Protein AF-A0A944BR43-F1 (afdb_monomer_lite)

pLDDT: mean 72.52, std 18.61, range [21.55, 97.75]

Secondary structure (DSSP, 8-state):
--------------S---------TT-------------EETTEE--TTEEEETTEEEEPPTTSSS-EETTEE--TTEEEETTEEEEPPPSSS--EETTEE--TTEEEETTEEEEGGGEETTEE--TTEEEETTEEEETT-SSS----TTEEEETTEEEE---STT-PPPTTEEEETTEEEE--TTTT----TTEEEETTEEEESSSBTTB---TTTEEEETTEEEEPEEETTEEE-TTEEE-TTSSEEETTB-TTSPBEETTEE--TTEEE-TTS-EEEGGGEETTEEPPTTEEEETTEEEE--TTSPEEE-TTS-EEE--TT-EEETTEEE----B-SSGGGS-TTEEEETTTTEEEEPP-SGGG-----PPP--------TTSS--SSSTTEEE--S--EEE-SSSSSSPEEEEEEEETT-TTSSBEEEEEETTT--EEEE---B-TTS-B--B-TT---EEE-SSSSSS-EEEEEBTTS-EEEEEEETTTTEEEEEEE-S--

Sequence (506 aa):
MVGLNRKNLFILAFGSLVLAGCGGNDDVIADVSGGDTGATCGDSVCNADEKCVDGVCKPKDNADTGTKCGDSVCNADEECVDDVCTPKGNGDTDTKCGNVVCNADEICVEDECKPAALKCGSVVCRDDEVCFQGACRATGDCGGAQCQGDETCHDGMCRVAGDCNGVACYPGETCFFGECKPKGDCWGIKCADDEVCYDNLCRKIGDCGGVQCDEVTEYCYNEICYMKDKCGDVYCDADYTCGDDGSCVLRNYCLDGRVRCGTDCCDLTQFCGSRKTCCDADNSCGNDCCREGEVCEFAACQKDCGTHQRCTLTDGTTVCCGDGEICTSNQCFKPSVTCIDNYMCENSEYCDQATNTCLPKPTGEACFMTQKGGEVQPTLLWYWGKEAPAEFPQHVQVMSSPMVMDMDGDTIPDVVFNSFSGGAYQGNGIIRIVNGKTGELIASSTGKDNEGNGFMTDGGSQVALGDLDGDTIPEIVTCSDQYRLATYKFDPKTKQISLLWKSNNP

Foldseek 3Di:
DDDDDDDDDDDDDDDDDDFQFLDDPDDDGDDPDPDPDQDQQAPDGEDPQWDHDNSDTDGDDPQPPADQQAPDGEDPQWDHDNSDTAGDDDDDDWDQQQRDTEDPQWDHDNSDTDGPQQDQPPDGEDPQWHHDPSDTDGPQQLPNDHADDQWDRDPSHTDHDDCLVPDDEDPQWDRDNSDTDGDDQQNPDDEDPQWHDDPNDTDGPDDLCPDDEDPQQWDRDNSDTDGFAQQPPGGAPPQWHQAPVSDTDGPQADPVRAGFQPNDGEPPQWDHAPNSDTDHPVQQLQRGHADPQWHRDPSDTDGDQPPFDWFQAPVRDIDGADDQFDHDLRDTHHFDDFAPFQVREDPQWGQDPVVSTTDGDHDDPVNDDPPPDDDDDDDDQDDALPAADPPPRQFADAQEDWDWAPQQPPPFIWTWGWTGHDPQQQKQIKIWIAGPRYRHTLAIQADADPVRHGQMFNRNTYWDWDDPPPPPGIWIWHGHSQSWIWIWRADNVVRYIGTPDIDPHD

Radius of gyration: 42.16 Å; chains: 1; bounding box: 91×80×104 Å

Structure (mmCIF, N/CA/C/O backbone):
data_AF-A0A944BR43-F1
#
_entry.id   AF-A0A944BR43-F1
#
loop_
_atom_site.group_PDB
_atom_site.id
_atom_site.type_symbol
_atom_site.label_atom_id
_atom_site.label_alt_id
_atom_site.label_comp_id
_atom_site.label_asym_id
_atom_site.label_entity_id
_atom_site.label_seq_id
_atom_site.pdbx_PDB_ins_code
_atom_site.Cartn_x
_atom_site.Cartn_y
_atom_site.Cartn_z
_atom_site.occupancy
_atom_site.B_iso_or_equiv
_atom_site.auth_seq_id
_atom_site.auth_comp_id
_atom_site.auth_asym_id
_atom_site.auth_atom_id
_atom_site.pdbx_PDB_model_num
ATOM 1 N N . MET A 1 1 ? -15.293 -36.729 40.560 1.00 36.69 1 MET A N 1
ATOM 2 C CA . MET A 1 1 ? -14.889 -36.662 41.984 1.00 36.69 1 MET A CA 1
ATOM 3 C C . MET A 1 1 ? -13.431 -36.226 42.071 1.00 36.69 1 MET A C 1
ATOM 5 O O . MET A 1 1 ? -12.564 -37.077 41.993 1.00 36.69 1 MET A O 1
ATOM 9 N N . VAL A 1 2 ? -13.185 -34.923 42.206 1.00 21.55 2 VAL A N 1
ATOM 10 C CA . VAL A 1 2 ? -12.165 -34.288 43.065 1.00 21.55 2 VAL A CA 1
ATOM 11 C C . VAL A 1 2 ? -12.748 -32.902 43.340 1.00 21.55 2 VAL A C 1
ATOM 13 O O . VAL A 1 2 ? -13.209 -32.236 42.418 1.00 21.55 2 VAL A O 1
ATOM 16 N N . GLY A 1 3 ? -12.888 -32.566 44.618 1.00 21.72 3 GLY A N 1
ATOM 17 C CA . GLY A 1 3 ? -13.648 -31.416 45.083 1.00 21.72 3 GLY A CA 1
ATOM 18 C C . GLY A 1 3 ? -12.909 -30.091 44.942 1.00 21.72 3 GLY A C 1
ATOM 19 O O . GLY A 1 3 ? -11.681 -30.034 44.934 1.00 21.72 3 GLY A O 1
ATOM 20 N N . LEU A 1 4 ? -13.724 -29.038 44.897 1.00 35.84 4 LEU A N 1
ATOM 21 C CA . LEU A 1 4 ? -13.352 -27.647 45.106 1.00 35.84 4 LEU A CA 1
ATOM 22 C C . LEU A 1 4 ? -12.329 -27.489 46.233 1.00 35.84 4 LEU A C 1
ATOM 24 O O . LEU A 1 4 ? -12.565 -27.914 47.365 1.00 35.84 4 LEU A O 1
ATOM 28 N N . ASN A 1 5 ? -11.265 -26.746 45.951 1.00 22.47 5 ASN A N 1
ATOM 29 C CA . ASN A 1 5 ? -10.608 -25.959 46.975 1.00 22.47 5 ASN A CA 1
ATOM 30 C C . ASN A 1 5 ? -10.267 -24.579 46.420 1.00 22.47 5 ASN A C 1
ATOM 32 O O . ASN A 1 5 ? -9.547 -24.438 45.437 1.00 22.47 5 ASN A O 1
ATOM 36 N N . ARG A 1 6 ? -10.821 -23.564 47.088 1.00 32.81 6 ARG A N 1
ATOM 37 C CA . ARG A 1 6 ? -10.449 -22.157 46.966 1.00 32.81 6 ARG A CA 1
ATOM 38 C C . ARG A 1 6 ? -8.939 -22.034 47.168 1.00 32.81 6 ARG A C 1
ATOM 40 O O . ARG A 1 6 ? -8.494 -22.273 48.290 1.00 32.81 6 ARG A O 1
ATOM 47 N N . LYS A 1 7 ? -8.197 -21.662 46.124 1.00 28.31 7 LYS A N 1
ATOM 48 C CA . LYS A 1 7 ? -6.944 -20.876 46.121 1.00 28.31 7 LYS A CA 1
ATOM 49 C C . LYS A 1 7 ? -6.222 -21.111 44.792 1.00 28.31 7 LYS A C 1
ATOM 51 O O . LYS A 1 7 ? -5.985 -22.257 44.433 1.00 28.31 7 LYS A O 1
ATOM 56 N N . ASN A 1 8 ? -5.827 -20.009 44.157 1.00 26.20 8 ASN A N 1
ATOM 57 C CA . ASN A 1 8 ? -4.973 -19.893 42.968 1.00 26.20 8 ASN A CA 1
ATOM 58 C C . ASN A 1 8 ? -5.718 -20.028 41.629 1.00 26.20 8 ASN A C 1
ATOM 60 O O . ASN A 1 8 ? -5.955 -21.131 41.147 1.00 26.20 8 ASN A O 1
ATOM 64 N N . LEU A 1 9 ? -6.046 -18.880 41.027 1.00 27.69 9 LEU A N 1
ATOM 65 C CA . LEU A 1 9 ? -6.418 -18.765 39.618 1.00 27.69 9 LEU A CA 1
ATOM 66 C C . LEU A 1 9 ? -5.173 -18.282 38.849 1.00 27.69 9 LEU A C 1
ATOM 68 O O . LEU A 1 9 ? -4.585 -17.271 39.223 1.00 27.69 9 LEU A O 1
ATOM 72 N N . PHE A 1 10 ? -4.754 -19.043 37.838 1.00 23.56 10 PHE A N 1
ATOM 73 C CA . PHE A 1 10 ? -3.690 -18.738 36.871 1.00 23.56 10 PHE A CA 1
ATOM 74 C C . PHE A 1 10 ? -4.319 -18.876 35.482 1.00 23.56 10 PHE A C 1
ATOM 76 O O . PHE A 1 10 ? -4.877 -19.941 35.218 1.00 23.56 10 PHE A O 1
ATOM 83 N N . ILE A 1 11 ? -4.215 -17.867 34.609 1.00 25.94 11 ILE A N 1
ATOM 84 C CA . ILE A 1 11 ? -4.590 -17.982 33.188 1.00 25.94 11 ILE A CA 1
ATOM 85 C C . ILE A 1 11 ? -3.560 -17.219 32.314 1.00 25.94 11 ILE A C 1
ATOM 87 O O . ILE A 1 11 ? -3.058 -16.164 32.696 1.00 25.94 11 ILE A O 1
ATOM 91 N N . LEU A 1 12 ? -3.175 -17.863 31.205 1.00 23.64 12 LEU A N 1
ATOM 92 C CA . LEU A 1 12 ? -2.285 -17.508 30.079 1.00 23.64 12 LEU A CA 1
ATOM 93 C C . LEU A 1 12 ? -3.081 -17.945 28.813 1.00 23.64 12 LEU A C 1
ATOM 95 O O . LEU A 1 12 ? -3.721 -18.990 28.901 1.00 23.64 12 LEU A O 1
ATOM 99 N N . ALA A 1 13 ? -3.066 -17.349 27.609 1.00 26.06 13 ALA A N 1
ATOM 100 C CA . ALA A 1 13 ? -2.352 -16.212 27.026 1.00 26.06 13 ALA A CA 1
ATOM 101 C C . ALA A 1 13 ? -2.894 -15.841 25.605 1.00 26.06 13 ALA A C 1
ATOM 103 O O . ALA A 1 13 ? -3.598 -16.634 24.991 1.00 26.06 13 ALA A O 1
ATOM 104 N N . PHE A 1 14 ? -2.390 -14.700 25.090 1.00 23.88 14 PHE A N 1
ATOM 105 C CA . PHE A 1 14 ? -2.193 -14.206 23.700 1.00 23.88 14 PHE A CA 1
ATOM 106 C C . PHE A 1 14 ? -3.359 -13.672 22.836 1.00 23.88 14 PHE A C 1
ATOM 108 O O . PHE A 1 14 ? -4.150 -14.426 22.286 1.00 23.88 14 PHE A O 1
ATOM 115 N N . GLY A 1 15 ? -3.285 -12.358 22.555 1.00 25.81 15 GLY A N 1
ATOM 116 C CA . GLY A 1 15 ? -3.919 -11.678 21.413 1.00 25.81 15 GLY A CA 1
ATOM 117 C C . GLY A 1 15 ? -4.679 -10.405 21.806 1.00 25.81 15 GLY A C 1
ATOM 118 O O . GLY A 1 15 ? -5.817 -10.499 22.228 1.00 25.81 15 GLY A O 1
ATOM 119 N N . SER A 1 16 ? -4.047 -9.231 21.659 1.00 29.91 16 SER A N 1
ATOM 120 C CA . SER A 1 16 ? -4.608 -7.871 21.857 1.00 29.91 16 SER A CA 1
ATOM 121 C C . SER A 1 16 ? -5.252 -7.584 23.227 1.00 29.91 16 SER A C 1
ATOM 123 O O . SER A 1 16 ? -6.459 -7.651 23.415 1.00 29.91 16 SER A O 1
ATOM 125 N N . LEU A 1 17 ? -4.403 -7.211 24.189 1.00 29.95 17 LEU A N 1
ATOM 126 C CA . LEU A 1 17 ? -4.714 -7.059 25.613 1.00 29.95 17 LEU A CA 1
ATOM 127 C C . LEU A 1 17 ? -4.974 -5.586 25.998 1.00 29.95 17 LEU A C 1
ATOM 129 O O . LEU A 1 17 ? -4.116 -4.735 25.759 1.00 29.95 17 LEU A O 1
ATOM 133 N N . VAL A 1 18 ? -6.090 -5.296 26.679 1.00 37.59 18 VAL A N 1
ATOM 134 C CA . VAL A 1 18 ? -6.276 -4.065 27.476 1.00 37.59 18 VAL A CA 1
ATOM 135 C C . VAL A 1 18 ? -6.248 -4.462 28.955 1.00 37.59 18 VAL A C 1
ATOM 137 O O . VAL A 1 18 ? -7.156 -5.130 29.438 1.00 37.59 18 VAL A O 1
ATOM 140 N N . LEU A 1 19 ? -5.178 -4.095 29.672 1.00 38.59 19 LEU A N 1
ATOM 141 C CA . LEU A 1 19 ? -5.036 -4.371 31.107 1.00 38.59 19 LEU A CA 1
ATOM 142 C C . LEU A 1 19 ? -5.794 -3.321 31.934 1.00 38.59 19 LEU A C 1
ATOM 144 O O . LEU A 1 19 ? -5.446 -2.141 31.894 1.00 38.59 19 LEU A O 1
ATOM 148 N N . ALA A 1 20 ? -6.740 -3.753 32.768 1.00 43.12 20 ALA A N 1
ATOM 149 C CA . ALA A 1 20 ? -7.211 -2.973 33.913 1.00 43.12 20 ALA A CA 1
ATOM 150 C C . ALA A 1 20 ? -6.498 -3.481 35.180 1.00 43.12 20 ALA A C 1
ATOM 152 O O . ALA A 1 20 ? -6.962 -4.403 35.843 1.00 43.12 20 ALA A O 1
ATOM 153 N N . GLY A 1 21 ? -5.316 -2.931 35.479 1.00 47.22 21 GLY A N 1
ATOM 154 C CA . GLY A 1 21 ? -4.621 -3.169 36.749 1.00 47.22 21 GLY A CA 1
ATOM 155 C C . GLY A 1 21 ? -5.046 -2.134 37.791 1.00 47.22 21 GLY A C 1
ATOM 156 O O . GLY A 1 21 ? -4.970 -0.937 37.515 1.00 47.22 21 GLY A O 1
ATOM 157 N N . CYS A 1 22 ? -5.479 -2.574 38.973 1.00 54.50 22 CYS A N 1
ATOM 158 C CA . CYS A 1 22 ? -5.958 -1.701 40.048 1.00 54.50 22 CYS A CA 1
ATOM 159 C C . CYS A 1 22 ? -4.891 -1.529 41.135 1.00 54.50 22 CYS A C 1
ATOM 161 O O . CYS A 1 22 ? -5.031 -2.055 42.221 1.00 54.50 22 CYS A O 1
ATOM 163 N N . GLY A 1 23 ? -3.822 -0.789 40.828 1.00 44.06 23 GLY A N 1
ATOM 164 C CA . GLY A 1 23 ? -2.561 -0.796 41.581 1.00 44.06 23 GLY A CA 1
ATOM 165 C C . GLY A 1 23 ? -2.610 -0.931 43.118 1.00 44.06 23 GLY A C 1
ATOM 166 O O . GLY A 1 23 ? -2.897 0.026 43.837 1.00 44.06 23 GLY A O 1
ATOM 167 N N . GLY A 1 24 ? -2.106 -2.071 43.589 1.00 36.88 24 GLY A N 1
ATOM 168 C CA . GLY A 1 24 ? -1.378 -2.337 44.830 1.00 36.88 24 GLY A CA 1
ATOM 169 C C . GLY A 1 24 ? -0.156 -3.229 44.528 1.00 36.88 24 GLY A C 1
ATOM 170 O O . GLY A 1 24 ? -0.090 -3.893 43.500 1.00 36.88 24 GLY A O 1
ATOM 171 N N . ASN A 1 25 ? 0.873 -3.244 45.385 1.00 34.41 25 ASN A N 1
ATOM 172 C CA . ASN A 1 25 ? 2.142 -3.964 45.129 1.00 34.41 25 ASN A CA 1
ATOM 173 C C . ASN A 1 25 ? 2.031 -5.509 45.033 1.00 34.41 25 ASN A C 1
ATOM 175 O O . ASN A 1 25 ? 3.068 -6.157 44.923 1.00 34.41 25 ASN A O 1
ATOM 179 N N . ASP A 1 26 ? 0.829 -6.094 45.056 1.00 37.38 26 ASP A N 1
ATOM 180 C CA . ASP A 1 26 ? 0.597 -7.546 45.070 1.00 37.38 26 ASP A CA 1
ATOM 181 C C . ASP A 1 26 ? -0.585 -7.989 44.167 1.00 37.38 26 ASP A C 1
ATOM 183 O O . ASP A 1 26 ? -1.192 -9.037 44.413 1.00 37.38 26 ASP A O 1
ATOM 187 N N . ASP A 1 27 ? -0.941 -7.232 43.123 1.00 34.59 27 ASP A N 1
ATOM 188 C CA . ASP A 1 27 ? -2.166 -7.532 42.367 1.00 34.59 27 ASP A CA 1
ATOM 189 C C . ASP A 1 27 ? -2.037 -8.762 41.460 1.00 34.59 27 ASP A C 1
ATOM 191 O O . ASP A 1 27 ? -1.176 -8.870 40.580 1.00 34.59 27 ASP A O 1
ATOM 195 N N . VAL A 1 28 ? -2.971 -9.693 41.660 1.00 32.38 28 VAL A N 1
ATOM 196 C CA . VAL A 1 28 ? -3.230 -10.824 40.770 1.00 32.38 28 VAL A CA 1
ATOM 197 C C . VAL A 1 28 ? -3.983 -10.307 39.547 1.00 32.38 28 VAL A C 1
ATOM 199 O O . VAL A 1 28 ? -5.107 -9.823 39.648 1.00 32.38 28 VAL A O 1
ATOM 202 N N . ILE A 1 29 ? -3.344 -10.453 38.390 1.00 35.06 29 ILE A N 1
ATOM 203 C CA . ILE A 1 29 ? -3.873 -10.160 37.056 1.00 35.06 29 ILE A CA 1
ATOM 204 C C . ILE A 1 29 ? -5.175 -10.951 36.846 1.00 35.06 29 ILE A C 1
ATOM 206 O O . ILE A 1 29 ? -5.154 -12.183 36.820 1.00 35.06 29 ILE A O 1
ATOM 210 N N . ALA A 1 30 ? -6.304 -10.254 36.705 1.00 32.53 30 ALA A N 1
ATOM 211 C CA . ALA A 1 30 ? -7.556 -10.862 36.269 1.00 32.53 30 ALA A CA 1
ATOM 212 C C . ALA A 1 30 ? -7.609 -10.851 34.738 1.00 32.53 30 ALA A C 1
ATOM 214 O O . ALA A 1 30 ? -7.742 -9.804 34.109 1.00 32.53 30 ALA A O 1
ATOM 215 N N . ASP A 1 31 ? -7.456 -12.039 34.167 1.00 29.86 31 ASP A N 1
ATOM 216 C CA . ASP A 1 31 ? -7.638 -12.336 32.752 1.00 29.86 31 ASP A CA 1
ATOM 217 C C . ASP A 1 31 ? -9.143 -12.363 32.432 1.00 29.86 31 ASP A C 1
ATOM 219 O O . ASP A 1 31 ? -9.874 -13.218 32.940 1.00 29.86 31 ASP A O 1
ATOM 223 N N . VAL A 1 32 ? -9.618 -11.398 31.640 1.00 34.59 32 VAL A N 1
ATOM 224 C CA . VAL A 1 32 ? -10.987 -11.383 31.108 1.00 34.59 32 VAL A CA 1
ATOM 225 C C . VAL A 1 32 ? -10.947 -12.087 29.756 1.00 34.59 32 VAL A C 1
ATOM 227 O O . VAL A 1 32 ? -10.841 -11.457 28.706 1.00 34.59 32 VAL A O 1
ATOM 230 N N . SER A 1 33 ? -10.997 -13.417 29.790 1.00 33.09 33 SER A N 1
ATOM 231 C CA . SER A 1 33 ? -11.239 -14.213 28.591 1.00 33.09 33 SER A CA 1
ATOM 232 C C . SER A 1 33 ? -12.725 -14.137 28.249 1.00 33.09 33 SER A C 1
ATOM 234 O O . SER A 1 33 ? -13.565 -14.734 28.920 1.00 33.09 33 SER A O 1
ATOM 236 N N . GLY A 1 34 ? -13.048 -13.401 27.185 1.00 29.75 34 GLY A N 1
ATOM 237 C CA . GLY A 1 34 ? -14.262 -13.650 26.420 1.00 29.75 34 GLY A CA 1
ATOM 238 C C . GLY A 1 34 ? -14.137 -15.035 25.797 1.00 29.75 34 GLY A C 1
ATOM 239 O O . GLY A 1 34 ? -13.373 -15.235 24.855 1.00 29.75 34 GLY A O 1
ATOM 240 N N . GLY A 1 35 ? -14.824 -16.013 26.379 1.00 30.64 35 GLY A N 1
ATOM 241 C CA . GLY A 1 35 ? -15.080 -17.267 25.698 1.00 30.64 35 GLY A CA 1
ATOM 242 C C . GLY A 1 35 ? -16.116 -17.004 24.617 1.00 30.64 35 GLY A C 1
ATOM 243 O O . GLY A 1 35 ? -17.256 -16.679 24.941 1.00 30.64 35 GLY A O 1
ATOM 244 N N . ASP A 1 36 ? -15.739 -17.178 23.351 1.00 31.45 36 ASP A N 1
ATOM 245 C CA . ASP A 1 36 ? -16.731 -17.448 22.317 1.00 31.45 36 ASP A CA 1
ATOM 246 C C . ASP A 1 36 ? -17.623 -18.596 22.806 1.00 31.45 36 ASP A C 1
ATOM 248 O O . ASP A 1 36 ? -17.161 -19.636 23.288 1.00 31.45 36 ASP A O 1
ATOM 252 N N . THR A 1 37 ? -18.924 -18.350 22.749 1.00 38.00 37 THR A N 1
ATOM 253 C CA . THR A 1 37 ? -19.984 -19.123 23.390 1.00 38.00 37 THR A CA 1
ATOM 254 C C . THR A 1 37 ? -20.031 -20.575 22.899 1.00 38.00 37 THR A C 1
ATOM 256 O O . THR A 1 37 ? -20.704 -20.933 21.934 1.00 38.00 37 THR A O 1
ATOM 259 N N . GLY A 1 38 ? -19.362 -21.472 23.622 1.00 34.16 38 GLY A N 1
ATOM 260 C CA . GLY A 1 38 ? -19.648 -22.902 23.578 1.00 34.16 38 GLY A CA 1
ATOM 261 C C . GLY A 1 38 ? -20.923 -23.191 24.368 1.00 34.16 38 GLY A C 1
ATOM 262 O O . GLY A 1 38 ? -20.867 -23.390 25.581 1.00 34.16 38 GLY A O 1
ATOM 263 N N . ALA A 1 39 ? -22.084 -23.205 23.707 1.00 42.22 39 ALA A N 1
ATOM 264 C CA . ALA A 1 39 ? -23.327 -23.670 24.321 1.00 42.22 39 ALA A CA 1
ATOM 265 C C . ALA A 1 39 ? -23.128 -25.082 24.910 1.00 42.22 39 ALA A C 1
ATOM 267 O O . ALA A 1 39 ? -22.580 -25.972 24.254 1.00 42.22 39 ALA A O 1
ATOM 268 N N . THR A 1 40 ? -23.565 -25.294 26.154 1.00 47.09 40 THR A N 1
ATOM 269 C CA . THR A 1 40 ? -23.513 -26.614 26.801 1.00 47.09 40 THR A CA 1
ATOM 270 C C . THR A 1 40 ? -24.286 -27.643 25.969 1.00 47.09 40 THR A C 1
ATOM 272 O O . THR A 1 40 ? -25.434 -27.423 25.584 1.00 47.09 40 THR A O 1
ATOM 275 N N . CYS A 1 41 ? -23.643 -28.774 25.669 1.00 47.53 41 CYS A N 1
ATOM 276 C CA . CYS A 1 41 ? -24.177 -29.843 24.832 1.00 47.53 41 CYS A CA 1
ATOM 277 C C . CYS A 1 41 ? -24.268 -31.141 25.638 1.00 47.53 41 CYS A C 1
ATOM 279 O O . CYS A 1 41 ? -23.320 -31.928 25.704 1.00 47.53 41 CYS A O 1
ATOM 281 N N . GLY A 1 42 ? -25.400 -31.340 26.318 1.00 64.69 42 GLY A N 1
ATOM 282 C CA . GLY A 1 42 ? -25.516 -32.399 27.323 1.00 64.69 42 GLY A CA 1
ATOM 283 C C . GLY A 1 42 ? -24.511 -32.178 28.460 1.00 64.69 42 GLY A C 1
ATOM 284 O O . GLY A 1 42 ? -24.497 -31.108 29.061 1.00 64.69 42 GLY A O 1
ATOM 285 N N . ASP A 1 43 ? -23.649 -33.167 28.716 1.00 63.31 43 ASP A N 1
ATOM 286 C CA . ASP A 1 43 ? -22.599 -33.107 29.750 1.00 63.31 43 ASP A CA 1
ATOM 287 C C . ASP A 1 43 ? -21.247 -32.550 29.231 1.00 63.31 43 ASP A C 1
ATOM 289 O O . ASP A 1 43 ? -20.246 -32.598 29.948 1.00 63.31 43 ASP A O 1
ATOM 293 N N . SER A 1 44 ? -21.191 -32.046 27.987 1.00 50.03 44 SER A N 1
ATOM 2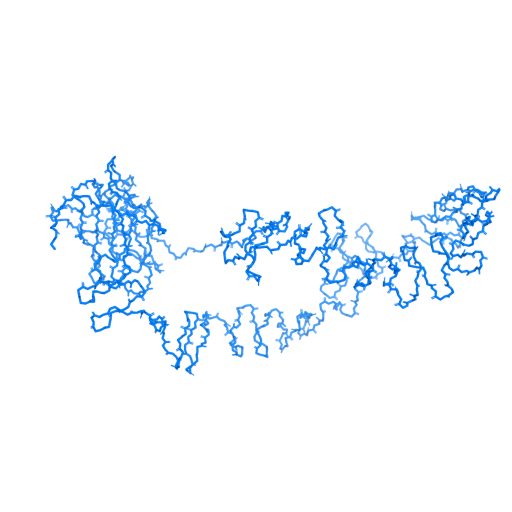94 C CA . SER A 1 44 ? -19.951 -31.612 27.310 1.00 50.03 44 SER A CA 1
ATOM 295 C C . SER A 1 44 ? -20.007 -30.145 26.870 1.00 50.03 44 SER A C 1
ATOM 297 O O . SER A 1 44 ? -21.081 -29.611 26.596 1.00 50.03 44 SER A O 1
ATOM 299 N N . VAL A 1 45 ? -18.842 -29.505 26.739 1.00 60.88 45 VAL A N 1
ATOM 300 C CA . VAL A 1 45 ? -18.683 -28.191 26.091 1.00 60.88 45 VAL A CA 1
ATOM 301 C C . VAL A 1 45 ? -17.987 -28.423 24.753 1.00 60.88 45 VAL A C 1
ATOM 303 O O . VAL A 1 45 ? -16.937 -29.064 24.726 1.00 60.88 45 VAL A O 1
ATOM 306 N N . CYS A 1 46 ? -18.596 -27.974 23.655 1.00 55.50 46 CYS A N 1
ATOM 307 C CA . CYS A 1 46 ? -18.041 -28.155 22.312 1.00 55.50 46 CYS A CA 1
ATOM 308 C C . CYS A 1 46 ? -16.881 -27.185 22.050 1.00 55.50 46 CYS A C 1
ATOM 310 O O . CYS A 1 46 ? -16.861 -26.085 22.606 1.00 55.50 46 CYS A O 1
ATOM 312 N N . ASN A 1 47 ? -15.927 -27.591 21.206 1.00 55.44 47 ASN A N 1
ATOM 313 C CA . ASN A 1 47 ? -14.812 -26.730 20.806 1.00 55.44 47 ASN A CA 1
ATOM 314 C C . ASN A 1 47 ? -15.286 -25.596 19.877 1.00 55.44 47 ASN A C 1
ATOM 316 O O . ASN A 1 47 ? -16.398 -25.627 19.346 1.00 55.44 47 ASN A O 1
ATOM 320 N N . ALA A 1 48 ? -14.440 -24.582 19.671 1.00 54.25 48 ALA A N 1
ATOM 321 C CA . ALA A 1 48 ? -14.778 -23.383 18.896 1.00 54.25 48 ALA A CA 1
ATOM 322 C C . ALA A 1 48 ? -15.175 -23.676 17.433 1.00 54.25 48 ALA A C 1
ATOM 324 O O . ALA A 1 48 ? -15.909 -22.896 16.828 1.00 54.25 48 ALA A O 1
ATOM 325 N N . ASP A 1 49 ? -14.755 -24.811 16.882 1.00 56.38 49 ASP A N 1
ATOM 326 C CA . ASP A 1 49 ? -15.061 -25.306 15.540 1.00 56.38 49 ASP A CA 1
ATOM 327 C C . ASP A 1 49 ? -16.229 -26.311 15.501 1.00 56.38 49 ASP A C 1
ATOM 329 O O . ASP A 1 49 ? -16.508 -26.889 14.453 1.00 56.38 49 ASP A O 1
ATOM 333 N N . GLU A 1 50 ? -16.963 -26.497 16.604 1.00 58.94 50 GLU A N 1
ATOM 334 C CA . GLU A 1 50 ? -18.053 -27.472 16.731 1.00 58.94 50 GLU A CA 1
ATOM 335 C C . GLU A 1 50 ? -19.384 -26.832 17.197 1.00 58.94 50 GLU A C 1
ATOM 337 O O . GLU A 1 50 ? -19.413 -25.873 17.967 1.00 58.94 50 GLU A O 1
ATOM 342 N N . LYS A 1 51 ? -20.523 -27.367 16.740 1.00 57.75 51 LYS A N 1
ATOM 343 C CA . LYS A 1 51 ? -21.890 -27.051 17.182 1.00 57.75 51 LYS A CA 1
ATOM 344 C C . LYS A 1 51 ? -22.570 -28.248 17.849 1.00 57.75 51 LYS A C 1
ATOM 346 O O . LYS A 1 51 ? -22.327 -29.401 17.491 1.00 57.75 51 LYS A O 1
ATOM 351 N N . CYS A 1 52 ? -23.466 -27.976 18.796 1.00 56.25 52 CYS A N 1
ATOM 352 C CA . CYS A 1 52 ? -24.255 -29.004 19.471 1.00 56.25 52 CYS A CA 1
ATOM 353 C C . CYS A 1 52 ? -25.459 -29.439 18.626 1.00 56.25 52 CYS A C 1
ATOM 355 O O . CYS A 1 52 ? -26.339 -28.627 18.341 1.00 56.25 52 CYS A O 1
ATOM 357 N N . VAL A 1 53 ? -25.542 -30.724 18.270 1.00 56.12 53 VAL A N 1
ATOM 358 C CA . VAL A 1 53 ? -26.712 -31.307 17.593 1.00 56.12 53 VAL A CA 1
ATOM 359 C C . VAL A 1 53 ? -27.122 -32.580 18.330 1.00 56.12 53 VAL A C 1
ATOM 361 O O . VAL A 1 53 ? -26.339 -33.523 18.416 1.00 56.12 53 VAL A O 1
ATOM 364 N N . ASP A 1 54 ? -28.341 -32.602 18.874 1.00 61.12 54 ASP A N 1
ATOM 365 C CA . ASP A 1 54 ? -28.909 -33.728 19.639 1.00 61.12 54 ASP A CA 1
ATOM 366 C C . ASP A 1 54 ? -28.044 -34.196 20.830 1.00 61.12 54 ASP A C 1
ATOM 368 O O . ASP A 1 54 ? -27.982 -35.383 21.150 1.00 61.12 54 ASP A O 1
ATOM 372 N N . GLY A 1 55 ? -27.360 -33.261 21.500 1.00 55.75 55 GLY A N 1
ATOM 373 C CA . GLY A 1 55 ? -26.504 -33.564 22.654 1.00 55.75 55 GLY A CA 1
ATOM 374 C C . GLY A 1 55 ? -25.117 -34.110 22.296 1.00 55.75 55 GLY A C 1
ATOM 375 O O . GLY A 1 55 ? -24.428 -34.621 23.175 1.00 55.75 55 GLY A O 1
ATOM 376 N N . VAL A 1 56 ? -24.700 -34.005 21.028 1.00 56.97 56 VAL A N 1
ATOM 377 C CA . VAL A 1 56 ? -23.366 -34.394 20.549 1.00 56.97 56 VAL A CA 1
ATOM 378 C C . VAL A 1 56 ? -22.719 -33.232 19.788 1.00 56.97 56 VAL A C 1
ATOM 380 O O . VAL A 1 56 ? -23.355 -32.622 18.926 1.00 56.97 56 VAL A O 1
ATOM 383 N N . CYS A 1 57 ? -21.453 -32.935 20.088 1.00 60.50 57 CYS A N 1
ATOM 384 C CA . CYS A 1 57 ? -20.664 -31.938 19.361 1.00 60.50 57 CYS A CA 1
ATOM 385 C C . CYS A 1 57 ? -20.321 -32.446 17.952 1.00 60.50 57 CYS A C 1
ATOM 387 O O . CYS A 1 57 ? -19.871 -33.581 17.784 1.00 60.50 57 CYS A O 1
ATOM 389 N N . LYS A 1 58 ? -20.579 -31.621 16.935 1.00 61.50 58 LYS A N 1
ATOM 390 C CA . LYS A 1 58 ? -20.284 -31.883 15.518 1.00 61.50 58 LYS A CA 1
ATOM 391 C C . LYS A 1 58 ? -19.584 -30.668 14.907 1.00 61.50 58 LYS A C 1
ATOM 393 O O . LYS A 1 58 ? -19.885 -29.574 15.357 1.00 61.50 58 LYS A O 1
ATOM 398 N N . PRO A 1 59 ? -18.745 -30.795 13.869 1.00 61.75 59 PRO A N 1
ATOM 399 C CA . PRO A 1 59 ? -18.105 -29.642 13.228 1.00 61.75 59 PRO A CA 1
ATOM 400 C C . PRO A 1 59 ? -19.111 -28.577 12.754 1.00 61.75 59 PRO A C 1
ATOM 402 O O . PRO A 1 59 ? -20.214 -28.908 12.306 1.00 61.75 59 PRO A O 1
ATOM 405 N N . LYS A 1 60 ? -18.746 -27.297 12.866 1.00 53.31 60 LYS A N 1
ATOM 406 C CA . LYS A 1 60 ? -19.474 -26.175 12.261 1.00 53.31 60 LYS A CA 1
ATOM 407 C C . LYS A 1 60 ? -19.257 -26.231 10.748 1.00 53.31 60 LYS A C 1
ATOM 409 O O . LYS A 1 60 ? -18.129 -26.133 10.278 1.00 53.31 60 LYS A O 1
ATOM 414 N N . ASP A 1 61 ? -20.335 -26.385 9.987 1.00 49.66 61 ASP A N 1
ATOM 415 C CA . ASP A 1 61 ? -20.283 -26.223 8.535 1.00 49.66 61 ASP A CA 1
ATOM 416 C C . ASP A 1 61 ? -20.302 -24.727 8.188 1.00 49.66 61 ASP A C 1
ATOM 418 O O . ASP A 1 61 ? -20.929 -23.928 8.886 1.00 49.66 61 ASP A O 1
ATOM 422 N N . ASN A 1 62 ? -19.663 -24.357 7.077 1.00 41.69 62 ASN A N 1
ATOM 423 C CA . ASN A 1 62 ? -19.451 -22.979 6.600 1.00 41.69 62 ASN A CA 1
ATOM 424 C C . ASN A 1 62 ? -20.744 -22.224 6.184 1.00 41.69 62 ASN A C 1
ATOM 426 O O . ASN A 1 62 ? -20.692 -21.260 5.430 1.00 41.69 62 ASN A O 1
ATOM 430 N N . ALA A 1 63 ? -21.913 -22.704 6.613 1.00 43.53 63 ALA A N 1
ATOM 431 C CA . ALA A 1 63 ? -23.242 -22.239 6.221 1.00 43.53 63 ALA A CA 1
ATOM 432 C C . ALA A 1 63 ? -23.939 -21.367 7.286 1.00 43.53 63 ALA A C 1
ATOM 434 O O . ALA A 1 63 ? -25.056 -20.918 7.049 1.00 43.53 63 ALA A O 1
ATOM 435 N N . ASP A 1 64 ? -23.307 -21.127 8.441 1.00 42.47 64 ASP A N 1
ATOM 436 C CA . ASP A 1 64 ? -23.941 -20.466 9.594 1.00 42.47 64 ASP A CA 1
ATOM 437 C C . ASP A 1 64 ? -23.490 -18.992 9.809 1.00 42.47 64 ASP A C 1
ATOM 439 O O . ASP A 1 64 ? -23.797 -18.412 10.847 1.00 42.47 64 ASP A O 1
ATOM 443 N N . THR A 1 65 ? -22.813 -18.344 8.841 1.00 43.84 65 THR A N 1
ATOM 444 C CA . THR A 1 65 ? -22.408 -16.912 8.918 1.00 43.84 65 THR A CA 1
ATOM 445 C C . THR A 1 65 ? -22.943 -15.996 7.804 1.00 43.84 65 THR A C 1
ATOM 447 O O . THR A 1 65 ? -22.536 -14.839 7.730 1.00 43.84 65 THR A O 1
ATOM 450 N N . GLY A 1 66 ? -23.901 -16.425 6.973 1.00 44.94 66 GLY A N 1
ATOM 451 C CA . GLY A 1 66 ? -24.478 -15.553 5.938 1.00 44.94 66 GLY A CA 1
ATOM 452 C C . GLY A 1 66 ? -25.923 -15.884 5.566 1.00 44.94 66 GLY A C 1
ATOM 453 O O . GLY A 1 66 ? -26.382 -17.019 5.692 1.00 44.94 66 GLY A O 1
ATOM 454 N N . THR A 1 67 ? -26.669 -14.870 5.119 1.00 48.91 67 THR A N 1
ATOM 455 C CA . THR A 1 67 ? -28.042 -15.023 4.619 1.00 48.91 67 THR A CA 1
ATOM 456 C C . THR A 1 67 ? -28.025 -15.861 3.339 1.00 48.91 67 THR A C 1
ATOM 458 O O . THR A 1 67 ? -27.325 -15.535 2.382 1.00 48.91 67 THR A O 1
ATOM 461 N N . LYS A 1 68 ? -28.784 -16.960 3.326 1.00 49.09 68 LYS A N 1
ATOM 462 C CA . LYS A 1 68 ? -28.875 -17.872 2.180 1.00 49.09 68 LYS A CA 1
ATOM 463 C C . LYS A 1 68 ? -29.490 -17.154 0.969 1.00 49.09 68 LYS A C 1
ATOM 465 O O . LYS A 1 68 ? -30.558 -16.560 1.103 1.00 49.09 68 LYS A O 1
ATOM 470 N N . CYS A 1 69 ? -28.835 -17.240 -0.186 1.00 52.78 69 CYS A N 1
ATOM 471 C CA . CYS A 1 69 ? -29.247 -16.648 -1.459 1.00 52.78 69 CYS A CA 1
ATOM 472 C C . CYS A 1 69 ? -29.253 -17.753 -2.526 1.00 52.78 69 CYS A C 1
ATOM 474 O O . CYS A 1 69 ? -28.193 -18.191 -2.978 1.00 52.78 69 CYS A O 1
ATOM 476 N N . GLY A 1 70 ? -30.431 -18.301 -2.839 1.00 67.75 70 GLY A N 1
ATOM 477 C CA . GLY A 1 70 ? -30.538 -19.546 -3.605 1.00 67.75 70 GLY A CA 1
ATOM 478 C C . GLY A 1 70 ? -29.789 -20.725 -2.952 1.00 67.75 70 GLY A C 1
ATOM 479 O O . GLY A 1 70 ? -30.030 -21.075 -1.790 1.00 67.75 70 GLY A O 1
ATOM 480 N N . ASP A 1 71 ? -28.873 -21.336 -3.712 1.00 64.56 71 ASP A N 1
ATOM 481 C CA . ASP A 1 71 ? -28.007 -22.446 -3.274 1.00 64.56 71 ASP A CA 1
ATOM 482 C C . ASP A 1 71 ? -26.666 -21.981 -2.664 1.00 64.56 71 ASP A C 1
ATOM 484 O O . ASP A 1 71 ? -25.875 -22.813 -2.213 1.00 64.56 71 ASP A O 1
ATOM 488 N N . SER A 1 72 ? -26.425 -20.667 -2.605 1.00 55.25 72 SER A N 1
ATOM 489 C CA . SER A 1 72 ? -25.168 -20.058 -2.155 1.00 55.25 72 SER A CA 1
ATOM 490 C C . SER A 1 72 ? -25.352 -19.213 -0.886 1.00 55.25 72 SER A C 1
ATOM 492 O O . SER A 1 72 ? -26.468 -18.879 -0.479 1.00 55.25 72 SER A O 1
ATOM 494 N N . VAL A 1 73 ? -24.239 -18.863 -0.238 1.00 62.31 73 VAL A N 1
ATOM 495 C CA . VAL A 1 73 ? -24.186 -17.954 0.918 1.00 62.31 73 VAL A CA 1
ATOM 496 C C . VAL A 1 73 ? -23.272 -16.789 0.544 1.00 62.31 73 VAL A C 1
ATOM 498 O O . VAL A 1 73 ? -22.136 -17.030 0.143 1.00 62.31 73 VAL A O 1
ATOM 501 N N . CYS A 1 74 ? -23.781 -15.557 0.620 1.00 57.28 74 CYS A N 1
ATOM 502 C CA . CYS A 1 74 ? -23.052 -14.356 0.197 1.00 57.28 74 CYS A CA 1
ATOM 503 C C . CYS A 1 74 ? -22.042 -13.896 1.254 1.00 57.28 74 CYS A C 1
ATOM 505 O O . CYS A 1 74 ? -22.283 -14.061 2.454 1.00 57.28 74 CYS A O 1
ATOM 507 N N . ASN A 1 75 ? -20.936 -13.295 0.809 1.00 58.28 75 ASN A N 1
ATOM 508 C CA . ASN A 1 75 ? -19.904 -12.754 1.694 1.00 58.28 75 ASN A CA 1
ATOM 509 C C . ASN A 1 75 ? -20.339 -11.422 2.338 1.00 58.28 75 ASN A C 1
ATOM 511 O O . ASN A 1 75 ? -21.365 -10.836 1.992 1.00 58.28 75 ASN A O 1
ATOM 515 N N . ALA A 1 76 ? -19.572 -10.935 3.319 1.00 56.47 76 ALA A N 1
ATOM 516 C CA . ALA A 1 76 ? -19.929 -9.750 4.111 1.00 56.47 76 ALA A CA 1
ATOM 517 C C . ALA A 1 76 ? -20.094 -8.463 3.270 1.00 56.47 76 ALA A C 1
ATOM 519 O O . ALA A 1 76 ? -20.875 -7.578 3.638 1.00 56.47 76 ALA A O 1
ATOM 520 N N . ASP A 1 77 ? -19.411 -8.390 2.133 1.00 57.59 77 ASP A N 1
ATOM 521 C CA . ASP A 1 77 ? -19.406 -7.316 1.139 1.00 57.59 77 ASP A CA 1
ATOM 522 C C . ASP A 1 77 ? -20.435 -7.505 0.007 1.00 57.59 77 ASP A C 1
ATOM 524 O O . ASP A 1 77 ? -20.506 -6.679 -0.899 1.00 57.59 77 ASP A O 1
ATOM 528 N N . GLU A 1 78 ? -21.293 -8.526 0.087 1.00 62.84 78 GLU A N 1
ATOM 529 C CA . GLU A 1 78 ? -22.327 -8.845 -0.904 1.00 62.84 78 GLU A CA 1
ATOM 530 C C . GLU A 1 78 ? -23.748 -8.830 -0.295 1.00 62.84 78 GLU A C 1
ATOM 532 O O . GLU A 1 78 ? -23.967 -9.124 0.882 1.00 62.84 78 GLU A O 1
ATOM 537 N N . GLU A 1 79 ? -24.744 -8.474 -1.103 1.00 62.28 79 GLU A N 1
ATOM 538 C CA . GLU A 1 79 ? -26.184 -8.568 -0.865 1.00 62.28 79 GLU A CA 1
ATOM 539 C C . GLU A 1 79 ? -26.856 -9.522 -1.867 1.00 62.28 79 GLU A C 1
ATOM 541 O O . GLU A 1 79 ? -26.383 -9.710 -2.984 1.00 62.28 79 GLU A O 1
ATOM 546 N N . CYS A 1 80 ? -27.965 -10.149 -1.467 1.00 60.94 80 CYS A N 1
ATOM 547 C CA . CYS A 1 80 ? -28.691 -11.104 -2.305 1.00 60.94 80 CYS A CA 1
ATOM 548 C C . CYS A 1 80 ? -29.739 -10.399 -3.175 1.00 60.94 80 CYS A C 1
ATOM 550 O O . CYS A 1 80 ? -30.690 -9.822 -2.642 1.00 60.94 80 CYS A O 1
ATOM 552 N N . VAL A 1 81 ? -29.609 -10.510 -4.499 1.00 59.75 81 VAL A N 1
ATOM 553 C CA . VAL A 1 81 ? -30.579 -9.993 -5.473 1.00 59.75 81 VAL A CA 1
ATOM 554 C C . VAL A 1 81 ? -30.936 -11.111 -6.454 1.00 59.75 81 VAL A C 1
ATOM 556 O O . VAL A 1 81 ? -30.066 -11.646 -7.132 1.00 59.75 81 VAL A O 1
ATOM 559 N N . ASP A 1 82 ? -32.220 -11.478 -6.517 1.00 61.16 82 ASP A N 1
ATOM 560 C CA . ASP A 1 82 ? -32.756 -12.532 -7.398 1.00 61.16 82 ASP A CA 1
ATOM 561 C C . ASP A 1 82 ? -31.998 -13.876 -7.317 1.00 61.16 82 ASP A C 1
ATOM 563 O O . ASP A 1 82 ? -31.639 -14.470 -8.332 1.00 61.16 82 ASP A O 1
ATOM 567 N N . ASP A 1 83 ? -31.759 -14.359 -6.092 1.00 62.78 83 ASP A N 1
ATOM 568 C CA . ASP A 1 83 ? -31.028 -15.604 -5.791 1.00 62.78 83 ASP A CA 1
ATOM 569 C C . ASP A 1 83 ? -29.546 -15.614 -6.233 1.00 62.78 83 ASP A C 1
ATOM 571 O O . ASP A 1 83 ? -28.918 -16.674 -6.290 1.00 62.78 83 ASP A O 1
ATOM 575 N N . VAL A 1 84 ? -28.957 -14.438 -6.490 1.00 57.00 84 VAL A N 1
ATOM 576 C CA . VAL A 1 84 ? -27.532 -14.256 -6.805 1.00 57.00 84 VAL A CA 1
ATOM 577 C C . VAL A 1 84 ? -26.891 -13.243 -5.847 1.00 57.00 84 VAL A C 1
ATOM 579 O O . VAL A 1 84 ? -27.459 -12.193 -5.555 1.00 57.00 84 VAL A O 1
ATOM 582 N N . CYS A 1 85 ? -25.691 -13.551 -5.352 1.00 64.12 85 CYS A N 1
ATOM 583 C CA . CYS A 1 85 ? -24.903 -12.635 -4.526 1.00 64.12 85 CYS A CA 1
ATOM 584 C C . CYS A 1 85 ? -24.307 -11.510 -5.385 1.00 64.12 85 CYS A C 1
ATOM 586 O O . CYS A 1 85 ? -23.671 -11.773 -6.405 1.00 64.12 85 CYS A O 1
ATOM 588 N N . THR A 1 86 ? -24.524 -10.262 -4.979 1.00 60.50 86 THR A N 1
ATOM 589 C CA . THR A 1 86 ? -24.078 -9.045 -5.674 1.00 60.50 86 THR A CA 1
ATOM 590 C C . THR A 1 86 ? -23.380 -8.099 -4.694 1.00 60.50 86 THR A C 1
ATOM 592 O O . THR A 1 86 ? -23.875 -7.970 -3.586 1.00 60.50 86 THR A O 1
ATOM 595 N N . PRO A 1 87 ? -22.283 -7.405 -5.033 1.00 67.62 87 PRO A N 1
ATOM 596 C CA . PRO A 1 87 ? -21.591 -6.506 -4.097 1.00 67.62 87 PRO A CA 1
ATOM 597 C C . PRO A 1 87 ? -22.476 -5.367 -3.550 1.00 67.62 87 PRO A C 1
ATOM 599 O O . PRO A 1 87 ? -23.246 -4.766 -4.299 1.00 67.62 87 PRO A O 1
ATOM 602 N N . LYS A 1 88 ? -22.339 -5.032 -2.260 1.00 57.75 88 LYS A N 1
ATOM 603 C CA . LYS A 1 88 ? -23.034 -3.906 -1.605 1.00 57.75 88 LYS A CA 1
ATOM 604 C C . LYS A 1 88 ? -22.445 -2.571 -2.077 1.00 57.75 88 LYS A C 1
ATOM 606 O O . LYS A 1 88 ? -21.280 -2.285 -1.813 1.00 57.75 88 LYS A O 1
ATOM 611 N N . GLY A 1 89 ? -23.248 -1.737 -2.739 1.00 49.81 89 GLY A N 1
ATOM 612 C CA . GLY A 1 89 ? -22.869 -0.359 -3.088 1.00 49.81 89 GLY A CA 1
ATOM 613 C C . GLY A 1 89 ? -22.918 0.579 -1.875 1.00 49.81 89 GLY A C 1
ATOM 614 O O . GLY A 1 89 ? -23.788 0.437 -1.013 1.00 49.81 89 GLY A O 1
ATOM 615 N N . ASN A 1 90 ? -22.000 1.547 -1.798 1.00 42.34 90 ASN A N 1
ATOM 616 C CA . ASN A 1 90 ? -21.995 2.565 -0.746 1.00 42.34 90 ASN A CA 1
ATOM 617 C C . ASN A 1 90 ? -22.805 3.774 -1.236 1.00 42.34 90 ASN A C 1
ATOM 619 O O . ASN A 1 90 ? -22.515 4.347 -2.277 1.00 42.34 90 ASN A O 1
ATOM 623 N N . GLY A 1 91 ? -23.874 4.125 -0.526 1.00 40.56 91 GLY A N 1
ATOM 624 C CA . GLY A 1 91 ? -24.874 5.068 -1.020 1.00 40.56 91 GLY A CA 1
ATOM 625 C C . GLY A 1 91 ? -24.339 6.458 -1.396 1.00 40.56 91 GLY A C 1
ATOM 626 O O . GLY A 1 91 ? -23.588 7.073 -0.644 1.00 40.56 91 GLY A O 1
ATOM 627 N N . ASP A 1 92 ? -24.901 6.963 -2.501 1.00 39.88 92 ASP A N 1
ATOM 628 C CA . ASP A 1 92 ? -24.957 8.361 -2.960 1.00 39.88 92 ASP A CA 1
ATOM 629 C C . ASP A 1 92 ? -23.823 8.851 -3.891 1.00 39.88 92 ASP A C 1
ATOM 631 O O . ASP A 1 92 ? -23.116 9.811 -3.603 1.00 39.88 92 ASP A O 1
ATOM 635 N N . THR A 1 93 ? -23.658 8.183 -5.041 1.00 45.34 93 THR A N 1
ATOM 636 C CA . THR A 1 93 ? -23.452 8.774 -6.399 1.00 45.34 93 THR A CA 1
ATOM 637 C C . THR A 1 93 ? -23.320 7.713 -7.502 1.00 45.34 93 THR A C 1
ATOM 639 O O . THR A 1 93 ? -23.267 8.051 -8.687 1.00 45.34 93 THR A O 1
ATOM 642 N N . ASP A 1 94 ? -23.341 6.432 -7.146 1.00 48.81 94 ASP A N 1
ATOM 643 C CA . ASP A 1 94 ? -22.945 5.377 -8.067 1.00 48.81 94 ASP A CA 1
ATOM 644 C C . ASP A 1 94 ? -23.944 5.130 -9.209 1.00 48.81 94 ASP A C 1
ATOM 646 O O . ASP A 1 94 ? -25.097 4.721 -9.030 1.00 48.81 94 ASP A O 1
ATOM 650 N N . THR A 1 95 ? -23.472 5.339 -10.436 1.00 55.25 95 THR A N 1
ATOM 651 C CA . THR A 1 95 ? -24.173 4.891 -11.640 1.00 55.25 95 THR A CA 1
ATOM 652 C C . THR A 1 95 ? -23.857 3.411 -11.837 1.00 55.25 95 THR A C 1
ATOM 654 O O . THR A 1 95 ? -22.738 3.071 -12.215 1.00 55.25 95 THR A O 1
ATOM 657 N N . LYS A 1 96 ? -24.828 2.523 -11.584 1.00 57.75 96 LYS A N 1
ATOM 658 C CA . LYS A 1 96 ? -24.700 1.088 -11.891 1.00 57.75 96 LYS A CA 1
ATOM 659 C C . LYS A 1 96 ? -24.327 0.913 -13.369 1.00 57.75 96 LYS A C 1
ATOM 661 O O . LYS A 1 96 ? -25.057 1.393 -14.238 1.00 57.75 96 LYS A O 1
ATOM 666 N N . CYS A 1 97 ? -23.207 0.245 -13.633 1.00 67.00 97 CYS A N 1
ATOM 667 C CA . CYS A 1 97 ? -22.658 0.033 -14.966 1.00 67.00 97 CYS A CA 1
ATOM 668 C C . CYS A 1 97 ? -22.492 -1.461 -15.223 1.00 67.00 97 CYS A C 1
ATOM 670 O O . CYS A 1 97 ? -21.589 -2.096 -14.684 1.00 67.00 97 CYS A O 1
ATOM 672 N N . GLY A 1 98 ? -23.422 -2.062 -15.965 1.00 69.19 98 GLY A N 1
ATOM 673 C CA . GLY A 1 98 ? -23.512 -3.517 -16.061 1.00 69.19 98 GLY A CA 1
ATOM 674 C C . GLY A 1 98 ? -23.583 -4.191 -14.680 1.00 69.19 98 GLY A C 1
ATOM 675 O O . GLY A 1 98 ? -24.525 -3.969 -13.911 1.00 69.19 98 GLY A O 1
ATOM 676 N N . ASN A 1 99 ? -22.569 -5.009 -14.375 1.00 64.25 99 ASN A N 1
ATOM 677 C CA . ASN A 1 99 ? -22.433 -5.763 -13.120 1.00 64.25 99 ASN A CA 1
ATOM 678 C C . ASN A 1 99 ? -21.527 -5.083 -12.079 1.00 64.25 99 ASN A C 1
ATOM 680 O O . ASN A 1 99 ? -21.306 -5.655 -11.013 1.00 64.25 99 ASN A O 1
ATOM 684 N N . VAL A 1 100 ? -20.991 -3.899 -12.380 1.00 62.78 100 VAL A N 1
ATOM 685 C CA . VAL A 1 100 ? -20.096 -3.156 -11.488 1.00 62.78 100 VAL A CA 1
ATOM 686 C C . VAL A 1 100 ? -20.716 -1.824 -11.074 1.00 62.78 100 VAL A C 1
ATOM 688 O O . VAL A 1 100 ? -21.565 -1.245 -11.757 1.00 62.78 100 VAL A O 1
ATOM 691 N N . VAL A 1 101 ? -20.316 -1.356 -9.899 1.00 68.69 101 VAL A N 1
ATOM 692 C CA . VAL A 1 101 ? -20.730 -0.077 -9.326 1.00 68.69 101 VAL A CA 1
ATOM 693 C C . VAL A 1 101 ? -19.528 0.855 -9.457 1.00 68.69 101 VAL A C 1
ATOM 695 O O . VAL A 1 101 ? -18.472 0.556 -8.906 1.00 68.69 101 VAL A O 1
ATOM 698 N N . CYS A 1 102 ? -19.657 1.915 -10.259 1.00 66.88 102 CYS A N 1
ATOM 699 C CA . CYS A 1 102 ? -18.553 2.846 -10.504 1.00 66.88 102 CYS A CA 1
ATOM 700 C C . CYS A 1 102 ? -18.325 3.752 -9.300 1.00 66.88 102 CYS A C 1
ATOM 702 O O . CYS A 1 102 ? -19.296 4.184 -8.681 1.00 66.88 102 CYS A O 1
ATOM 704 N N . ASN A 1 103 ? -17.060 4.060 -9.011 1.00 68.50 103 ASN A N 1
ATOM 705 C CA . ASN A 1 103 ? -16.693 4.953 -7.917 1.00 68.50 103 ASN A CA 1
ATOM 706 C C . ASN A 1 103 ? -17.160 6.395 -8.190 1.00 68.50 103 ASN A C 1
ATOM 708 O O . ASN A 1 103 ? -17.483 6.766 -9.320 1.00 68.50 103 ASN A O 1
ATOM 712 N N . ALA A 1 104 ? -17.154 7.241 -7.157 1.00 65.31 104 ALA A N 1
ATOM 713 C CA . ALA A 1 104 ? -17.632 8.626 -7.234 1.00 65.31 104 ALA A CA 1
ATOM 714 C C . ALA A 1 104 ? -16.890 9.509 -8.268 1.00 65.31 104 ALA A C 1
ATOM 716 O O . ALA A 1 104 ? -17.411 10.544 -8.690 1.00 65.31 104 ALA A O 1
ATOM 717 N N . ASP A 1 105 ? -15.680 9.126 -8.680 1.00 67.75 105 ASP A N 1
ATOM 718 C CA . ASP A 1 105 ? -14.857 9.782 -9.699 1.00 67.75 105 ASP A CA 1
ATOM 719 C C . ASP A 1 105 ? -14.909 9.092 -11.074 1.00 67.75 105 ASP A C 1
ATOM 721 O O . ASP A 1 105 ? -14.154 9.451 -11.981 1.00 67.75 105 ASP A O 1
ATOM 725 N N . GLU A 1 106 ? -15.841 8.157 -11.264 1.00 74.81 106 GLU A N 1
ATOM 726 C CA . GLU A 1 106 ? -16.031 7.380 -12.484 1.00 74.81 106 GLU A CA 1
ATOM 727 C C . GLU A 1 106 ? -17.438 7.570 -13.082 1.00 74.81 106 GLU A C 1
ATOM 729 O O . GLU A 1 106 ? -18.408 7.941 -12.423 1.00 74.81 106 GLU A O 1
ATOM 734 N N . ILE A 1 107 ? -17.558 7.333 -14.386 1.00 76.62 107 ILE A N 1
ATOM 735 C CA . ILE A 1 107 ? -18.809 7.321 -15.139 1.00 76.62 107 ILE A CA 1
ATOM 736 C C . ILE A 1 107 ? -18.980 5.978 -15.839 1.00 76.62 107 ILE A C 1
ATOM 738 O O . ILE A 1 107 ? -18.010 5.356 -16.268 1.00 76.62 107 ILE A O 1
ATOM 742 N N . CYS A 1 108 ? -20.233 5.560 -16.002 1.00 75.44 108 CYS A N 1
ATOM 743 C CA . CYS A 1 108 ? -20.553 4.353 -16.747 1.00 75.44 108 CYS A CA 1
ATOM 744 C C . CYS A 1 108 ? -20.516 4.591 -18.259 1.00 75.44 108 CYS A C 1
ATOM 746 O O . CYS A 1 108 ? -21.264 5.434 -18.769 1.00 75.44 108 CYS A O 1
ATOM 748 N N . VAL A 1 109 ? -19.703 3.814 -18.975 1.00 71.75 109 VAL A N 1
ATOM 749 C CA . VAL A 1 109 ? -19.649 3.806 -20.441 1.00 71.75 109 VAL A CA 1
ATOM 750 C C . VAL A 1 109 ? -19.570 2.366 -20.926 1.00 71.75 109 VAL A C 1
ATOM 752 O O . VAL A 1 109 ? -18.600 1.679 -20.639 1.00 71.75 109 VAL A O 1
ATOM 755 N N . GLU A 1 110 ? -20.586 1.916 -21.668 1.00 73.31 110 GLU A N 1
ATOM 756 C CA . GLU A 1 110 ? -20.620 0.568 -22.270 1.00 73.31 110 GLU A CA 1
ATOM 757 C C . GLU A 1 110 ? -20.325 -0.566 -21.265 1.00 73.31 110 GLU A C 1
ATOM 759 O O . GLU A 1 110 ? -19.563 -1.481 -21.554 1.00 73.31 110 GLU A O 1
ATOM 764 N N . ASP A 1 111 ? -20.943 -0.498 -20.080 1.00 71.50 111 ASP A N 1
ATOM 765 C CA . ASP A 1 111 ? -20.790 -1.472 -18.985 1.00 71.50 111 ASP A CA 1
ATOM 766 C C . ASP A 1 111 ? -19.392 -1.519 -18.327 1.00 71.50 111 ASP A C 1
ATOM 768 O O . ASP A 1 111 ? -19.135 -2.383 -17.489 1.00 71.50 111 ASP A O 1
ATOM 772 N N . GLU A 1 112 ? -18.520 -0.546 -18.622 1.00 74.06 112 GLU A N 1
ATOM 773 C CA . GLU A 1 112 ? -17.252 -0.313 -17.924 1.00 74.06 112 GLU A CA 1
ATOM 774 C C . GLU A 1 112 ? -17.242 1.028 -17.171 1.00 74.06 112 GLU A C 1
ATOM 776 O O . GLU A 1 112 ? -17.725 2.058 -17.655 1.00 74.06 112 GLU A O 1
ATOM 781 N N . CYS A 1 113 ? -16.630 1.033 -15.987 1.00 77.31 113 CYS A N 1
ATOM 782 C CA . CYS A 1 113 ? -16.360 2.256 -15.238 1.00 77.31 113 CYS A CA 1
ATOM 783 C C . CYS A 1 113 ? -15.129 2.956 -15.815 1.00 77.31 113 CYS A C 1
ATOM 785 O O . CYS A 1 113 ? -14.058 2.362 -15.941 1.00 77.31 113 CYS A O 1
ATOM 787 N N . LYS A 1 114 ? -15.302 4.217 -16.214 1.00 78.12 114 LYS A N 1
ATOM 788 C CA . LYS A 1 114 ? -14.252 5.059 -16.798 1.00 78.12 114 LYS A CA 1
ATOM 789 C C . LYS A 1 114 ? -14.091 6.340 -15.985 1.00 78.12 114 LYS A C 1
ATOM 791 O O . LYS A 1 114 ? -15.093 6.833 -15.473 1.00 78.12 114 LYS A O 1
ATOM 796 N N . PRO A 1 115 ? -12.897 6.949 -15.910 1.00 78.50 115 PRO A N 1
ATOM 797 C CA . PRO A 1 115 ? -12.709 8.204 -15.184 1.00 78.50 115 PRO A CA 1
ATOM 798 C C . PRO A 1 115 ? -13.682 9.301 -15.643 1.00 78.50 115 PRO A C 1
ATOM 800 O O . PRO A 1 115 ? -13.788 9.603 -16.834 1.00 78.50 115 PRO A O 1
ATOM 803 N N . ALA A 1 116 ? -14.356 9.966 -14.703 1.00 72.75 116 ALA A N 1
ATOM 804 C CA . ALA A 1 116 ? -15.322 11.033 -14.981 1.00 72.75 116 ALA A CA 1
ATOM 805 C C . ALA A 1 116 ? -14.699 12.226 -15.726 1.00 72.75 116 ALA A C 1
ATOM 807 O O . ALA A 1 116 ? -15.400 12.952 -16.436 1.00 72.75 116 ALA A O 1
ATOM 808 N N . ALA A 1 117 ? -13.375 12.394 -15.623 1.00 69.44 117 ALA A N 1
ATOM 809 C CA . ALA A 1 117 ? -12.591 13.377 -16.368 1.00 69.44 117 ALA A CA 1
ATOM 810 C C . ALA A 1 117 ? -12.682 13.215 -17.899 1.00 69.44 117 ALA A C 1
ATOM 812 O O . ALA A 1 117 ? -12.447 14.178 -18.628 1.00 69.44 117 ALA A O 1
ATOM 813 N N . LEU A 1 118 ? -13.070 12.034 -18.395 1.00 72.81 118 LEU A N 1
ATOM 814 C CA . LEU A 1 118 ? -13.257 11.770 -19.823 1.00 72.81 118 LEU A CA 1
ATOM 815 C C . LEU A 1 118 ? -14.577 12.337 -20.371 1.00 72.81 118 LEU A C 1
ATOM 817 O O . LEU A 1 118 ? -14.786 12.363 -21.585 1.00 72.81 118 LEU A O 1
ATOM 821 N N . LYS A 1 119 ? -15.489 12.811 -19.512 1.00 77.88 119 LYS A N 1
ATOM 822 C CA . LYS A 1 119 ? -16.778 13.363 -19.942 1.00 77.88 119 LYS A CA 1
ATOM 823 C C . LYS A 1 119 ? -16.603 14.728 -20.610 1.00 77.88 119 LYS A C 1
ATOM 825 O O . LYS A 1 119 ? -16.286 15.721 -19.959 1.00 77.88 119 LYS A O 1
ATOM 830 N N . CYS A 1 120 ? -16.911 14.804 -21.901 1.00 77.00 120 CYS A N 1
ATOM 831 C CA . CYS A 1 120 ? -16.803 16.012 -22.706 1.00 77.00 120 CYS A CA 1
ATOM 832 C C . CYS A 1 120 ? -18.155 16.424 -23.297 1.00 77.00 120 CYS A C 1
ATOM 834 O O . CYS A 1 120 ? -18.516 16.085 -24.423 1.00 77.00 120 CYS A O 1
ATOM 836 N N . GLY A 1 121 ? -18.947 17.161 -22.517 1.00 78.25 121 GLY A N 1
ATOM 837 C CA . GLY A 1 121 ? -20.314 17.509 -22.909 1.00 78.25 121 GLY A CA 1
ATOM 838 C C . GLY A 1 121 ? -21.192 16.258 -23.029 1.00 78.25 121 GLY A C 1
ATOM 839 O O . GLY A 1 121 ? -21.507 15.636 -22.016 1.00 78.25 121 GLY A O 1
ATOM 840 N N . SER A 1 122 ? -21.605 15.905 -24.253 1.00 75.00 122 SER A N 1
ATOM 841 C CA . SER A 1 122 ? -22.422 14.713 -24.544 1.00 75.00 122 SER A CA 1
ATOM 842 C C . SER A 1 122 ? -21.625 13.508 -25.055 1.00 75.00 122 SER A C 1
ATOM 844 O O . SER A 1 122 ? -22.232 12.492 -25.383 1.00 75.00 122 SER A O 1
ATOM 846 N N . VAL A 1 123 ? -20.300 13.621 -25.171 1.00 74.62 123 VAL A N 1
ATOM 847 C CA . VAL A 1 123 ? -19.406 12.541 -25.615 1.00 74.62 123 VAL A CA 1
ATOM 848 C C . VAL A 1 123 ? -18.419 12.177 -24.506 1.00 74.62 123 VAL A C 1
ATOM 850 O O . VAL A 1 123 ? -18.138 13.004 -23.639 1.00 74.62 123 VAL A O 1
ATOM 853 N N . VAL A 1 124 ? -17.913 10.943 -24.509 1.00 79.88 124 VAL A N 1
ATOM 854 C CA . VAL A 1 124 ? -16.852 10.496 -23.595 1.00 79.88 124 VAL A CA 1
ATOM 855 C C . VAL A 1 124 ? -15.589 10.238 -24.404 1.00 79.88 124 VAL A C 1
ATOM 857 O O . VAL A 1 124 ? -15.646 9.569 -25.435 1.00 79.88 124 VAL A O 1
ATOM 860 N N . CYS A 1 125 ? -14.485 10.828 -23.963 1.00 76.44 125 CYS A N 1
ATOM 861 C CA . CYS A 1 125 ? -13.192 10.755 -24.627 1.00 76.44 125 CYS A CA 1
ATOM 862 C C . CYS A 1 125 ? -12.482 9.442 -24.317 1.00 76.44 125 CYS A C 1
ATOM 864 O O . CYS A 1 125 ? -12.744 8.816 -23.291 1.00 76.44 125 CYS A O 1
ATOM 866 N N . ARG A 1 126 ? -11.593 9.018 -25.216 1.00 77.12 126 ARG A N 1
ATOM 867 C CA . ARG A 1 126 ? -10.700 7.884 -24.954 1.00 77.12 126 ARG A CA 1
ATOM 868 C C . ARG A 1 126 ? -9.650 8.257 -23.911 1.00 77.12 126 ARG A C 1
ATOM 870 O O . ARG A 1 126 ? -9.379 9.435 -23.699 1.00 77.12 126 ARG A O 1
ATOM 877 N N . ASP A 1 127 ? -9.024 7.251 -23.309 1.00 68.25 127 ASP A N 1
ATOM 878 C CA . ASP A 1 127 ? -7.991 7.433 -22.279 1.00 68.25 127 ASP A CA 1
ATOM 879 C C . ASP A 1 127 ? -6.781 8.261 -22.777 1.00 68.25 127 ASP A C 1
ATOM 881 O O . ASP A 1 127 ? -6.045 8.841 -21.980 1.00 68.25 127 ASP A O 1
ATOM 885 N N . ASP A 1 128 ? -6.588 8.353 -24.099 1.00 66.94 128 ASP A N 1
ATOM 886 C CA . ASP A 1 128 ? -5.562 9.143 -24.782 1.00 66.94 128 ASP A CA 1
ATOM 887 C C . ASP A 1 128 ? -6.080 10.466 -25.383 1.00 66.94 128 ASP A C 1
ATOM 889 O O . ASP A 1 128 ? -5.379 11.093 -26.181 1.00 66.94 128 ASP A O 1
ATOM 893 N N . GLU A 1 129 ? -7.277 10.918 -24.998 1.00 69.38 129 GLU A N 1
ATOM 894 C CA . GLU A 1 129 ? -7.924 12.137 -25.486 1.00 69.38 129 GLU A CA 1
ATOM 895 C C . GLU A 1 129 ? -8.333 13.092 -24.348 1.00 69.38 129 GLU A C 1
ATOM 897 O O . GLU A 1 129 ? -8.821 12.698 -23.293 1.00 69.38 129 GLU A O 1
ATOM 902 N N . VAL A 1 130 ? -8.206 14.396 -24.593 1.00 67.06 130 VAL A N 1
ATOM 903 C CA . VAL A 1 130 ? -8.640 15.487 -23.718 1.00 67.06 130 VAL A CA 1
ATOM 904 C C . VAL A 1 130 ? -9.874 16.195 -24.281 1.00 67.06 130 VAL A C 1
ATOM 906 O O . VAL A 1 130 ? -10.031 16.376 -25.492 1.00 67.06 130 VAL A O 1
ATOM 909 N N . CYS A 1 131 ? -10.761 16.639 -23.389 1.00 65.56 131 CYS A N 1
ATOM 910 C CA . CYS A 1 131 ? -11.941 17.410 -23.763 1.00 65.56 131 CYS A CA 1
ATOM 911 C C . CYS A 1 131 ? -11.583 18.861 -24.117 1.00 65.56 131 CYS A C 1
ATOM 913 O O . CYS A 1 131 ? -11.144 19.624 -23.256 1.00 65.56 131 CYS A O 1
ATOM 915 N N . PHE A 1 132 ? -11.855 19.288 -25.353 1.00 62.00 132 PHE A N 1
ATOM 916 C CA . PHE A 1 132 ? -11.700 20.681 -25.776 1.00 62.00 132 PHE A CA 1
ATOM 917 C C . PHE A 1 132 ? -12.964 21.194 -26.474 1.00 62.00 132 PHE A C 1
ATOM 919 O O . PHE A 1 132 ? -13.365 20.691 -27.521 1.00 62.00 132 PHE A O 1
ATOM 926 N N . GLN A 1 133 ? -13.597 22.220 -25.892 1.00 68.12 133 GLN A N 1
ATOM 927 C CA . GLN A 1 133 ? -14.825 22.852 -26.409 1.00 68.12 133 GLN A CA 1
ATOM 928 C C . GLN A 1 133 ? -15.965 21.861 -26.737 1.00 68.12 133 GLN A C 1
ATOM 930 O O . GLN A 1 133 ? -16.723 22.067 -27.683 1.00 68.12 133 GLN A O 1
ATOM 935 N N . GLY A 1 134 ? -16.103 20.788 -25.950 1.00 70.69 134 GLY A N 1
ATOM 936 C CA . GLY A 1 134 ? -17.153 19.781 -26.146 1.00 70.69 134 GLY A CA 1
ATOM 937 C C . GLY A 1 134 ? -16.833 18.707 -27.193 1.00 70.69 134 GLY A C 1
ATOM 938 O O . GLY A 1 134 ? -17.739 17.980 -27.590 1.00 70.69 134 GLY A O 1
ATOM 939 N N . ALA A 1 135 ? -15.574 18.600 -27.637 1.00 71.62 135 ALA A N 1
ATOM 940 C CA . ALA A 1 135 ? -15.084 17.526 -28.498 1.00 71.62 135 ALA A CA 1
ATOM 941 C C . ALA A 1 135 ? -13.809 16.879 -27.927 1.00 71.62 135 ALA A C 1
ATOM 943 O O . ALA A 1 135 ? -12.948 17.569 -27.382 1.00 71.62 135 ALA A O 1
ATOM 944 N N . CYS A 1 136 ? -13.683 15.563 -28.088 1.00 70.69 136 CYS A N 1
ATOM 945 C CA . CYS A 1 136 ? -12.509 14.792 -27.679 1.00 70.69 136 CYS A CA 1
ATOM 946 C C . CYS A 1 136 ? -11.373 14.941 -28.693 1.00 70.69 136 CYS A C 1
ATOM 948 O O . CYS A 1 136 ? -11.616 14.898 -29.902 1.00 70.69 136 CYS A O 1
ATOM 950 N N . ARG A 1 137 ? -10.149 15.175 -28.211 1.00 68.75 137 ARG A N 1
ATOM 951 C CA . ARG A 1 137 ? -8.946 15.349 -29.042 1.00 68.75 137 ARG A CA 1
ATOM 952 C C . ARG A 1 137 ? -7.756 14.657 -28.403 1.00 68.75 137 ARG A C 1
ATOM 954 O O . ARG A 1 137 ? -7.599 14.774 -27.199 1.00 68.75 137 ARG A O 1
ATOM 961 N N . ALA A 1 138 ? -6.899 14.000 -29.179 1.00 64.69 138 ALA A N 1
ATOM 962 C CA . ALA A 1 138 ? -5.745 13.282 -28.637 1.00 64.69 138 ALA A CA 1
ATOM 963 C C . ALA A 1 138 ? -4.846 14.191 -27.774 1.00 64.69 138 ALA A C 1
ATOM 965 O O . ALA A 1 138 ? -4.612 15.349 -28.118 1.00 64.69 138 ALA A O 1
ATOM 966 N N . THR A 1 139 ? -4.299 13.659 -26.681 1.00 52.69 139 THR A N 1
ATOM 967 C CA . THR A 1 139 ? -3.481 14.374 -25.677 1.00 52.69 139 THR A CA 1
ATOM 968 C C . THR A 1 139 ? -2.186 14.981 -26.254 1.00 52.69 139 THR A C 1
ATOM 970 O O . THR A 1 139 ? -1.532 15.793 -25.606 1.00 52.69 139 THR A O 1
ATOM 973 N N . GLY A 1 140 ? -1.833 14.651 -27.502 1.00 53.91 140 GLY A N 1
ATOM 974 C CA . GLY A 1 140 ? -0.730 15.254 -28.262 1.00 53.91 140 GLY A CA 1
ATOM 975 C C . GLY A 1 140 ? -1.145 16.241 -29.362 1.00 53.91 140 GLY A C 1
ATOM 976 O O . GLY A 1 140 ? -0.284 16.678 -30.120 1.00 53.91 140 GLY A O 1
ATOM 977 N N . ASP A 1 141 ? -2.431 16.573 -29.496 1.00 52.66 141 ASP A N 1
ATOM 978 C CA . ASP A 1 141 ? -2.933 17.393 -30.598 1.00 52.66 141 ASP A CA 1
ATOM 979 C C . ASP A 1 141 ? -3.074 18.871 -30.192 1.00 52.66 141 ASP A C 1
ATOM 981 O O . ASP A 1 141 ? -4.141 19.341 -29.784 1.00 52.66 141 ASP A O 1
ATOM 985 N N . CYS A 1 142 ? -1.987 19.642 -30.322 1.00 61.41 142 CYS A N 1
ATOM 986 C CA . CYS A 1 142 ? -1.979 21.099 -30.124 1.00 61.41 142 CYS A CA 1
ATOM 987 C C . CYS A 1 142 ? -2.609 21.820 -31.335 1.00 61.41 142 CYS A C 1
ATOM 989 O O . CYS A 1 142 ? -1.966 22.615 -32.020 1.00 61.41 142 CYS A O 1
ATOM 991 N N . GLY A 1 143 ? -3.859 21.469 -31.660 1.00 56.12 143 GLY A N 1
ATOM 992 C CA . GLY A 1 143 ? -4.589 21.999 -32.814 1.00 56.12 143 GLY A CA 1
ATOM 993 C C . GLY A 1 143 ? -4.046 21.554 -34.180 1.00 56.12 143 GLY A C 1
ATOM 994 O O . GLY A 1 143 ? -4.207 22.292 -35.151 1.00 56.12 143 GLY A O 1
ATOM 995 N N . GLY A 1 144 ? -3.415 20.380 -34.267 1.00 54.09 144 GLY A N 1
ATOM 996 C CA . GLY A 1 144 ? -2.819 19.814 -35.481 1.00 54.09 144 GLY A CA 1
ATOM 997 C C . GLY A 1 144 ? -1.290 19.903 -35.558 1.00 54.09 144 GLY A C 1
ATOM 998 O O . GLY A 1 144 ? -0.728 19.565 -36.600 1.00 54.09 144 GLY A O 1
ATOM 999 N N . ALA A 1 145 ? -0.606 20.373 -34.508 1.00 52.94 145 ALA A N 1
ATOM 1000 C CA . ALA A 1 145 ? 0.844 20.589 -34.494 1.00 52.94 145 ALA A CA 1
ATOM 1001 C C . ALA A 1 145 ? 1.570 19.695 -33.468 1.00 52.94 145 ALA A C 1
ATOM 1003 O O . ALA A 1 145 ? 1.142 19.603 -32.320 1.00 52.94 145 ALA A O 1
ATOM 1004 N N . GLN A 1 146 ? 2.704 19.093 -33.862 1.00 52.94 146 GLN A N 1
ATOM 1005 C CA . GLN A 1 146 ? 3.668 18.489 -32.931 1.00 52.94 146 GLN A CA 1
ATOM 1006 C C . GLN A 1 146 ? 4.674 19.554 -32.472 1.00 52.94 146 GLN A C 1
ATOM 1008 O O . GLN A 1 146 ? 5.432 20.066 -33.297 1.00 52.94 146 GLN A O 1
ATOM 1013 N N . CYS A 1 147 ? 4.687 19.875 -31.177 1.00 57.06 147 CYS A N 1
ATOM 1014 C CA . CYS A 1 147 ? 5.664 20.796 -30.585 1.00 57.06 147 CYS A CA 1
ATOM 1015 C C . CYS A 1 147 ? 7.078 20.208 -30.667 1.00 57.06 147 CYS A C 1
ATOM 1017 O O . CYS A 1 147 ? 7.254 19.005 -30.462 1.00 57.06 147 CYS A O 1
ATOM 1019 N N . GLN A 1 148 ? 8.078 21.032 -30.983 1.00 52.00 148 GLN A N 1
ATOM 1020 C CA . GLN A 1 148 ? 9.458 20.574 -31.174 1.00 52.00 148 GLN A CA 1
ATOM 1021 C C . GLN A 1 148 ? 10.410 21.262 -30.196 1.00 52.00 148 GLN A C 1
ATOM 1023 O O . GLN A 1 148 ? 10.236 22.427 -29.858 1.00 52.00 148 GLN A O 1
ATOM 1028 N N . GLY A 1 149 ? 11.458 20.551 -29.776 1.00 63.78 149 GLY A N 1
ATOM 1029 C CA . GLY A 1 149 ? 12.471 21.104 -28.876 1.00 63.78 149 GLY A CA 1
ATOM 1030 C C . GLY A 1 149 ? 11.987 21.218 -27.427 1.00 63.78 149 GLY A C 1
ATOM 1031 O O . GLY A 1 149 ? 11.494 20.244 -26.867 1.00 63.78 149 GLY A O 1
ATOM 1032 N N . ASP A 1 150 ? 12.170 22.387 -26.814 1.00 59.44 150 ASP A N 1
ATOM 1033 C CA . ASP A 1 150 ? 11.870 22.709 -25.408 1.00 59.44 150 ASP A CA 1
ATOM 1034 C C . ASP A 1 150 ? 10.441 23.248 -25.179 1.00 59.44 150 ASP A C 1
ATOM 1036 O O . ASP A 1 150 ? 10.121 23.830 -24.140 1.00 59.44 150 ASP A O 1
ATOM 1040 N N . GLU A 1 151 ? 9.559 23.041 -26.154 1.00 59.84 151 GLU A N 1
ATOM 1041 C CA . GLU A 1 151 ? 8.164 23.467 -26.125 1.00 59.84 151 GLU A CA 1
ATOM 1042 C C . GLU A 1 151 ? 7.268 22.482 -25.356 1.00 59.84 151 GLU A C 1
ATOM 1044 O O . GLU A 1 151 ? 7.358 21.265 -25.508 1.00 59.84 151 GLU A O 1
ATOM 1049 N N . THR A 1 152 ? 6.323 23.011 -24.577 1.00 54.38 152 THR A N 1
ATOM 1050 C CA . THR A 1 152 ? 5.260 22.237 -23.916 1.00 54.38 152 THR A CA 1
ATOM 1051 C C . THR A 1 152 ? 3.883 22.716 -24.375 1.00 54.38 152 THR A C 1
ATOM 1053 O O . THR A 1 152 ? 3.671 23.904 -24.632 1.00 54.38 152 THR A O 1
ATOM 1056 N N . CYS A 1 153 ? 2.936 21.786 -24.530 1.00 56.88 153 CYS A N 1
ATOM 1057 C CA . CYS A 1 153 ? 1.581 22.118 -24.971 1.00 56.88 153 CYS A CA 1
ATOM 1058 C C . CYS A 1 153 ? 0.784 22.716 -23.806 1.00 56.88 153 CYS A C 1
ATOM 1060 O O . CYS A 1 153 ? 0.568 22.051 -22.795 1.00 56.88 153 CYS A O 1
ATOM 1062 N N . HIS A 1 154 ? 0.325 23.959 -23.954 1.00 54.44 154 HIS A N 1
ATOM 1063 C CA . HIS A 1 154 ? -0.523 24.629 -22.967 1.00 54.44 154 HIS A CA 1
ATOM 1064 C C . HIS A 1 154 ? -1.702 25.314 -23.672 1.00 54.44 154 HIS A C 1
ATOM 1066 O O . HIS A 1 154 ? -1.511 26.119 -24.586 1.00 54.44 154 HIS A O 1
ATOM 1072 N N . ASP A 1 155 ? -2.928 24.988 -23.254 1.00 53.72 155 ASP A N 1
ATOM 1073 C CA . ASP A 1 155 ? -4.202 25.390 -23.886 1.00 53.72 155 ASP A CA 1
ATOM 1074 C C . ASP A 1 155 ? -4.274 25.126 -25.403 1.00 53.72 155 ASP A C 1
ATOM 1076 O O . ASP A 1 155 ? -4.793 25.942 -26.166 1.00 53.72 155 ASP A O 1
ATOM 1080 N N . GLY A 1 156 ? -3.725 23.999 -25.864 1.00 54.84 156 GLY A N 1
ATOM 1081 C CA . GLY A 1 156 ? -3.771 23.615 -27.278 1.00 54.84 156 GLY A CA 1
ATOM 1082 C C . GLY A 1 156 ? -2.795 24.370 -28.189 1.00 54.84 156 GLY A C 1
ATOM 1083 O O . GLY A 1 156 ? -2.990 24.367 -29.401 1.00 54.84 156 GLY A O 1
ATOM 1084 N N . MET A 1 157 ? -1.753 25.007 -27.638 1.00 49.88 157 MET A N 1
ATOM 1085 C CA . MET A 1 157 ? -0.672 25.651 -28.398 1.00 49.88 157 MET A CA 1
ATOM 1086 C C . MET A 1 157 ? 0.702 25.286 -27.820 1.00 49.88 157 MET A C 1
ATOM 1088 O O . MET A 1 157 ? 0.853 25.180 -26.603 1.00 49.88 157 MET A O 1
ATOM 1092 N N . CYS A 1 158 ? 1.710 25.143 -28.683 1.00 57.66 158 CYS A N 1
ATOM 1093 C CA . CYS A 1 158 ? 3.103 24.933 -28.279 1.00 57.66 158 CYS A CA 1
ATOM 1094 C C . CYS A 1 158 ? 3.685 26.215 -27.667 1.00 57.66 158 CYS A C 1
ATOM 1096 O O . CYS A 1 158 ? 3.592 27.284 -28.277 1.00 57.66 158 CYS A O 1
ATOM 1098 N N . ARG A 1 159 ? 4.244 26.133 -26.452 1.00 63.59 159 ARG A N 1
ATOM 1099 C CA . ARG A 1 159 ? 4.809 27.280 -25.723 1.00 63.59 159 ARG A CA 1
ATOM 1100 C C . ARG A 1 159 ? 6.165 26.922 -25.109 1.00 63.59 159 ARG A C 1
ATOM 1102 O O . ARG A 1 159 ? 6.309 25.856 -24.520 1.00 63.59 159 ARG A O 1
ATOM 1109 N N . VAL A 1 160 ? 7.135 27.834 -25.194 1.00 53.59 160 VAL A N 1
ATOM 1110 C CA . VAL A 1 160 ? 8.409 27.748 -24.455 1.00 53.59 160 VAL A CA 1
ATOM 1111 C C . VAL A 1 160 ? 8.256 28.506 -23.137 1.00 53.59 160 VAL A C 1
ATOM 1113 O O . VAL A 1 160 ? 7.750 29.631 -23.123 1.00 53.59 160 VAL A O 1
ATOM 1116 N N . ALA A 1 161 ? 8.674 27.912 -22.021 1.00 47.72 161 ALA A N 1
ATOM 1117 C CA . ALA A 1 161 ? 8.665 28.589 -20.728 1.00 47.72 161 ALA A CA 1
ATOM 1118 C C . ALA A 1 161 ? 9.777 29.658 -20.683 1.00 47.72 161 ALA A C 1
ATOM 1120 O O . ALA A 1 161 ? 10.956 29.324 -20.595 1.00 47.72 161 ALA A O 1
ATOM 1121 N N . GLY A 1 162 ? 9.414 30.947 -20.746 1.00 52.41 162 GLY A N 1
ATOM 1122 C CA . GLY A 1 162 ? 10.376 32.053 -20.678 1.00 52.41 162 GLY A CA 1
ATOM 1123 C C . GLY A 1 162 ? 9.763 33.403 -20.286 1.00 52.41 162 GLY A C 1
ATOM 1124 O O . GLY A 1 162 ? 8.719 33.807 -20.792 1.00 52.41 162 GLY A O 1
ATOM 1125 N N . ASP A 1 163 ? 10.441 34.093 -19.370 1.00 54.09 163 ASP A N 1
ATOM 1126 C CA . ASP A 1 163 ? 10.009 35.274 -18.615 1.00 54.09 163 ASP A CA 1
ATOM 1127 C C . ASP A 1 163 ? 10.299 36.586 -19.387 1.00 54.09 163 ASP A C 1
ATOM 1129 O O . ASP A 1 163 ? 11.396 37.137 -19.323 1.00 54.09 163 ASP A O 1
ATOM 1133 N N . CYS A 1 164 ? 9.334 37.087 -20.172 1.00 57.75 164 CYS A N 1
ATOM 1134 C CA . CYS A 1 164 ? 9.442 38.366 -20.901 1.00 57.75 164 CYS A CA 1
ATOM 1135 C C . CYS A 1 164 ? 8.558 39.449 -20.259 1.00 57.75 164 CYS A C 1
ATOM 1137 O O . CYS A 1 164 ? 7.626 39.963 -20.878 1.00 57.75 164 CYS A O 1
ATOM 1139 N N . ASN A 1 165 ? 8.790 39.744 -18.972 1.00 56.62 165 ASN A N 1
ATOM 1140 C CA . ASN A 1 165 ? 7.943 40.641 -18.165 1.00 56.62 165 ASN A CA 1
ATOM 1141 C C . ASN A 1 165 ? 6.436 40.298 -18.261 1.00 56.62 165 ASN A C 1
ATOM 1143 O O . ASN A 1 165 ? 5.582 41.186 -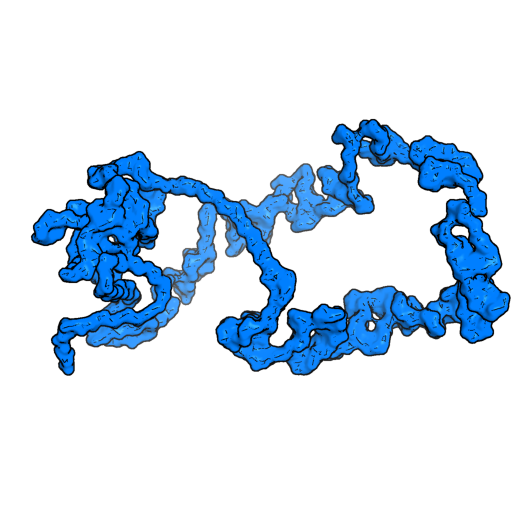18.269 1.00 56.62 165 ASN A O 1
ATOM 1147 N N . GLY A 1 166 ? 6.107 39.006 -18.371 1.00 57.91 166 GLY A N 1
ATOM 1148 C CA . GLY A 1 166 ? 4.730 38.510 -18.470 1.00 57.91 166 GLY A CA 1
ATOM 1149 C C . GLY A 1 166 ? 4.067 38.592 -19.854 1.00 57.91 166 GLY A C 1
ATOM 1150 O O . GLY A 1 166 ? 2.872 38.316 -19.946 1.00 57.91 166 GLY A O 1
ATOM 1151 N N . VAL A 1 167 ? 4.790 38.945 -20.926 1.00 52.88 167 VAL A N 1
ATOM 1152 C CA . VAL A 1 167 ? 4.252 38.994 -22.301 1.00 52.88 167 VAL A CA 1
ATOM 1153 C C . VAL A 1 167 ? 4.784 37.830 -23.139 1.00 52.88 167 VAL A C 1
ATOM 1155 O O . VAL A 1 167 ? 5.986 37.620 -23.226 1.00 52.88 167 VAL A O 1
ATOM 1158 N N . ALA A 1 168 ? 3.901 37.080 -23.799 1.00 52.88 168 ALA A N 1
ATOM 1159 C CA . ALA A 1 168 ? 4.292 36.026 -24.737 1.00 52.88 168 ALA A CA 1
ATOM 1160 C C . ALA A 1 168 ? 4.400 36.578 -26.173 1.00 52.88 168 ALA A C 1
ATOM 1162 O O . ALA A 1 168 ? 3.483 37.255 -26.640 1.00 52.88 168 ALA A O 1
ATOM 1163 N N . CYS A 1 169 ? 5.506 36.291 -26.869 1.00 57.31 169 CYS A N 1
ATOM 1164 C CA . CYS A 1 169 ? 5.759 36.755 -28.241 1.00 57.31 169 CYS A CA 1
ATOM 1165 C C . CYS A 1 169 ? 5.127 35.848 -29.310 1.00 57.31 169 CYS A C 1
ATOM 1167 O O . CYS A 1 169 ? 4.917 34.656 -29.080 1.00 57.31 169 CYS A O 1
ATOM 1169 N N . TYR A 1 170 ? 4.843 36.408 -30.493 1.00 52.69 170 TYR A N 1
ATOM 1170 C CA . TYR A 1 170 ? 4.241 35.671 -31.609 1.00 52.69 170 TYR A CA 1
ATOM 1171 C C . TYR A 1 170 ? 5.251 34.749 -32.326 1.00 52.69 170 TYR A C 1
ATOM 1173 O O . TYR A 1 170 ? 6.466 34.952 -32.233 1.00 52.69 170 TYR A O 1
ATOM 1181 N N . PRO A 1 171 ? 4.774 33.744 -33.089 1.00 43.56 171 PRO A N 1
ATOM 1182 C CA . PRO A 1 171 ? 5.637 32.887 -33.898 1.00 43.56 171 PRO A CA 1
ATOM 1183 C C . PRO A 1 171 ? 6.516 33.701 -34.860 1.00 43.56 171 PRO A C 1
ATOM 1185 O O . PRO A 1 171 ? 6.013 34.490 -35.657 1.00 43.56 171 PRO A O 1
ATOM 1188 N N . GLY A 1 172 ? 7.835 33.494 -34.786 1.00 55.72 172 GLY A N 1
ATOM 1189 C CA . GLY A 1 172 ? 8.832 34.237 -35.567 1.00 55.72 172 GLY A CA 1
ATOM 1190 C C . GLY A 1 172 ? 9.491 35.404 -34.826 1.00 55.72 172 GLY A C 1
ATOM 1191 O O . GLY A 1 172 ? 10.348 36.061 -35.410 1.00 55.72 172 GLY A O 1
ATOM 1192 N N . GLU A 1 173 ? 9.156 35.640 -33.555 1.00 62.91 173 GLU A N 1
ATOM 1193 C CA . GLU A 1 173 ? 9.752 36.688 -32.717 1.00 62.91 173 GLU A CA 1
ATOM 1194 C C . GLU A 1 173 ? 10.552 36.117 -31.528 1.00 62.91 173 GLU A C 1
ATOM 1196 O O . GLU A 1 173 ? 10.424 34.945 -31.172 1.00 62.91 173 GLU A O 1
ATOM 1201 N N . THR A 1 174 ? 11.415 36.937 -30.922 1.00 58.97 174 THR A N 1
ATOM 1202 C CA . THR A 1 174 ? 12.136 36.641 -29.674 1.00 58.97 174 THR A CA 1
ATOM 1203 C C . THR A 1 174 ? 12.059 37.826 -28.708 1.00 58.97 174 THR A C 1
ATOM 1205 O O . THR A 1 174 ? 11.963 38.978 -29.143 1.00 58.97 174 THR A O 1
ATOM 1208 N N . CYS A 1 175 ? 12.085 37.552 -27.401 1.00 58.09 175 CYS A N 1
ATOM 1209 C CA . CYS A 1 175 ? 12.062 38.583 -26.366 1.00 58.09 175 CYS A CA 1
ATOM 1210 C C . CYS A 1 175 ? 13.434 39.256 -26.242 1.00 58.09 175 CYS A C 1
ATOM 1212 O O . CYS A 1 175 ? 14.434 38.595 -25.964 1.00 58.09 175 CYS A O 1
ATOM 1214 N N . PHE A 1 176 ? 13.480 40.578 -26.400 1.00 58.25 176 PHE A N 1
ATOM 1215 C CA . PHE A 1 176 ? 14.690 41.378 -26.238 1.00 58.25 176 PHE A CA 1
ATOM 1216 C C . PHE A 1 176 ? 14.395 42.584 -25.341 1.00 58.25 176 PHE A C 1
ATOM 1218 O O . PHE A 1 176 ? 13.590 43.443 -25.694 1.00 58.25 176 PHE A O 1
ATOM 1225 N N . PHE A 1 177 ? 15.016 42.632 -24.157 1.00 55.19 177 PHE A N 1
ATOM 1226 C CA . PHE A 1 177 ? 14.794 43.672 -23.135 1.00 55.19 177 PHE A CA 1
ATOM 1227 C C . PHE A 1 177 ? 13.310 43.947 -22.803 1.00 55.19 177 PHE A C 1
ATOM 1229 O O . PHE A 1 177 ? 12.927 45.080 -22.522 1.00 55.19 177 PHE A O 1
ATOM 1236 N N . GLY A 1 178 ? 12.473 42.905 -22.804 1.00 57.53 178 GLY A N 1
ATOM 1237 C CA . GLY A 1 178 ? 11.052 43.018 -22.458 1.00 57.53 178 GLY A CA 1
ATOM 1238 C C . GLY A 1 178 ? 10.126 43.427 -23.610 1.00 57.53 178 GLY A C 1
ATOM 1239 O O . GLY A 1 178 ? 8.959 43.706 -23.357 1.00 57.53 178 GLY A O 1
ATOM 1240 N N . GLU A 1 179 ? 10.611 43.447 -24.857 1.00 55.34 179 GLU A N 1
ATOM 1241 C CA . GLU A 1 179 ? 9.796 43.635 -26.065 1.00 55.34 179 GLU A CA 1
ATOM 1242 C C . GLU A 1 179 ? 10.018 42.501 -27.083 1.00 55.34 179 GLU A C 1
ATOM 1244 O O . GLU A 1 179 ? 11.130 41.990 -27.223 1.00 55.34 179 GLU A O 1
ATOM 1249 N N . CYS A 1 180 ? 8.986 42.138 -27.849 1.00 62.19 180 CYS A N 1
ATOM 1250 C CA . CYS A 1 180 ? 9.074 41.121 -28.904 1.00 62.19 180 CYS A CA 1
ATOM 1251 C C . CYS A 1 180 ? 9.630 41.710 -30.216 1.00 62.19 180 CYS A C 1
ATOM 1253 O O . CYS A 1 180 ? 9.171 42.764 -30.668 1.00 62.19 180 CYS A O 1
ATOM 1255 N N . LYS A 1 181 ? 10.631 41.050 -30.825 1.00 62.03 181 LYS A N 1
ATOM 1256 C CA . LYS A 1 181 ? 11.256 41.446 -32.109 1.00 62.03 181 LYS A CA 1
ATOM 1257 C C . LYS A 1 181 ? 11.367 40.260 -33.086 1.00 62.03 181 LYS A C 1
ATOM 1259 O O . LYS A 1 181 ? 11.583 39.148 -32.614 1.00 62.03 181 LYS A O 1
ATOM 1264 N N . PRO A 1 182 ? 11.312 40.463 -34.419 1.00 59.94 182 PRO A N 1
ATOM 1265 C CA . PRO A 1 182 ? 11.453 39.388 -35.412 1.00 59.94 182 PRO A CA 1
ATOM 1266 C C . PRO A 1 182 ? 12.809 38.665 -35.346 1.00 59.94 182 PRO A C 1
ATOM 1268 O O . PRO A 1 182 ? 13.849 39.306 -35.190 1.00 59.94 182 PRO A O 1
ATOM 1271 N N . LYS A 1 183 ? 12.816 37.338 -35.517 1.00 55.97 183 LYS A N 1
ATOM 1272 C CA . LYS A 1 183 ? 14.028 36.512 -35.629 1.00 55.97 183 LYS A CA 1
ATOM 1273 C C . LYS A 1 183 ? 14.727 36.782 -36.973 1.00 55.97 183 LYS A C 1
ATOM 1275 O O . LYS A 1 183 ? 14.098 36.703 -38.024 1.00 55.97 183 LYS A O 1
ATOM 1280 N N . GLY A 1 184 ? 16.025 37.081 -36.936 1.00 58.38 184 GLY A N 1
ATOM 1281 C CA . GLY A 1 184 ? 16.909 37.171 -38.106 1.00 58.38 184 GLY A CA 1
ATOM 1282 C C . GLY A 1 184 ? 18.289 36.577 -37.802 1.00 58.38 184 GLY A C 1
ATOM 1283 O O . GLY A 1 184 ? 18.616 36.385 -36.631 1.00 58.38 184 GLY A O 1
ATOM 1284 N N . ASP A 1 185 ? 19.093 36.326 -38.841 1.00 57.41 185 ASP A N 1
ATOM 1285 C CA . ASP A 1 185 ? 20.279 35.440 -38.808 1.00 57.41 185 ASP A CA 1
ATOM 1286 C C . ASP A 1 185 ? 21.452 35.910 -37.925 1.00 57.41 185 ASP A C 1
ATOM 1288 O O . ASP A 1 185 ? 22.387 35.151 -37.697 1.00 57.41 185 ASP A O 1
ATOM 1292 N N . CYS A 1 186 ? 21.418 37.144 -37.413 1.00 61.12 186 CYS A N 1
ATOM 1293 C CA . CYS A 1 186 ? 22.423 37.671 -36.484 1.00 61.12 186 CYS A CA 1
ATOM 1294 C C . CYS A 1 186 ? 21.825 38.719 -35.535 1.00 61.12 186 CYS A C 1
ATOM 1296 O O . CYS A 1 186 ? 22.179 39.897 -35.585 1.00 61.12 186 CYS A O 1
ATOM 1298 N N . TRP A 1 187 ? 20.812 38.332 -34.749 1.00 61.50 187 TRP A N 1
ATOM 1299 C CA . TRP A 1 187 ? 20.092 39.248 -33.843 1.00 61.50 187 TRP A CA 1
ATOM 1300 C C . TRP A 1 187 ? 19.570 40.526 -34.541 1.00 61.50 187 TRP A C 1
ATOM 1302 O O . TRP A 1 187 ? 19.531 41.609 -33.961 1.00 61.50 187 TRP A O 1
ATOM 1312 N N . GLY A 1 188 ? 19.164 40.402 -35.811 1.00 59.84 188 GLY A N 1
ATOM 1313 C CA . GLY A 1 188 ? 18.606 41.497 -36.615 1.00 59.84 188 GLY A CA 1
ATOM 1314 C C . GLY A 1 188 ? 19.607 42.273 -37.484 1.00 59.84 188 GLY A C 1
ATOM 1315 O O . GLY A 1 188 ? 19.197 43.200 -38.181 1.00 59.84 188 GLY A O 1
ATOM 1316 N N . ILE A 1 189 ? 20.891 41.899 -37.496 1.00 61.34 189 ILE A N 1
ATOM 1317 C CA . ILE A 1 189 ? 21.901 42.460 -38.408 1.00 61.34 189 ILE A CA 1
ATOM 1318 C C . ILE A 1 189 ? 22.003 41.581 -39.663 1.00 61.34 189 ILE A C 1
ATOM 1320 O O . ILE A 1 189 ? 22.148 40.365 -39.562 1.00 61.34 189 ILE A O 1
ATOM 1324 N N . LYS A 1 190 ? 21.957 42.190 -40.856 1.00 62.50 190 LYS A N 1
ATOM 1325 C CA . LYS A 1 190 ? 22.253 41.504 -42.123 1.00 62.50 190 LYS A CA 1
ATOM 1326 C C . LYS A 1 190 ? 23.745 41.652 -42.444 1.00 62.50 190 LYS A C 1
ATOM 1328 O O . LYS A 1 190 ? 24.197 42.774 -42.667 1.00 62.50 190 LYS A O 1
ATOM 1333 N N . CYS A 1 191 ? 24.480 40.541 -42.458 1.00 61.88 191 CYS A N 1
ATOM 1334 C CA . CYS A 1 191 ? 25.904 40.512 -42.804 1.00 61.88 191 CYS A CA 1
ATOM 1335 C C . CYS A 1 191 ? 26.143 40.780 -44.300 1.00 61.88 191 CYS A C 1
ATOM 1337 O O . CYS A 1 191 ? 25.226 40.641 -45.117 1.00 61.88 191 CYS A O 1
ATOM 1339 N N . ALA A 1 192 ? 27.363 41.202 -44.646 1.00 69.88 192 ALA A N 1
ATOM 1340 C CA . ALA A 1 192 ? 27.779 41.362 -46.037 1.00 69.88 192 ALA A CA 1
ATOM 1341 C C . ALA A 1 192 ? 27.862 40.000 -46.755 1.00 69.88 192 ALA A C 1
ATOM 1343 O O . ALA A 1 192 ? 27.983 38.963 -46.109 1.00 69.88 192 ALA A O 1
ATOM 1344 N N . ASP A 1 193 ? 27.812 40.001 -48.090 1.00 62.47 193 ASP A N 1
ATOM 1345 C CA . ASP A 1 193 ? 27.718 38.773 -48.900 1.00 62.47 193 ASP A CA 1
ATOM 1346 C C . ASP A 1 193 ? 28.945 37.831 -48.770 1.00 62.47 193 ASP A C 1
ATOM 1348 O O . ASP A 1 193 ? 28.869 36.677 -49.189 1.00 62.47 193 ASP A O 1
ATOM 1352 N N . ASP A 1 194 ? 30.066 38.291 -48.196 1.00 62.00 194 ASP A N 1
ATOM 1353 C CA . ASP A 1 194 ? 31.281 37.506 -47.914 1.00 62.00 194 ASP A CA 1
ATOM 1354 C C . ASP A 1 194 ? 31.511 37.211 -46.415 1.00 62.00 194 ASP A C 1
ATOM 1356 O O . ASP A 1 194 ? 32.608 36.805 -46.013 1.00 62.00 194 ASP A O 1
ATOM 1360 N N . GLU A 1 195 ? 30.475 37.385 -45.589 1.00 67.00 195 GLU A N 1
ATOM 1361 C CA . GLU A 1 195 ? 30.503 37.166 -44.142 1.00 67.00 195 GLU A CA 1
ATOM 1362 C C . GLU A 1 195 ? 29.369 36.238 -43.673 1.00 67.00 195 GLU A C 1
ATOM 1364 O O . GLU A 1 195 ? 28.261 36.252 -44.205 1.00 67.00 195 GLU A O 1
ATOM 1369 N N . VAL A 1 196 ? 29.630 35.447 -42.630 1.00 59.66 196 VAL A N 1
ATOM 1370 C CA . VAL A 1 196 ? 28.649 34.573 -41.967 1.00 59.66 196 VAL A CA 1
ATOM 1371 C C . VAL A 1 196 ? 28.523 34.991 -40.503 1.00 59.66 196 VAL A C 1
ATOM 1373 O O . VAL A 1 196 ? 29.510 35.376 -39.872 1.00 59.66 196 VAL A O 1
ATOM 1376 N N . CYS A 1 197 ? 27.303 34.956 -39.961 1.00 56.88 197 CYS A N 1
ATOM 1377 C CA . CYS A 1 197 ? 27.077 35.247 -38.549 1.00 56.88 197 CYS A CA 1
ATOM 1378 C C . CYS A 1 197 ? 27.538 34.079 -37.674 1.00 56.88 197 CYS A C 1
ATOM 1380 O O . CYS A 1 197 ? 27.076 32.952 -37.848 1.00 56.88 197 CYS A O 1
ATOM 1382 N N . TYR A 1 198 ? 28.402 34.370 -36.703 1.00 49.41 198 TYR A N 1
ATOM 1383 C CA . TYR A 1 198 ? 28.797 33.428 -35.662 1.00 49.41 198 TYR A CA 1
ATOM 1384 C C . TYR A 1 198 ? 28.972 34.167 -34.335 1.00 49.41 198 TYR A C 1
ATOM 1386 O O . TYR A 1 198 ? 29.627 35.210 -34.286 1.00 49.41 198 TYR A O 1
ATOM 1394 N N . ASP A 1 199 ? 28.358 33.643 -33.272 1.00 55.19 199 ASP A N 1
ATOM 1395 C CA . ASP A 1 199 ? 28.297 34.264 -31.939 1.00 55.19 199 ASP A CA 1
ATOM 1396 C C . ASP A 1 199 ? 27.966 35.768 -31.987 1.00 55.19 199 ASP A C 1
ATOM 1398 O O . ASP A 1 199 ? 28.573 36.612 -31.327 1.00 55.19 199 ASP A O 1
ATOM 1402 N N . ASN A 1 200 ? 26.976 36.108 -32.816 1.00 60.19 200 ASN A N 1
ATOM 1403 C CA . ASN A 1 200 ? 26.378 37.443 -32.895 1.00 60.19 200 ASN A CA 1
ATOM 1404 C C . ASN A 1 200 ? 27.287 38.536 -33.488 1.00 60.19 200 ASN A C 1
ATOM 1406 O O . ASN A 1 200 ? 27.015 39.727 -33.323 1.00 60.19 200 ASN A O 1
ATOM 1410 N N . LEU A 1 201 ? 28.328 38.138 -34.231 1.00 54.00 201 LEU A N 1
ATOM 1411 C CA . LEU A 1 201 ? 29.173 39.012 -35.050 1.00 54.00 201 LEU A CA 1
ATOM 1412 C C . LEU A 1 201 ? 29.294 38.469 -36.488 1.00 54.00 201 LEU A C 1
ATOM 1414 O O . LEU A 1 201 ? 29.471 37.269 -36.689 1.00 54.00 201 LEU A O 1
ATOM 1418 N N . CYS A 1 202 ? 29.270 39.352 -37.491 1.00 64.56 202 CYS A N 1
ATOM 1419 C CA . CYS A 1 202 ? 29.565 38.984 -38.881 1.00 64.56 202 CYS A CA 1
ATOM 1420 C C . CYS A 1 202 ? 31.077 38.754 -39.058 1.00 64.56 202 CYS A C 1
ATOM 1422 O O . CYS A 1 202 ? 31.878 39.618 -38.689 1.00 64.56 202 CYS A O 1
ATOM 1424 N N . ARG A 1 203 ? 31.479 37.591 -39.590 1.00 62.31 203 ARG A N 1
ATOM 1425 C CA . ARG A 1 203 ? 32.889 37.210 -39.807 1.00 62.31 203 ARG A CA 1
ATOM 1426 C C . ARG A 1 203 ? 33.122 36.685 -41.222 1.00 62.31 203 ARG A C 1
ATOM 1428 O O . ARG A 1 203 ? 32.257 36.018 -41.778 1.00 62.31 203 ARG A O 1
ATOM 1435 N N . LYS A 1 204 ? 34.305 36.943 -41.791 1.00 57.34 204 LYS A N 1
ATOM 1436 C CA . LYS A 1 204 ? 34.676 36.497 -43.147 1.00 57.34 204 LYS A CA 1
ATOM 1437 C C . LYS A 1 204 ? 34.914 34.990 -43.238 1.00 57.34 204 LYS A C 1
ATOM 1439 O O . LYS A 1 204 ? 35.489 34.388 -42.336 1.00 57.34 204 LYS A O 1
ATOM 1444 N N . ILE A 1 205 ? 34.529 34.409 -44.370 1.00 46.84 205 ILE A N 1
ATOM 1445 C CA . ILE A 1 205 ? 34.729 32.991 -44.697 1.00 46.84 205 ILE A CA 1
ATOM 1446 C C . ILE A 1 205 ? 36.208 32.760 -45.067 1.00 46.84 205 ILE A C 1
ATOM 1448 O O . ILE A 1 205 ? 36.670 33.317 -46.064 1.00 46.84 205 ILE A O 1
ATOM 1452 N N . GLY A 1 206 ? 36.957 31.958 -44.292 1.00 54.50 206 GLY A N 1
ATOM 1453 C CA . GLY A 1 206 ? 38.343 31.609 -44.654 1.00 54.50 206 GLY A CA 1
ATOM 1454 C C . GLY A 1 206 ? 39.250 30.944 -43.608 1.00 54.50 206 GLY A C 1
ATOM 1455 O O . GLY A 1 206 ? 40.221 30.325 -44.017 1.00 54.50 206 GLY A O 1
ATOM 1456 N N . ASP A 1 207 ? 38.943 30.989 -42.311 1.00 53.69 207 ASP A N 1
ATOM 1457 C CA . ASP A 1 207 ? 39.737 30.323 -41.262 1.00 53.69 207 ASP A CA 1
ATOM 1458 C C . ASP A 1 207 ? 38.843 29.401 -40.432 1.00 53.69 207 ASP A C 1
ATOM 1460 O O . ASP A 1 207 ? 37.674 29.724 -40.221 1.00 53.69 207 ASP A O 1
ATOM 1464 N N . CYS A 1 208 ? 39.394 28.282 -39.947 1.00 63.41 208 CYS A N 1
ATOM 1465 C CA . CYS A 1 208 ? 38.734 27.255 -39.128 1.00 63.41 208 CYS A CA 1
ATOM 1466 C C . CYS A 1 208 ? 38.129 27.835 -37.830 1.00 63.41 208 CYS A C 1
ATOM 1468 O O . CYS A 1 208 ? 38.719 27.718 -36.761 1.00 63.41 208 CYS A O 1
ATOM 1470 N N . GLY A 1 209 ? 37.021 28.575 -37.909 1.00 61.09 209 GLY A N 1
ATOM 1471 C CA . GLY A 1 209 ? 36.523 29.391 -36.793 1.00 61.09 209 GLY A CA 1
ATOM 1472 C C . GLY A 1 209 ? 37.502 30.487 -36.330 1.00 61.09 209 GLY A C 1
ATOM 1473 O O . GLY A 1 209 ? 37.386 30.984 -35.211 1.00 61.09 209 GLY A O 1
ATOM 1474 N N . GLY A 1 210 ? 38.488 30.870 -37.156 1.00 60.09 210 GLY A N 1
ATOM 1475 C CA . GLY A 1 210 ? 39.585 31.773 -36.769 1.00 60.09 210 GLY A CA 1
ATOM 1476 C C . GLY A 1 210 ? 40.810 31.088 -36.141 1.00 60.09 210 GLY A C 1
ATOM 1477 O O . GLY A 1 210 ? 41.693 31.783 -35.635 1.00 60.09 210 GLY A O 1
ATOM 1478 N N . VAL A 1 211 ? 40.881 29.752 -36.164 1.00 59.94 211 VAL A N 1
ATOM 1479 C CA . VAL A 1 211 ? 42.052 28.971 -35.732 1.00 59.94 211 VAL A CA 1
ATOM 1480 C C . VAL A 1 211 ? 42.938 28.636 -36.938 1.00 59.94 211 VAL A C 1
ATOM 1482 O O . VAL A 1 211 ? 42.447 28.159 -37.961 1.00 59.94 211 VAL A O 1
ATOM 1485 N N . GLN A 1 212 ? 44.249 28.863 -36.814 1.00 73.56 212 GLN A N 1
ATOM 1486 C CA . GLN A 1 212 ? 45.239 28.501 -37.832 1.00 73.56 212 GLN A CA 1
ATOM 1487 C C . GLN A 1 212 ? 45.834 27.119 -37.508 1.00 73.56 212 GLN A C 1
ATOM 1489 O O . GLN A 1 212 ? 46.611 27.002 -36.561 1.00 73.56 212 GLN A O 1
ATOM 1494 N N . CYS A 1 213 ? 45.466 26.092 -38.279 1.00 73.06 213 CYS A N 1
ATOM 1495 C CA . CYS A 1 213 ? 46.022 24.736 -38.159 1.00 73.06 213 CYS A CA 1
ATOM 1496 C C . CYS A 1 213 ? 47.305 24.576 -38.997 1.00 73.06 213 CYS A C 1
ATOM 1498 O O . CYS A 1 213 ? 47.466 25.245 -40.021 1.00 73.06 213 CYS A O 1
ATOM 1500 N N . ASP A 1 214 ? 48.204 23.675 -38.595 1.00 76.19 214 ASP A N 1
ATOM 1501 C CA . ASP A 1 214 ? 49.364 23.278 -39.407 1.00 76.19 214 ASP A CA 1
ATOM 1502 C C . ASP A 1 214 ? 48.903 22.431 -40.607 1.00 76.19 214 ASP A C 1
ATOM 1504 O O . ASP A 1 214 ? 48.445 21.304 -40.450 1.00 76.19 214 ASP A O 1
ATOM 1508 N N . GLU A 1 215 ? 49.036 22.952 -41.830 1.00 69.69 215 GLU A N 1
ATOM 1509 C CA . GLU A 1 215 ? 48.555 22.282 -43.051 1.00 69.69 215 GLU A CA 1
ATOM 1510 C C . GLU A 1 215 ? 49.209 20.909 -43.318 1.00 69.69 215 GLU A C 1
ATOM 1512 O O . GLU A 1 215 ? 48.665 20.086 -44.069 1.00 69.69 215 GLU A O 1
ATOM 1517 N N . VAL A 1 216 ? 50.375 20.642 -42.718 1.00 71.62 216 VAL A N 1
ATOM 1518 C CA . VAL A 1 216 ? 51.133 19.400 -42.903 1.00 71.62 216 VAL A CA 1
ATOM 1519 C C . VAL A 1 216 ? 50.685 18.331 -41.915 1.00 71.62 216 VAL A C 1
ATOM 1521 O O . VAL A 1 216 ? 50.522 17.173 -42.305 1.00 71.62 216 VAL A O 1
ATOM 1524 N N . THR A 1 217 ? 50.493 18.693 -40.649 1.00 75.31 217 THR A N 1
ATOM 1525 C CA . THR A 1 217 ? 50.239 17.735 -39.562 1.00 75.31 217 THR A CA 1
ATOM 1526 C C . THR A 1 217 ? 48.809 17.754 -39.048 1.00 75.31 217 THR A C 1
ATOM 1528 O O . THR A 1 217 ? 48.444 16.841 -38.314 1.00 75.31 217 THR A O 1
ATOM 1531 N N . GLU A 1 218 ? 47.991 18.732 -39.433 1.00 78.25 218 GLU A N 1
ATOM 1532 C CA . GLU A 1 218 ? 46.653 18.949 -38.891 1.00 78.25 218 GLU A CA 1
ATOM 1533 C C . GLU A 1 218 ? 45.611 19.194 -39.992 1.00 78.25 218 GLU A C 1
ATOM 1535 O O . GLU A 1 218 ? 45.910 19.610 -41.112 1.00 78.25 218 GLU A O 1
ATOM 1540 N N . TYR A 1 219 ? 44.349 18.922 -39.677 1.00 75.19 219 TYR A N 1
ATOM 1541 C CA . TYR A 1 219 ? 43.203 19.327 -40.483 1.00 75.19 219 TYR A CA 1
ATOM 1542 C C . TYR A 1 219 ? 42.136 19.973 -39.598 1.00 75.19 219 TYR A C 1
ATOM 1544 O O . TYR A 1 219 ? 42.017 19.674 -38.410 1.00 75.19 219 TYR A O 1
ATOM 1552 N N . CYS A 1 220 ? 41.354 20.868 -40.194 1.00 69.75 220 CYS A N 1
ATOM 1553 C CA . CYS A 1 220 ? 40.252 21.543 -39.523 1.00 69.75 220 CYS A CA 1
ATOM 1554 C C . CYS A 1 220 ? 38.976 20.698 -39.583 1.00 69.75 220 CYS A C 1
ATOM 1556 O O . CYS A 1 220 ? 38.533 20.331 -40.673 1.00 69.75 220 CYS A O 1
ATOM 1558 N N . TYR A 1 221 ? 38.341 20.462 -38.435 1.00 70.69 221 TYR A N 1
ATOM 1559 C CA . TYR A 1 221 ? 36.977 19.939 -38.370 1.00 70.69 221 TYR A CA 1
ATOM 1560 C C . TYR A 1 221 ? 36.231 20.596 -37.205 1.00 70.69 221 TYR A C 1
ATOM 1562 O O . TYR A 1 221 ? 36.716 20.571 -36.078 1.00 70.69 221 TYR A O 1
ATOM 1570 N N . ASN A 1 222 ? 35.067 21.201 -37.468 1.00 67.62 222 ASN A N 1
ATOM 1571 C CA 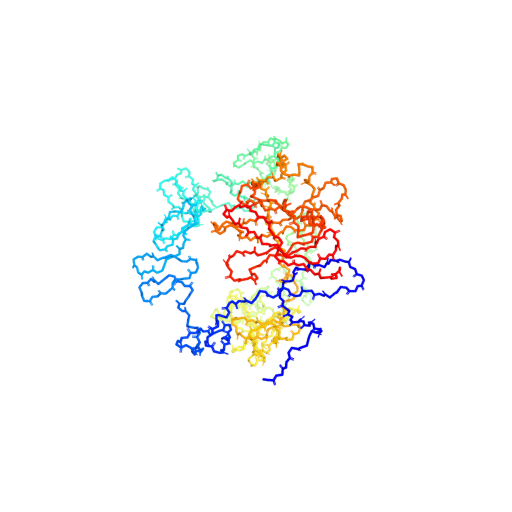. ASN A 1 222 ? 34.263 21.914 -36.463 1.00 67.62 222 ASN A CA 1
ATOM 1572 C C . ASN A 1 222 ? 35.083 22.872 -35.574 1.00 67.62 222 ASN A C 1
ATOM 1574 O O . ASN A 1 222 ? 34.981 22.822 -34.353 1.00 67.62 222 ASN A O 1
ATOM 1578 N N . GLU A 1 223 ? 35.906 23.730 -36.190 1.00 66.88 223 GLU A N 1
ATOM 1579 C CA . GLU A 1 223 ? 36.672 24.782 -35.488 1.00 66.88 223 GLU A CA 1
ATOM 1580 C C . GLU A 1 223 ? 37.766 24.260 -34.534 1.00 66.88 223 GLU A C 1
ATOM 1582 O O . GLU A 1 223 ? 38.326 25.014 -33.740 1.00 66.88 223 GLU A O 1
ATOM 1587 N N . ILE A 1 224 ? 38.113 22.971 -34.632 1.00 68.25 224 ILE A N 1
ATOM 1588 C CA . ILE A 1 224 ? 39.193 22.330 -33.877 1.00 68.25 224 ILE A CA 1
ATOM 1589 C C . ILE A 1 224 ? 40.221 21.762 -34.866 1.00 68.25 224 ILE A C 1
ATOM 1591 O O . ILE A 1 224 ? 39.864 21.110 -35.852 1.00 68.25 224 ILE A O 1
ATOM 1595 N N . CYS A 1 225 ? 41.509 21.998 -34.596 1.00 77.88 225 CYS A N 1
ATOM 1596 C CA . CYS A 1 225 ? 42.607 21.371 -35.330 1.00 77.88 225 CYS A CA 1
ATOM 1597 C C . CYS A 1 225 ? 42.824 19.948 -34.808 1.00 77.88 225 CYS A C 1
ATOM 1599 O O . CYS A 1 225 ? 43.147 19.743 -33.636 1.00 77.88 225 CYS A O 1
ATOM 1601 N N . TYR A 1 226 ? 42.644 18.962 -35.681 1.00 72.31 226 TYR A N 1
ATOM 1602 C CA . TYR A 1 226 ? 42.910 17.559 -35.393 1.00 72.31 226 TYR A CA 1
ATOM 1603 C C . TYR A 1 226 ? 44.199 17.127 -36.077 1.00 72.31 226 TYR A C 1
ATOM 1605 O O . TYR A 1 226 ? 44.410 17.420 -37.251 1.00 72.31 226 TYR A O 1
ATOM 1613 N N . MET A 1 227 ? 45.041 16.386 -35.359 1.00 76.94 227 MET A N 1
ATOM 1614 C CA . MET A 1 227 ? 46.234 15.774 -35.941 1.00 76.94 227 MET A CA 1
ATOM 1615 C C . MET A 1 227 ? 45.833 14.788 -37.048 1.00 76.94 227 MET A C 1
ATOM 1617 O O . MET A 1 227 ? 44.970 13.931 -36.848 1.00 76.94 227 MET A O 1
ATOM 1621 N N . LYS A 1 228 ? 46.484 14.893 -38.205 1.00 79.56 228 LYS A N 1
ATOM 1622 C CA . LYS A 1 228 ? 46.438 13.900 -39.279 1.00 79.56 228 LYS A CA 1
ATOM 1623 C C . LYS A 1 228 ? 47.091 12.596 -38.813 1.00 79.56 228 LYS A C 1
ATOM 1625 O O . LYS A 1 228 ? 48.061 12.605 -38.050 1.00 79.56 228 LYS A O 1
ATOM 1630 N N . ASP A 1 229 ? 46.604 11.464 -39.315 1.00 78.19 229 ASP A N 1
ATOM 1631 C CA . ASP A 1 229 ? 47.168 10.152 -38.985 1.00 78.19 229 ASP A CA 1
ATOM 1632 C C . ASP A 1 229 ? 48.542 9.990 -39.658 1.00 78.19 229 ASP A C 1
ATOM 1634 O O . ASP A 1 229 ? 48.649 10.038 -40.885 1.00 78.19 229 ASP A O 1
ATOM 1638 N N . LYS A 1 230 ? 49.608 9.792 -38.869 1.00 80.94 230 LYS A N 1
ATOM 1639 C CA . LYS A 1 230 ? 50.958 9.554 -39.402 1.00 80.94 230 LYS A CA 1
ATOM 1640 C C . LYS A 1 230 ? 51.071 8.130 -39.950 1.00 80.94 230 LYS A C 1
ATOM 1642 O O . LYS A 1 230 ? 50.921 7.168 -39.201 1.00 80.94 230 LYS A O 1
ATOM 1647 N N . CYS A 1 231 ? 51.412 8.002 -41.225 1.00 80.75 231 CYS A N 1
ATOM 1648 C CA . CYS A 1 231 ? 51.544 6.738 -41.935 1.00 80.75 231 CYS A CA 1
ATOM 1649 C C . CYS A 1 231 ? 52.895 6.683 -42.660 1.00 80.75 231 CYS A C 1
ATOM 1651 O O . CYS A 1 231 ? 53.084 7.289 -43.713 1.00 80.75 231 CYS A O 1
ATOM 1653 N N . GLY A 1 232 ? 53.885 6.026 -42.047 1.00 78.31 232 GLY A N 1
ATOM 1654 C CA . GLY A 1 232 ? 55.271 6.083 -42.523 1.00 78.31 232 GLY A CA 1
ATOM 1655 C C . GLY A 1 232 ? 55.813 7.520 -42.535 1.00 78.31 232 GLY A C 1
ATOM 1656 O O . GLY A 1 232 ? 55.899 8.159 -41.480 1.00 78.31 232 GLY A O 1
ATOM 1657 N N . ASP A 1 233 ? 56.158 8.012 -43.728 1.00 78.81 233 ASP A N 1
ATOM 1658 C CA . ASP A 1 233 ? 56.676 9.370 -43.970 1.00 78.81 233 ASP A CA 1
ATOM 1659 C C . ASP A 1 233 ? 55.592 10.382 -44.398 1.00 78.81 233 ASP A C 1
ATOM 1661 O O . ASP A 1 233 ? 55.908 11.546 -44.648 1.00 78.81 233 ASP A O 1
ATOM 1665 N N . VAL A 1 234 ? 54.320 9.972 -44.484 1.00 80.25 234 VAL A N 1
ATOM 1666 C CA . VAL A 1 234 ? 53.199 10.841 -44.881 1.00 80.25 234 VAL A CA 1
ATOM 1667 C C . VAL A 1 234 ? 52.168 10.993 -43.762 1.00 80.25 234 VAL A C 1
ATOM 1669 O O . VAL A 1 234 ? 52.084 10.169 -42.853 1.00 80.25 234 VAL A O 1
ATOM 1672 N N . TYR A 1 235 ? 51.379 12.063 -43.826 1.00 80.69 235 TYR A N 1
ATOM 1673 C CA . TYR A 1 235 ? 50.220 12.293 -42.966 1.00 80.69 235 TYR A CA 1
ATOM 1674 C C . TYR A 1 235 ? 48.954 12.168 -43.810 1.00 80.69 235 TYR A C 1
ATOM 1676 O O . TYR A 1 235 ? 48.853 12.803 -44.859 1.00 80.69 235 TYR A O 1
ATOM 1684 N N . CYS A 1 236 ? 48.010 11.335 -43.379 1.00 79.88 236 CYS A N 1
ATOM 1685 C CA . CYS A 1 236 ? 46.775 11.106 -44.118 1.00 79.88 236 CYS A CA 1
ATOM 1686 C C . CYS A 1 236 ? 45.792 12.263 -43.906 1.00 79.88 236 CYS A C 1
ATOM 1688 O O . CYS A 1 236 ? 45.558 12.678 -42.771 1.00 79.88 236 CYS A O 1
ATOM 1690 N N . ASP A 1 237 ? 45.222 12.778 -44.998 1.00 74.31 237 ASP A N 1
ATOM 1691 C CA . ASP A 1 237 ? 44.195 13.825 -44.955 1.00 74.31 237 ASP A CA 1
ATOM 1692 C C . ASP A 1 237 ? 42.927 13.353 -44.221 1.00 74.31 237 ASP A C 1
ATOM 1694 O O . ASP A 1 237 ? 42.763 12.164 -43.959 1.00 74.31 237 ASP A O 1
ATOM 1698 N N . ALA A 1 238 ? 42.024 14.279 -43.883 1.00 67.69 238 ALA A N 1
ATOM 1699 C CA . ALA A 1 238 ? 40.880 14.050 -42.986 1.00 67.69 238 ALA A CA 1
ATOM 1700 C C . ALA A 1 238 ? 40.054 12.782 -43.306 1.00 67.69 238 ALA A C 1
ATOM 1702 O O . ALA A 1 238 ? 39.712 12.000 -42.411 1.00 67.69 238 ALA A O 1
ATOM 1703 N N . ASP A 1 239 ? 39.799 12.538 -44.594 1.00 68.62 239 ASP A N 1
ATOM 1704 C CA . ASP A 1 239 ? 39.009 11.400 -45.078 1.00 68.62 239 ASP A CA 1
ATOM 1705 C C . ASP A 1 239 ? 39.793 10.083 -45.148 1.00 68.62 239 ASP A C 1
ATOM 1707 O O . ASP A 1 239 ? 39.236 9.054 -45.530 1.00 68.62 239 ASP A O 1
ATOM 1711 N N . TYR A 1 240 ? 41.073 10.091 -44.780 1.00 74.44 240 TYR A N 1
ATOM 1712 C CA . TYR A 1 240 ? 41.990 8.966 -44.881 1.00 74.44 240 TYR A CA 1
ATOM 1713 C C . TYR A 1 240 ? 42.580 8.608 -43.511 1.00 74.44 240 TYR A C 1
ATOM 1715 O O . TYR A 1 240 ? 42.626 9.410 -42.579 1.00 74.44 240 TYR A O 1
ATOM 1723 N N . THR A 1 241 ? 43.025 7.367 -43.372 1.00 75.56 241 THR A N 1
ATOM 1724 C CA . THR A 1 241 ? 43.726 6.853 -42.193 1.00 75.56 241 THR A CA 1
ATOM 1725 C C . THR A 1 241 ? 44.826 5.887 -42.634 1.00 75.56 241 THR A C 1
ATOM 1727 O O . THR A 1 241 ? 44.854 5.463 -43.792 1.00 75.56 241 THR A O 1
ATOM 1730 N N . CYS A 1 242 ? 45.745 5.535 -41.735 1.00 76.00 242 CYS A N 1
ATOM 1731 C CA . CYS A 1 242 ? 46.835 4.627 -42.077 1.00 76.00 242 CYS A CA 1
ATOM 1732 C C . CYS A 1 242 ? 46.318 3.186 -42.239 1.00 76.00 242 CYS A C 1
ATOM 1734 O O . CYS A 1 242 ? 45.662 2.639 -41.344 1.00 76.00 242 CYS A O 1
ATOM 1736 N N . GLY A 1 243 ? 46.563 2.595 -43.408 1.00 69.19 243 GLY A N 1
ATOM 1737 C CA . GLY A 1 243 ? 46.343 1.179 -43.688 1.00 69.19 243 GLY A CA 1
ATOM 1738 C C . GLY A 1 243 ? 47.499 0.311 -43.185 1.00 69.19 243 GLY A C 1
ATOM 1739 O O . GLY A 1 243 ? 48.593 0.807 -42.913 1.00 69.19 243 GLY A O 1
ATOM 1740 N N . ASP A 1 244 ? 47.271 -1.000 -43.089 1.00 68.12 244 ASP A N 1
ATOM 1741 C CA . ASP A 1 244 ? 48.258 -1.957 -42.559 1.00 68.12 244 ASP A CA 1
ATOM 1742 C C . ASP A 1 244 ? 49.523 -2.087 -43.429 1.00 68.12 244 ASP A C 1
ATOM 1744 O O . ASP A 1 244 ? 50.568 -2.532 -42.955 1.00 68.12 244 ASP A O 1
ATOM 1748 N N . ASP A 1 245 ? 49.454 -1.673 -44.697 1.00 70.62 245 ASP A N 1
ATOM 1749 C CA . ASP A 1 245 ? 50.582 -1.629 -45.634 1.00 70.62 245 ASP A CA 1
ATOM 1750 C C . ASP A 1 245 ? 51.372 -0.306 -45.585 1.00 70.62 245 ASP A C 1
ATOM 1752 O O . ASP A 1 245 ? 52.331 -0.127 -46.339 1.00 70.62 245 ASP A O 1
ATOM 1756 N N . GLY A 1 246 ? 50.992 0.617 -44.696 1.00 72.56 246 GLY A N 1
ATOM 1757 C CA . GLY A 1 246 ? 51.626 1.926 -44.562 1.00 72.56 246 GLY A CA 1
ATOM 1758 C C . GLY A 1 246 ? 51.180 2.954 -45.606 1.00 72.56 246 GLY A C 1
ATOM 1759 O O . GLY A 1 246 ? 51.856 3.972 -45.762 1.00 72.56 246 GLY A O 1
ATOM 1760 N N . SER A 1 247 ? 50.067 2.722 -46.312 1.00 79.25 247 SER A N 1
ATOM 1761 C CA . SER A 1 247 ? 49.459 3.695 -47.227 1.00 79.25 247 SER A CA 1
ATOM 1762 C C . SER A 1 247 ? 48.221 4.380 -46.626 1.00 79.25 247 SER A C 1
ATOM 1764 O O . SER A 1 247 ? 47.542 3.836 -45.755 1.00 79.25 247 SER A O 1
ATOM 1766 N N . CYS A 1 248 ? 47.920 5.603 -47.076 1.00 78.88 248 CYS A N 1
ATOM 1767 C CA . CYS A 1 248 ? 46.708 6.314 -46.668 1.00 78.88 248 CYS A CA 1
ATOM 1768 C C . CYS A 1 248 ? 45.491 5.761 -47.415 1.00 78.88 248 CYS A C 1
ATOM 1770 O O . CYS A 1 248 ? 45.372 5.926 -48.629 1.00 78.88 248 CYS A O 1
ATOM 1772 N N . VAL A 1 249 ? 44.570 5.145 -46.678 1.00 73.69 249 VAL A N 1
ATOM 1773 C CA . VAL A 1 249 ? 43.325 4.565 -47.204 1.00 73.69 249 VAL A CA 1
ATOM 1774 C C . VAL A 1 249 ? 42.128 5.354 -46.716 1.00 73.69 249 VAL A C 1
ATOM 1776 O O . VAL A 1 249 ? 42.184 5.931 -45.633 1.00 73.69 249 VAL A O 1
ATOM 1779 N N . LEU A 1 250 ? 41.047 5.396 -47.498 1.00 70.69 250 LEU A N 1
ATOM 1780 C CA . LEU A 1 250 ? 39.822 6.074 -47.075 1.00 70.69 250 LEU A CA 1
ATOM 1781 C C . LEU A 1 250 ? 39.373 5.521 -45.718 1.00 70.69 250 LEU A C 1
ATOM 1783 O O . LEU A 1 250 ? 39.282 4.314 -45.527 1.00 70.69 250 LEU A O 1
ATOM 1787 N N . ARG A 1 251 ? 39.052 6.403 -44.775 1.00 70.75 251 ARG A N 1
ATOM 1788 C CA . ARG A 1 251 ? 38.743 6.076 -43.375 1.00 70.75 251 ARG A CA 1
ATOM 1789 C C . ARG A 1 251 ? 37.613 5.044 -43.232 1.00 70.75 251 ARG A C 1
ATOM 1791 O O . ARG A 1 251 ? 37.598 4.292 -42.262 1.00 70.75 251 ARG A O 1
ATOM 1798 N N . ASN A 1 252 ? 36.724 4.969 -44.226 1.00 69.38 252 ASN A N 1
ATOM 1799 C CA . ASN A 1 252 ? 35.579 4.054 -44.271 1.00 69.38 252 ASN A CA 1
ATOM 1800 C C . ASN A 1 252 ? 35.784 2.807 -45.156 1.00 69.38 252 ASN A C 1
ATOM 1802 O O . ASN A 1 252 ? 34.904 1.946 -45.183 1.00 69.38 252 ASN A O 1
ATOM 1806 N N . TYR A 1 253 ? 36.911 2.686 -45.867 1.00 74.75 253 TYR A N 1
ATOM 1807 C CA . TYR A 1 253 ? 37.144 1.606 -46.828 1.00 74.75 253 TYR A CA 1
ATOM 1808 C C . TYR A 1 253 ? 38.526 0.962 -46.675 1.00 74.75 253 TYR A C 1
ATOM 1810 O O . TYR A 1 253 ? 39.521 1.605 -46.354 1.00 74.75 253 TYR A O 1
ATOM 1818 N N . CYS A 1 254 ? 38.589 -0.335 -46.936 1.00 76.81 254 CYS A N 1
ATOM 1819 C CA . CYS A 1 254 ? 39.826 -1.086 -47.050 1.00 76.81 254 CYS A CA 1
ATOM 1820 C C . CYS A 1 254 ? 40.503 -0.860 -48.409 1.00 76.81 254 CYS A C 1
ATOM 1822 O O . CYS A 1 254 ? 39.903 -0.318 -49.339 1.00 76.81 254 CYS A O 1
ATOM 1824 N N . LEU A 1 255 ? 41.760 -1.306 -48.533 1.00 69.69 255 LEU A N 1
ATOM 1825 C CA . LEU A 1 255 ? 42.574 -1.187 -49.756 1.00 69.69 255 LEU A CA 1
ATOM 1826 C C . LEU A 1 255 ? 41.904 -1.784 -51.001 1.00 69.69 255 LEU A C 1
ATOM 1828 O O . LEU A 1 255 ? 42.143 -1.339 -52.120 1.00 69.69 255 LEU A O 1
ATOM 1832 N N . ASP A 1 256 ? 41.061 -2.792 -50.805 1.00 76.75 256 ASP A N 1
ATOM 1833 C CA . ASP A 1 256 ? 40.308 -3.484 -51.849 1.00 76.75 256 ASP A CA 1
ATOM 1834 C C . ASP A 1 256 ? 38.903 -2.896 -52.087 1.00 76.75 256 ASP A C 1
ATOM 1836 O O . ASP A 1 256 ? 38.118 -3.462 -52.847 1.00 76.75 256 ASP A O 1
ATOM 1840 N N . GLY A 1 257 ? 38.582 -1.758 -51.461 1.00 72.44 257 GLY A N 1
ATOM 1841 C CA . GLY A 1 257 ? 37.302 -1.062 -51.597 1.00 72.44 257 GLY A CA 1
ATOM 1842 C C . GLY A 1 257 ? 36.167 -1.619 -50.733 1.00 72.44 257 GLY A C 1
ATOM 1843 O O . GLY A 1 257 ? 35.042 -1.134 -50.845 1.00 72.44 257 GLY A O 1
ATOM 1844 N N . ARG A 1 258 ? 36.427 -2.613 -49.869 1.00 83.06 258 ARG A N 1
ATOM 1845 C CA . ARG A 1 258 ? 35.436 -3.138 -48.910 1.00 83.06 258 ARG A CA 1
ATOM 1846 C C . ARG A 1 258 ? 35.218 -2.193 -47.730 1.00 83.06 258 ARG A C 1
ATOM 1848 O O . ARG A 1 258 ? 36.069 -1.358 -47.444 1.00 83.06 258 ARG A O 1
ATOM 1855 N N . VAL A 1 259 ? 34.087 -2.314 -47.034 1.00 82.06 259 VAL A N 1
ATOM 1856 C CA . VAL A 1 259 ? 33.780 -1.483 -45.855 1.00 82.06 259 VAL A CA 1
ATOM 1857 C C . VAL A 1 259 ? 34.732 -1.838 -44.713 1.00 82.06 259 VAL A C 1
ATOM 1859 O O . VAL A 1 259 ? 34.829 -3.001 -44.319 1.00 82.06 259 VAL A O 1
ATOM 1862 N N . ARG A 1 260 ? 35.419 -0.832 -44.159 1.00 83.25 260 ARG A N 1
ATOM 1863 C CA . ARG A 1 260 ? 36.299 -1.013 -42.998 1.00 83.25 260 ARG A CA 1
ATOM 1864 C C . ARG A 1 260 ? 35.481 -1.032 -41.707 1.00 83.25 260 ARG A C 1
ATOM 1866 O O . ARG A 1 260 ? 34.687 -0.126 -41.456 1.00 83.25 260 ARG A O 1
ATOM 1873 N N . CYS A 1 261 ? 35.716 -2.028 -40.860 1.00 86.38 261 CYS A N 1
ATOM 1874 C CA . CYS A 1 261 ? 35.021 -2.221 -39.596 1.00 86.38 261 CYS A CA 1
ATOM 1875 C C . CYS A 1 261 ? 36.001 -2.485 -38.454 1.00 86.38 261 CYS A C 1
ATOM 1877 O O . CYS A 1 261 ? 36.428 -3.607 -38.203 1.00 86.38 261 CYS A O 1
ATOM 1879 N N . GLY A 1 262 ? 36.403 -1.410 -37.772 1.00 80.88 262 GLY A N 1
ATOM 1880 C CA . GLY A 1 262 ? 37.514 -1.483 -36.825 1.00 80.88 262 GLY A CA 1
ATOM 1881 C C . GLY A 1 262 ? 38.821 -1.774 -37.565 1.00 80.88 262 GLY A C 1
ATOM 1882 O O . GLY A 1 262 ? 39.239 -0.988 -38.421 1.00 80.88 262 GLY A O 1
ATOM 1883 N N . THR A 1 263 ? 39.463 -2.890 -37.227 1.00 78.62 263 THR A N 1
ATOM 1884 C CA . THR A 1 263 ? 40.668 -3.391 -37.909 1.00 78.62 263 THR A CA 1
ATOM 1885 C C . THR A 1 263 ? 40.355 -4.331 -39.069 1.00 78.62 263 THR A C 1
ATOM 1887 O O . THR A 1 263 ? 41.244 -4.593 -39.869 1.00 78.62 263 THR A O 1
ATOM 1890 N N . ASP A 1 264 ? 39.116 -4.810 -39.180 1.00 83.50 264 ASP A N 1
ATOM 1891 C CA . ASP A 1 264 ? 38.733 -5.815 -40.169 1.00 83.50 264 ASP A CA 1
ATOM 1892 C C . ASP A 1 264 ? 38.044 -5.181 -41.386 1.00 83.50 264 ASP A C 1
ATOM 1894 O O . ASP A 1 264 ? 37.578 -4.038 -41.355 1.00 83.50 264 ASP A O 1
ATOM 1898 N N . CYS A 1 265 ? 37.966 -5.941 -42.477 1.00 86.50 265 CYS A N 1
ATOM 1899 C CA . CYS A 1 265 ? 37.262 -5.563 -43.700 1.00 86.50 265 CYS A CA 1
ATOM 1900 C C . CYS A 1 265 ? 36.052 -6.474 -43.876 1.00 86.50 265 CYS A C 1
ATOM 1902 O O . CYS A 1 265 ? 36.221 -7.686 -44.012 1.00 86.50 265 CYS A O 1
ATOM 1904 N N . CYS A 1 266 ? 34.850 -5.899 -43.888 1.00 88.81 266 CYS A N 1
ATOM 1905 C CA . CYS A 1 266 ? 33.624 -6.669 -44.078 1.00 88.81 266 CYS A CA 1
ATOM 1906 C C . CYS A 1 266 ? 33.546 -7.225 -45.499 1.00 88.81 266 CYS A C 1
ATOM 1908 O O . CYS A 1 266 ? 33.989 -6.575 -46.447 1.00 88.81 266 CYS A O 1
ATOM 1910 N N . ASP A 1 267 ? 32.953 -8.405 -45.669 1.00 88.25 267 ASP A N 1
ATOM 1911 C CA . ASP A 1 267 ? 32.694 -8.946 -47.003 1.00 88.25 267 ASP A CA 1
ATOM 1912 C C . ASP A 1 267 ? 31.697 -8.079 -47.790 1.00 88.25 267 ASP A C 1
ATOM 1914 O O . ASP A 1 267 ? 30.987 -7.247 -47.232 1.00 88.25 267 ASP A O 1
ATOM 1918 N N . LEU A 1 268 ? 31.636 -8.263 -49.115 1.00 81.50 268 LEU A N 1
ATOM 1919 C CA . LEU A 1 268 ? 30.855 -7.405 -50.026 1.00 81.50 268 LEU A CA 1
ATOM 1920 C C . LEU A 1 268 ? 29.349 -7.324 -49.700 1.00 81.50 268 LEU A C 1
ATOM 1922 O O . LEU A 1 268 ? 28.685 -6.395 -50.156 1.00 81.50 268 LEU A O 1
ATOM 1926 N N . THR A 1 269 ? 28.807 -8.292 -48.959 1.00 81.75 269 THR A N 1
ATOM 1927 C CA . THR A 1 269 ? 27.395 -8.361 -48.539 1.00 81.75 269 THR A CA 1
ATOM 1928 C C . THR A 1 269 ? 27.170 -7.967 -47.081 1.00 81.75 269 THR A C 1
ATOM 1930 O O . THR A 1 269 ? 26.026 -7.912 -46.632 1.00 81.75 269 THR A O 1
ATOM 1933 N N . GLN A 1 270 ? 28.243 -7.702 -46.342 1.00 88.44 270 GLN A N 1
ATOM 1934 C CA . GLN A 1 270 ? 28.208 -7.396 -44.921 1.00 88.44 270 GLN A CA 1
ATOM 1935 C C . GLN A 1 270 ? 28.277 -5.888 -44.700 1.00 88.44 270 GLN A C 1
ATOM 1937 O O . GLN A 1 270 ? 28.906 -5.150 -45.461 1.00 88.44 270 GLN A O 1
ATOM 1942 N N . PHE A 1 271 ? 27.660 -5.427 -43.619 1.00 87.75 271 PHE A N 1
ATOM 1943 C CA . PHE A 1 271 ? 27.811 -4.052 -43.156 1.00 87.75 271 PHE A CA 1
ATOM 1944 C C . PHE A 1 271 ? 28.547 -4.038 -41.815 1.00 87.75 271 PHE A C 1
ATOM 1946 O O . PHE A 1 271 ? 28.621 -5.042 -41.104 1.00 87.75 271 PHE A O 1
ATOM 1953 N N . CYS A 1 272 ? 29.121 -2.884 -41.484 1.00 88.19 272 CYS A N 1
ATOM 1954 C CA . CYS A 1 272 ? 29.792 -2.693 -40.209 1.00 88.19 272 CYS A CA 1
ATOM 1955 C C . CYS A 1 272 ? 28.802 -2.196 -39.155 1.00 88.19 272 CYS A C 1
ATOM 1957 O O . CYS A 1 272 ? 28.293 -1.078 -39.264 1.00 88.19 272 CYS A O 1
ATOM 1959 N N . GLY A 1 273 ? 28.571 -3.002 -38.120 1.00 87.31 273 GLY A N 1
ATOM 1960 C CA . GLY A 1 273 ? 27.799 -2.599 -36.951 1.00 87.31 273 GLY A CA 1
ATOM 1961 C C . GLY A 1 273 ? 28.517 -1.547 -36.099 1.00 87.31 273 GLY A C 1
ATOM 1962 O O . GLY A 1 273 ? 29.738 -1.361 -36.163 1.00 87.31 273 GLY A O 1
ATOM 1963 N N . SER A 1 274 ? 27.755 -0.875 -35.239 1.00 85.88 274 SER A N 1
ATOM 1964 C CA . SER A 1 274 ? 28.265 0.156 -34.324 1.00 85.88 274 SER A CA 1
ATOM 1965 C C . SER A 1 274 ? 29.389 -0.352 -33.398 1.00 85.88 274 SER A C 1
ATOM 1967 O O . SER A 1 274 ? 30.338 0.389 -33.130 1.00 85.88 274 SER A O 1
ATOM 1969 N N . ARG A 1 275 ? 29.366 -1.634 -32.994 1.00 84.88 275 ARG A N 1
ATOM 1970 C CA . ARG A 1 275 ? 30.411 -2.315 -32.196 1.00 84.88 275 ARG A CA 1
ATOM 1971 C C . ARG A 1 275 ? 31.675 -2.696 -32.968 1.00 84.88 275 ARG A C 1
ATOM 1973 O O . ARG A 1 275 ? 32.536 -3.372 -32.397 1.00 84.88 275 ARG A O 1
ATOM 1980 N N . LYS A 1 276 ? 31.812 -2.246 -34.221 1.00 88.44 276 LYS A N 1
ATOM 1981 C CA . LYS A 1 276 ? 32.937 -2.569 -35.116 1.00 88.44 276 LYS A CA 1
ATOM 1982 C C . LYS A 1 276 ? 33.046 -4.070 -35.393 1.00 88.44 276 LYS A C 1
ATOM 1984 O O . LYS A 1 276 ? 34.130 -4.639 -35.377 1.00 88.44 276 LYS A O 1
ATOM 1989 N N . THR A 1 277 ? 31.902 -4.698 -35.636 1.00 89.44 277 THR A N 1
ATOM 1990 C CA . THR A 1 277 ? 31.793 -6.107 -36.020 1.00 89.44 277 THR A CA 1
ATOM 1991 C C . THR A 1 277 ? 31.062 -6.190 -37.357 1.00 89.44 277 THR A C 1
ATOM 1993 O O . THR A 1 277 ? 30.103 -5.451 -37.577 1.00 89.44 277 THR A O 1
ATOM 1996 N N . CYS A 1 278 ? 31.542 -7.045 -38.258 1.00 90.44 278 CYS A N 1
ATOM 1997 C CA . CYS A 1 278 ? 30.905 -7.294 -39.548 1.00 90.44 278 CYS A CA 1
ATOM 1998 C C . CYS A 1 278 ? 29.840 -8.379 -39.407 1.00 90.44 278 CYS A C 1
ATOM 2000 O O . CYS A 1 278 ? 30.086 -9.412 -38.786 1.00 90.44 278 CYS A O 1
ATOM 2002 N N . CYS A 1 279 ? 28.677 -8.163 -40.008 1.00 89.75 279 CYS A N 1
ATOM 2003 C CA . CYS A 1 279 ? 27.641 -9.177 -40.123 1.00 89.75 279 CYS A CA 1
ATOM 2004 C C . CYS A 1 279 ? 26.811 -8.948 -41.388 1.00 89.75 279 CYS A C 1
ATOM 2006 O O . CYS A 1 279 ? 26.785 -7.849 -41.952 1.00 89.75 279 CYS A O 1
ATOM 2008 N N . ASP A 1 280 ? 26.154 -10.005 -41.860 1.00 89.00 280 ASP A N 1
ATOM 2009 C CA . ASP A 1 280 ? 25.166 -9.879 -42.928 1.00 89.00 280 ASP A CA 1
ATOM 2010 C C . ASP A 1 280 ? 23.973 -9.051 -42.440 1.00 89.00 280 ASP A C 1
ATOM 2012 O O . ASP A 1 280 ? 23.654 -9.051 -41.251 1.00 89.00 280 ASP A O 1
ATOM 2016 N N . ALA A 1 281 ? 23.281 -8.376 -43.360 1.00 80.12 281 ALA A N 1
ATOM 2017 C CA . ALA A 1 281 ? 22.094 -7.585 -43.026 1.00 80.12 281 ALA A CA 1
ATOM 2018 C C . ALA A 1 281 ? 21.025 -8.409 -42.280 1.00 80.12 281 ALA A C 1
ATOM 2020 O O . ALA A 1 281 ? 20.391 -7.900 -41.358 1.00 80.12 281 ALA A O 1
ATOM 2021 N N . ASP A 1 282 ? 20.892 -9.695 -42.614 1.00 81.75 282 ASP A N 1
ATOM 2022 C CA . ASP A 1 282 ? 19.952 -10.619 -41.964 1.00 81.75 282 ASP A CA 1
ATOM 2023 C C . ASP A 1 282 ? 20.360 -10.988 -40.525 1.00 81.75 282 ASP A C 1
ATOM 2025 O O . ASP A 1 282 ? 19.528 -11.436 -39.742 1.00 81.75 282 ASP A O 1
ATOM 2029 N N . ASN A 1 283 ? 21.627 -10.763 -40.161 1.00 82.56 283 ASN A N 1
ATOM 2030 C CA . ASN A 1 283 ? 22.181 -10.967 -38.820 1.00 82.56 283 ASN A CA 1
ATOM 2031 C C . ASN A 1 283 ? 22.375 -9.639 -38.059 1.00 82.56 283 ASN A C 1
ATOM 2033 O O . ASN A 1 283 ? 23.028 -9.609 -37.013 1.00 82.56 283 ASN A O 1
ATOM 2037 N N . SER A 1 284 ? 21.831 -8.537 -38.587 1.00 87.00 284 SER A N 1
ATOM 2038 C CA . SER A 1 284 ? 21.851 -7.236 -37.920 1.00 87.00 284 SER A CA 1
ATOM 2039 C C . SER A 1 284 ? 20.953 -7.218 -36.686 1.00 87.00 284 SER A C 1
ATOM 2041 O O . SER A 1 284 ? 19.876 -7.812 -36.653 1.00 87.00 284 SER A O 1
ATOM 2043 N N . CYS A 1 285 ? 21.386 -6.481 -35.667 1.00 91.69 285 CYS A N 1
ATOM 2044 C CA . CYS A 1 285 ? 20.597 -6.189 -34.484 1.00 91.69 285 CYS A CA 1
ATOM 2045 C C . CYS A 1 285 ? 20.456 -4.680 -34.304 1.00 91.69 285 CYS A C 1
ATOM 2047 O O . CYS A 1 285 ? 21.320 -4.016 -33.728 1.00 91.69 285 CYS A O 1
ATOM 2049 N N . GLY A 1 286 ? 19.386 -4.118 -34.872 1.00 87.81 286 GLY A N 1
ATOM 2050 C CA . GLY A 1 286 ? 19.272 -2.670 -35.027 1.00 87.81 286 GLY A CA 1
ATOM 2051 C C . GLY A 1 286 ? 20.400 -2.143 -35.918 1.00 87.81 286 GLY A C 1
ATOM 2052 O O . GLY A 1 286 ? 20.543 -2.573 -37.057 1.00 87.81 286 GLY A O 1
ATOM 2053 N N . ASN A 1 287 ? 21.229 -1.245 -35.379 1.00 87.50 287 ASN A N 1
ATOM 2054 C CA . ASN A 1 287 ? 22.401 -0.685 -36.070 1.00 87.50 287 ASN A CA 1
ATOM 2055 C C . ASN A 1 287 ? 23.711 -1.407 -35.709 1.00 87.50 287 ASN A C 1
ATOM 2057 O O . ASN A 1 287 ? 24.805 -0.849 -35.869 1.00 87.50 287 ASN A O 1
ATOM 2061 N N . ASP A 1 288 ? 23.613 -2.604 -35.133 1.00 91.62 288 ASP A N 1
ATOM 2062 C CA . ASP A 1 288 ? 24.746 -3.318 -34.569 1.00 91.62 288 ASP A CA 1
ATOM 2063 C C . ASP A 1 288 ? 24.887 -4.741 -35.104 1.00 91.62 288 ASP A C 1
ATOM 2065 O O . ASP A 1 288 ? 23.943 -5.326 -35.630 1.00 91.62 288 ASP A O 1
ATOM 2069 N N . CYS A 1 289 ? 26.086 -5.290 -34.943 1.00 91.50 289 CYS A N 1
ATOM 2070 C CA . CYS A 1 289 ? 26.402 -6.676 -35.261 1.00 91.50 289 CYS A CA 1
ATOM 2071 C C . CYS A 1 289 ? 26.835 -7.371 -33.974 1.00 91.50 289 CYS A C 1
ATOM 2073 O O . CYS A 1 289 ? 27.827 -6.978 -33.353 1.00 91.50 289 CYS A O 1
ATOM 2075 N N . CYS A 1 290 ? 26.068 -8.379 -33.562 1.00 89.94 290 CYS A N 1
ATOM 2076 C CA . CYS A 1 290 ? 26.313 -9.090 -32.313 1.00 89.94 290 CYS A CA 1
ATOM 2077 C C . CYS A 1 290 ? 27.587 -9.928 -32.399 1.00 89.94 290 CYS A C 1
ATOM 2079 O O . CYS A 1 290 ? 27.920 -10.477 -33.451 1.00 89.94 290 CYS A O 1
ATOM 2081 N N . ARG A 1 291 ? 28.324 -9.994 -31.290 1.00 88.06 291 ARG A N 1
ATOM 2082 C CA . ARG A 1 291 ? 29.559 -10.776 -31.201 1.00 88.06 291 ARG A CA 1
ATOM 2083 C C . ARG A 1 291 ? 29.246 -12.253 -30.990 1.00 88.06 291 ARG A C 1
ATOM 2085 O O . ARG A 1 291 ? 28.122 -12.641 -30.685 1.00 88.06 291 ARG A O 1
ATOM 2092 N N . GLU A 1 292 ? 30.271 -13.084 -31.123 1.00 85.00 292 GLU A N 1
ATOM 2093 C CA . GLU A 1 292 ? 30.169 -14.499 -30.777 1.00 85.00 292 GLU A CA 1
ATOM 2094 C C . GLU A 1 292 ? 29.697 -14.667 -29.318 1.00 85.00 292 GLU A C 1
ATOM 2096 O O . GLU A 1 292 ? 30.245 -14.047 -28.402 1.00 85.00 292 GLU A O 1
ATOM 2101 N N . GLY A 1 293 ? 28.660 -15.485 -29.110 1.00 86.25 293 GLY A N 1
ATOM 2102 C CA . GLY A 1 293 ? 28.014 -15.674 -27.805 1.00 86.25 293 GLY A CA 1
ATOM 2103 C C . GLY A 1 293 ? 26.955 -14.622 -27.443 1.00 86.25 293 GLY A C 1
ATOM 2104 O O . GLY A 1 293 ? 26.502 -14.588 -26.298 1.00 86.25 293 GLY A O 1
ATOM 2105 N N . GLU A 1 294 ? 26.560 -13.765 -28.386 1.00 90.88 294 GLU A N 1
ATOM 2106 C CA . GLU A 1 294 ? 25.431 -12.845 -28.250 1.00 90.88 294 GLU A CA 1
ATOM 2107 C C . GLU A 1 294 ? 24.292 -13.212 -29.215 1.00 90.88 294 GLU A C 1
ATOM 2109 O O . GLU A 1 294 ? 24.514 -13.733 -30.307 1.00 90.88 294 GLU A O 1
ATOM 2114 N N . VAL A 1 295 ? 23.064 -12.886 -28.820 1.00 91.75 295 VAL A N 1
ATOM 2115 C CA . VAL A 1 295 ? 21.841 -13.029 -29.614 1.00 91.75 295 VAL A CA 1
ATOM 2116 C C . VAL A 1 295 ? 21.151 -11.672 -29.730 1.00 91.75 295 VAL A C 1
ATOM 2118 O O . VAL A 1 295 ? 21.214 -10.843 -28.816 1.00 91.75 295 VAL A O 1
ATOM 2121 N N . CYS A 1 296 ? 20.509 -11.424 -30.870 1.00 91.62 296 CYS A N 1
ATOM 2122 C CA . CYS A 1 296 ? 19.732 -10.210 -31.053 1.00 91.62 296 CYS A CA 1
ATOM 2123 C C . CYS A 1 296 ? 18.362 -10.329 -30.383 1.00 91.62 296 CYS A C 1
ATOM 2125 O O . CYS A 1 296 ? 17.507 -11.091 -30.834 1.00 91.62 296 CYS A O 1
ATOM 2127 N N . GLU A 1 297 ? 18.130 -9.527 -29.349 1.00 90.88 297 GLU A N 1
ATOM 2128 C CA . GLU A 1 297 ? 16.843 -9.438 -28.663 1.00 90.88 297 GLU A CA 1
ATOM 2129 C C . GLU A 1 297 ? 16.478 -7.967 -28.457 1.00 90.88 297 GLU A C 1
ATOM 2131 O O . GLU A 1 297 ? 17.289 -7.171 -27.988 1.00 90.88 297 GLU A O 1
ATOM 2136 N N . PHE A 1 298 ? 15.249 -7.586 -28.818 1.00 87.50 298 PHE A N 1
ATOM 2137 C CA . PHE A 1 298 ? 14.757 -6.204 -28.692 1.00 87.50 298 PHE A CA 1
ATOM 2138 C C . PHE A 1 298 ? 15.665 -5.155 -29.364 1.00 87.50 298 PHE A C 1
ATOM 2140 O O . PHE A 1 298 ? 15.858 -4.062 -28.838 1.00 87.50 298 PHE A O 1
ATOM 2147 N N . ALA A 1 299 ? 16.229 -5.498 -30.530 1.00 88.12 299 ALA A N 1
ATOM 2148 C CA . ALA A 1 299 ? 17.178 -4.668 -31.281 1.00 88.12 299 ALA A CA 1
ATOM 2149 C C . ALA A 1 299 ? 18.466 -4.303 -30.510 1.00 88.12 299 ALA A C 1
ATOM 2151 O O . ALA A 1 299 ? 19.156 -3.349 -30.870 1.00 88.12 299 ALA A O 1
ATOM 2152 N N . ALA A 1 300 ? 18.812 -5.079 -29.479 1.00 88.94 300 ALA A N 1
ATOM 2153 C CA . ALA A 1 300 ? 20.076 -4.992 -28.767 1.00 88.94 300 ALA A CA 1
ATOM 2154 C C . ALA A 1 300 ? 20.772 -6.359 -28.737 1.00 88.94 300 ALA A C 1
ATOM 2156 O O . ALA A 1 300 ? 20.148 -7.398 -28.525 1.00 88.94 300 ALA A O 1
ATOM 2157 N N . CYS A 1 301 ? 22.089 -6.360 -28.920 1.00 90.75 301 CYS A N 1
ATOM 2158 C CA . CYS A 1 301 ? 22.885 -7.567 -28.745 1.00 90.75 301 CYS A CA 1
ATOM 2159 C C . CYS A 1 301 ? 23.010 -7.881 -27.258 1.00 90.75 301 CYS A C 1
ATOM 2161 O O . CYS A 1 301 ? 23.613 -7.109 -26.501 1.00 90.75 301 CYS A O 1
ATOM 2163 N N . GLN A 1 302 ? 22.414 -9.002 -26.871 1.00 91.38 302 GLN A N 1
ATOM 2164 C CA . GLN A 1 302 ? 22.365 -9.508 -25.510 1.00 91.38 302 GLN A CA 1
ATOM 2165 C C . GLN A 1 302 ? 23.196 -10.781 -25.405 1.00 91.38 302 GLN A C 1
ATOM 2167 O O . GLN A 1 302 ? 23.323 -11.526 -26.370 1.00 91.38 302 GLN A O 1
ATOM 2172 N N . LYS A 1 303 ? 23.721 -11.079 -24.216 1.00 92.06 303 LYS A N 1
ATOM 2173 C CA . LYS A 1 303 ? 24.413 -12.349 -23.969 1.00 92.06 303 LYS A CA 1
ATOM 2174 C C . LYS A 1 303 ? 23.474 -13.527 -24.233 1.00 92.06 303 LYS A C 1
ATOM 2176 O O . LYS A 1 303 ? 22.379 -13.565 -23.664 1.00 92.06 303 LYS A O 1
ATOM 2181 N N . ASP A 1 304 ? 23.892 -14.468 -25.071 1.00 93.38 304 ASP A N 1
ATOM 2182 C CA . ASP A 1 304 ? 23.119 -15.675 -25.344 1.00 93.38 304 ASP A CA 1
ATOM 2183 C C . ASP A 1 304 ? 23.205 -16.619 -24.139 1.00 93.38 304 ASP A C 1
ATOM 2185 O O . ASP A 1 304 ? 24.286 -17.068 -23.751 1.00 93.38 304 ASP A O 1
ATOM 2189 N N . CYS A 1 305 ? 22.052 -16.867 -23.520 1.00 93.31 305 CYS A N 1
ATOM 2190 C CA . CYS A 1 305 ? 21.912 -17.771 -22.384 1.00 93.31 305 CYS A CA 1
ATOM 2191 C C . CYS A 1 305 ? 21.128 -19.040 -22.735 1.00 93.31 305 CYS A C 1
ATOM 2193 O O . CYS A 1 305 ? 20.875 -19.855 -21.851 1.00 93.31 305 CYS A O 1
ATOM 2195 N N . GLY A 1 306 ? 20.746 -19.243 -24.001 1.00 90.31 306 GLY A N 1
ATOM 2196 C CA . GLY A 1 306 ? 19.915 -20.370 -24.407 1.00 90.31 306 GLY A CA 1
ATOM 2197 C C . GLY A 1 306 ? 18.635 -20.465 -23.569 1.00 90.31 306 GLY A C 1
ATOM 2198 O O . GLY A 1 306 ? 17.780 -19.586 -23.619 1.00 90.31 306 GLY A O 1
ATOM 2199 N N . THR A 1 307 ? 18.499 -21.542 -22.790 1.00 89.75 307 THR A N 1
ATOM 2200 C CA . THR A 1 307 ? 17.353 -21.767 -21.888 1.00 89.75 307 THR A CA 1
ATOM 2201 C C . THR A 1 307 ? 17.551 -21.212 -20.478 1.00 89.75 307 THR A C 1
ATOM 2203 O O . THR A 1 307 ? 16.621 -21.248 -19.674 1.00 89.75 307 THR A O 1
ATOM 2206 N N . HIS A 1 308 ? 18.757 -20.759 -20.141 1.00 91.19 308 HIS A N 1
ATOM 2207 C CA . HIS A 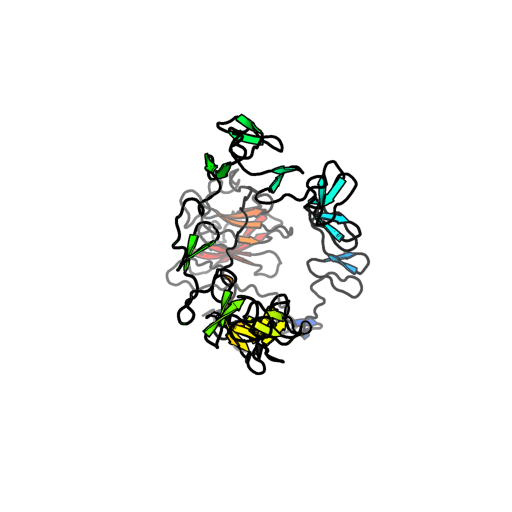1 308 ? 19.074 -20.191 -18.836 1.00 91.19 308 HIS A CA 1
ATOM 2208 C C . HIS A 1 308 ? 18.625 -18.737 -18.743 1.00 91.19 308 HIS A C 1
ATOM 2210 O O . HIS A 1 308 ? 18.629 -17.996 -19.726 1.00 91.19 308 HIS A O 1
ATOM 2216 N N . GLN A 1 309 ? 18.277 -18.297 -17.535 1.00 92.06 309 GLN A N 1
ATOM 2217 C CA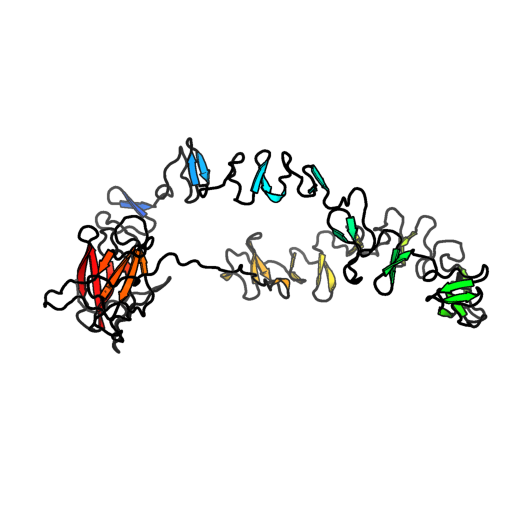 . GLN A 1 309 ? 17.889 -16.910 -17.328 1.00 92.06 309 GLN A CA 1
ATOM 2218 C C . GLN A 1 309 ? 19.113 -15.985 -17.357 1.00 92.06 309 GLN A C 1
ATOM 2220 O O . GLN A 1 309 ? 20.123 -16.233 -16.697 1.00 92.06 309 GLN A O 1
ATOM 2225 N N . ARG A 1 310 ? 19.009 -14.889 -18.112 1.00 94.19 310 ARG A N 1
ATOM 2226 C CA . ARG A 1 310 ? 20.005 -13.812 -18.143 1.00 94.19 310 ARG A CA 1
ATOM 2227 C C . ARG A 1 310 ? 19.884 -12.950 -16.885 1.00 94.19 310 ARG A C 1
ATOM 2229 O O . ARG A 1 310 ? 18.777 -12.559 -16.521 1.00 94.19 310 ARG A O 1
ATOM 2236 N N . CYS A 1 311 ? 21.010 -12.625 -16.252 1.00 93.44 311 CYS A N 1
ATOM 2237 C CA . CYS A 1 311 ? 21.042 -11.802 -15.047 1.00 93.44 311 CYS A CA 1
ATOM 2238 C C . CYS A 1 311 ? 22.125 -10.733 -15.091 1.00 93.44 311 CYS A C 1
ATOM 2240 O O . CYS A 1 311 ? 23.291 -11.034 -15.345 1.00 93.44 311 CYS A O 1
ATOM 2242 N N . THR A 1 312 ? 21.740 -9.494 -14.797 1.00 92.31 312 THR A N 1
ATOM 2243 C CA . THR A 1 312 ? 22.679 -8.386 -14.612 1.00 92.31 312 THR A CA 1
ATOM 2244 C C . THR A 1 312 ? 23.032 -8.288 -13.138 1.00 92.31 312 THR A C 1
ATOM 2246 O O . THR A 1 312 ? 22.174 -7.973 -12.311 1.00 92.31 312 THR A O 1
ATOM 2249 N N . LEU A 1 313 ? 24.290 -8.572 -12.814 1.00 88.94 313 LEU A N 1
ATOM 2250 C CA . LEU A 1 313 ? 24.807 -8.559 -11.455 1.00 88.94 313 LEU A CA 1
ATOM 2251 C C . LEU A 1 313 ? 24.945 -7.135 -10.907 1.00 88.94 313 LEU A C 1
ATOM 2253 O O . LEU A 1 313 ? 24.871 -6.155 -11.648 1.00 88.94 313 LEU A O 1
ATOM 2257 N N . THR A 1 314 ? 25.160 -7.011 -9.596 1.00 84.69 314 THR A N 1
ATOM 2258 C CA . THR A 1 314 ? 25.302 -5.714 -8.908 1.00 84.69 314 THR A CA 1
ATOM 2259 C C . THR A 1 314 ? 26.437 -4.850 -9.474 1.00 84.69 314 THR A C 1
ATOM 2261 O O . THR A 1 314 ? 26.376 -3.628 -9.399 1.00 84.69 314 THR A O 1
ATOM 2264 N N . ASP A 1 315 ? 27.463 -5.466 -10.062 1.00 87.06 315 ASP A N 1
ATOM 2265 C CA . ASP A 1 315 ? 28.590 -4.780 -10.707 1.00 87.06 315 ASP A CA 1
ATOM 2266 C C . ASP A 1 315 ? 28.324 -4.390 -12.178 1.00 87.06 315 ASP A C 1
ATOM 2268 O O . ASP A 1 315 ? 29.210 -3.860 -12.847 1.00 87.06 315 ASP A O 1
ATOM 2272 N N . GLY A 1 316 ? 27.112 -4.641 -12.688 1.00 86.31 316 GLY A N 1
ATOM 2273 C CA . GLY A 1 316 ? 26.716 -4.399 -14.076 1.00 86.31 316 GLY A CA 1
ATOM 2274 C C . GLY A 1 316 ? 27.058 -5.539 -15.042 1.00 86.31 316 GLY A C 1
ATOM 2275 O O . GLY A 1 316 ? 26.701 -5.469 -16.220 1.00 86.31 316 GLY A O 1
ATOM 2276 N N . THR A 1 317 ? 27.712 -6.608 -14.581 1.00 90.75 317 THR A N 1
ATOM 2277 C CA . THR A 1 317 ? 28.082 -7.747 -15.430 1.00 90.75 317 THR A CA 1
ATOM 2278 C C . THR A 1 317 ? 26.860 -8.588 -15.780 1.00 90.75 317 THR A C 1
ATOM 2280 O O . THR A 1 317 ? 26.096 -8.984 -14.906 1.00 90.75 317 THR A O 1
ATOM 2283 N N . THR A 1 318 ? 26.695 -8.937 -17.057 1.00 92.56 318 THR A N 1
ATOM 2284 C CA . THR A 1 318 ? 25.636 -9.860 -17.496 1.00 92.56 318 THR A CA 1
ATOM 2285 C C . THR A 1 318 ? 26.132 -11.311 -17.524 1.00 92.56 318 THR A C 1
ATOM 2287 O O . THR A 1 318 ? 27.103 -11.658 -18.212 1.00 92.56 318 THR A O 1
ATOM 2290 N N . VAL A 1 319 ? 25.444 -12.191 -16.798 1.00 93.56 319 VAL A N 1
ATOM 2291 C CA . VAL A 1 319 ? 25.721 -13.633 -16.705 1.00 93.56 319 VAL A CA 1
ATOM 2292 C C . VAL A 1 319 ? 24.486 -14.460 -17.063 1.00 93.56 319 VAL A C 1
ATOM 2294 O O . VAL A 1 319 ? 23.372 -13.944 -17.098 1.00 93.56 319 VAL A O 1
ATOM 2297 N N . CYS A 1 320 ? 24.697 -15.743 -17.344 1.00 95.50 320 CYS A N 1
ATOM 2298 C CA . CYS A 1 320 ? 23.624 -16.722 -17.494 1.00 95.50 320 CYS A CA 1
ATOM 2299 C C . CYS A 1 320 ? 23.563 -17.538 -16.207 1.00 95.50 320 CYS A C 1
ATOM 2301 O O . CYS A 1 320 ? 24.592 -18.070 -15.785 1.00 95.50 320 CYS A O 1
ATOM 2303 N N . CYS A 1 321 ? 22.398 -17.581 -15.569 1.00 95.19 321 CYS A N 1
ATOM 2304 C CA . CYS A 1 321 ? 22.208 -18.332 -14.335 1.00 95.19 321 CYS A CA 1
ATOM 2305 C C . CYS A 1 321 ? 22.249 -19.848 -14.584 1.00 95.19 321 CYS A C 1
ATOM 2307 O O . CYS A 1 321 ? 22.068 -20.310 -15.708 1.00 95.19 321 CYS A O 1
ATOM 2309 N N . GLY A 1 322 ? 22.507 -20.635 -13.543 1.00 93.88 322 GLY A N 1
ATOM 2310 C CA . GLY A 1 322 ? 22.503 -22.093 -13.609 1.00 93.88 322 GLY A CA 1
ATOM 2311 C C . GLY A 1 322 ? 21.103 -22.710 -13.716 1.00 93.88 322 GLY A C 1
ATOM 2312 O O . GLY A 1 322 ? 20.076 -22.031 -13.733 1.00 93.88 322 GLY A O 1
ATOM 2313 N N . ASP A 1 323 ? 21.048 -24.043 -13.761 1.00 90.50 323 ASP A N 1
ATOM 2314 C CA . ASP A 1 323 ? 19.786 -24.782 -13.862 1.00 90.50 323 ASP A CA 1
ATOM 2315 C C . ASP A 1 323 ? 18.882 -24.566 -12.635 1.00 90.50 323 ASP A C 1
ATOM 2317 O O . ASP A 1 323 ? 19.222 -24.941 -11.500 1.00 90.50 323 ASP A O 1
ATOM 2321 N N . GLY A 1 324 ? 17.688 -24.021 -12.889 1.00 85.00 324 GLY A N 1
ATOM 2322 C CA . GLY A 1 324 ? 16.685 -23.711 -11.867 1.00 85.00 324 GLY A CA 1
ATOM 2323 C C . GLY A 1 324 ? 17.006 -22.469 -11.033 1.00 85.00 324 GLY A C 1
ATOM 2324 O O . GLY A 1 324 ? 16.343 -22.239 -10.025 1.00 85.00 324 GLY A O 1
ATOM 2325 N N . GLU A 1 325 ? 18.021 -21.696 -11.418 1.00 91.31 325 GLU A N 1
ATOM 2326 C CA . GLU A 1 325 ? 18.267 -20.374 -10.854 1.00 91.31 325 GLU A CA 1
ATOM 2327 C C . GLU A 1 325 ? 17.428 -19.319 -11.573 1.00 91.31 325 GLU A C 1
ATOM 2329 O O . GLU A 1 325 ? 17.264 -19.353 -12.794 1.00 91.31 325 GLU A O 1
ATOM 2334 N N . ILE A 1 326 ? 16.937 -18.357 -10.802 1.00 89.12 326 ILE A N 1
ATOM 2335 C CA . ILE A 1 326 ? 16.240 -17.176 -11.294 1.00 89.12 326 ILE A CA 1
ATOM 2336 C C . ILE A 1 326 ? 17.077 -15.932 -11.006 1.00 89.12 326 ILE A C 1
ATOM 2338 O O . ILE A 1 326 ? 17.797 -15.866 -10.006 1.00 89.12 326 ILE A O 1
ATOM 2342 N N . CYS A 1 327 ? 16.984 -14.933 -11.881 1.00 89.81 327 CYS A N 1
ATOM 2343 C CA . CYS A 1 327 ? 17.621 -13.645 -11.633 1.00 89.81 327 CYS A CA 1
ATOM 2344 C C . CYS A 1 327 ? 16.720 -12.786 -10.746 1.00 89.81 327 CYS A C 1
ATOM 2346 O O . CYS A 1 327 ? 15.655 -12.350 -11.181 1.00 89.81 327 CYS A O 1
ATOM 2348 N N . THR A 1 328 ? 17.157 -12.514 -9.522 1.00 86.81 328 THR A N 1
ATOM 2349 C CA . THR A 1 328 ? 16.454 -11.620 -8.598 1.00 86.81 328 THR A CA 1
ATOM 2350 C C . THR A 1 328 ? 17.461 -10.819 -7.787 1.00 86.81 328 THR A C 1
ATOM 2352 O O . THR A 1 328 ? 18.549 -11.304 -7.485 1.00 86.81 328 THR A O 1
ATOM 2355 N N . SER A 1 329 ? 17.137 -9.562 -7.477 1.00 82.31 329 SER A N 1
ATOM 2356 C CA . SER A 1 329 ? 18.020 -8.664 -6.715 1.00 82.31 329 SER A CA 1
ATOM 2357 C C . SER A 1 329 ? 19.455 -8.587 -7.266 1.00 82.31 329 SER A C 1
ATOM 2359 O O . SER A 1 329 ? 20.423 -8.553 -6.508 1.00 82.31 329 SER A O 1
ATOM 2361 N N . ASN A 1 330 ? 19.593 -8.588 -8.599 1.00 87.19 330 ASN A N 1
ATOM 2362 C CA . ASN A 1 330 ? 20.879 -8.574 -9.305 1.00 87.19 330 ASN A CA 1
ATOM 2363 C C . ASN A 1 330 ? 21.806 -9.751 -8.943 1.00 87.19 330 ASN A C 1
ATOM 2365 O O . ASN A 1 330 ? 23.029 -9.607 -8.935 1.00 87.19 330 ASN A O 1
ATOM 2369 N N . GLN A 1 331 ? 21.239 -10.916 -8.629 1.00 87.56 331 GLN A N 1
ATOM 2370 C CA . GLN A 1 331 ? 21.974 -12.150 -8.368 1.00 87.56 331 GLN A CA 1
ATOM 2371 C C . GLN A 1 331 ? 21.225 -13.353 -8.952 1.00 87.56 331 GLN A C 1
ATOM 2373 O O . GLN A 1 331 ? 19.995 -13.374 -9.014 1.00 87.56 331 GLN A O 1
ATOM 2378 N N . CYS A 1 332 ? 21.974 -14.365 -9.389 1.00 91.25 332 CYS A N 1
ATOM 2379 C CA . CYS A 1 332 ? 21.397 -15.664 -9.711 1.00 91.25 332 CYS A CA 1
ATOM 2380 C C . CYS A 1 332 ? 21.134 -16.407 -8.405 1.00 91.25 332 CYS A C 1
ATOM 2382 O O . CYS A 1 332 ? 22.058 -16.654 -7.628 1.00 91.25 332 CYS A O 1
ATOM 2384 N N . PHE A 1 333 ? 19.872 -16.728 -8.155 1.00 88.31 333 PHE A N 1
ATOM 2385 C CA . PHE A 1 333 ? 19.439 -17.370 -6.927 1.00 88.31 333 PHE A CA 1
ATOM 2386 C C . PHE A 1 333 ? 18.663 -18.636 -7.256 1.00 88.31 333 PHE A C 1
ATOM 2388 O O . PHE A 1 333 ? 17.793 -18.617 -8.123 1.00 88.31 333 PHE A O 1
ATOM 2395 N N . LYS A 1 334 ? 18.961 -19.736 -6.559 1.00 90.38 334 LYS A N 1
ATOM 2396 C CA . LYS A 1 334 ? 18.245 -21.003 -6.705 1.00 90.38 334 LYS A CA 1
ATOM 2397 C C . LYS A 1 334 ? 17.231 -21.150 -5.574 1.00 90.38 334 LYS A C 1
ATOM 2399 O O . LYS A 1 334 ? 17.651 -21.459 -4.458 1.00 90.38 334 LYS A O 1
ATOM 2404 N N . PRO A 1 335 ? 15.922 -20.998 -5.831 1.00 84.50 335 PRO A N 1
ATOM 2405 C CA . PRO A 1 335 ? 14.921 -21.244 -4.806 1.00 84.50 335 PRO A CA 1
ATOM 2406 C C . PRO A 1 335 ? 14.976 -22.714 -4.383 1.00 84.50 335 PRO A C 1
ATOM 2408 O O . PRO A 1 335 ? 14.780 -23.617 -5.198 1.00 84.50 335 PRO A O 1
ATOM 2411 N N . SER A 1 336 ? 15.286 -22.968 -3.113 1.00 80.44 336 SER A N 1
ATOM 2412 C CA . SER A 1 336 ? 15.362 -24.330 -2.561 1.00 80.44 336 SER A CA 1
ATOM 2413 C C . SER A 1 336 ? 14.343 -24.603 -1.462 1.00 80.44 336 SER A C 1
ATOM 2415 O O . SER A 1 336 ? 14.138 -25.761 -1.099 1.00 80.44 336 SER A O 1
ATOM 2417 N N . VAL A 1 337 ? 13.708 -23.558 -0.930 1.00 87.19 337 VAL A N 1
ATOM 2418 C CA . VAL A 1 337 ? 12.755 -23.647 0.178 1.00 87.19 337 VAL A CA 1
ATOM 2419 C C . VAL A 1 337 ? 11.386 -23.195 -0.313 1.00 87.19 337 VAL A C 1
ATOM 2421 O O . VAL A 1 337 ? 11.241 -22.099 -0.854 1.00 87.19 337 VAL A O 1
ATOM 2424 N N . THR A 1 338 ? 10.391 -24.062 -0.135 1.00 92.44 338 THR A N 1
ATOM 2425 C CA . THR A 1 338 ? 8.980 -23.702 -0.315 1.00 92.44 338 THR A CA 1
ATOM 2426 C C . THR A 1 338 ? 8.450 -23.092 0.976 1.00 92.44 338 THR A C 1
ATOM 2428 O O . THR A 1 338 ? 8.867 -23.485 2.067 1.00 92.44 338 THR A O 1
ATOM 2431 N N . CYS A 1 339 ? 7.551 -22.125 0.862 1.00 92.50 339 CYS A N 1
ATOM 2432 C CA . CYS A 1 339 ? 7.044 -21.363 1.996 1.00 92.50 339 CYS A CA 1
ATOM 2433 C C . CYS A 1 339 ? 5.562 -21.038 1.813 1.00 92.50 339 CYS A C 1
ATOM 2435 O O . CYS A 1 339 ? 5.062 -20.969 0.692 1.00 92.50 339 CYS A O 1
ATOM 2437 N N . ILE A 1 340 ? 4.874 -20.841 2.937 1.00 92.06 340 ILE A N 1
ATOM 2438 C CA . ILE A 1 340 ? 3.496 -20.329 2.987 1.00 92.06 340 ILE A CA 1
ATOM 2439 C C . ILE A 1 340 ? 3.504 -18.909 3.568 1.00 92.06 340 ILE A C 1
ATOM 2441 O O . ILE A 1 340 ? 2.749 -18.042 3.135 1.00 92.06 340 ILE A O 1
ATOM 2445 N N . ASP A 1 341 ? 4.413 -18.642 4.507 1.00 89.75 341 ASP A N 1
ATOM 2446 C CA . ASP A 1 341 ? 4.622 -17.331 5.106 1.00 89.75 341 ASP A CA 1
ATOM 2447 C C . ASP A 1 341 ? 6.118 -17.001 5.252 1.00 89.75 341 ASP A C 1
ATOM 2449 O O . ASP A 1 341 ? 7.004 -17.829 5.021 1.00 89.75 341 ASP A O 1
ATOM 2453 N N . ASN A 1 342 ? 6.398 -15.757 5.644 1.00 89.25 342 ASN A N 1
ATOM 2454 C CA . ASN A 1 342 ? 7.758 -15.242 5.800 1.00 89.25 342 ASN A CA 1
ATOM 2455 C C . ASN A 1 342 ? 8.550 -15.896 6.942 1.00 89.25 342 ASN A C 1
ATOM 2457 O O . ASN A 1 342 ? 9.774 -15.791 6.944 1.00 89.25 342 ASN A O 1
ATOM 2461 N N . TYR A 1 343 ? 7.900 -16.543 7.913 1.00 88.50 343 TYR A N 1
ATOM 2462 C CA . TYR A 1 343 ? 8.594 -17.172 9.041 1.00 88.50 343 TYR A CA 1
ATOM 2463 C C . TYR A 1 343 ? 9.308 -18.463 8.634 1.00 88.50 343 TYR A C 1
ATOM 2465 O O . TYR A 1 343 ? 10.199 -18.920 9.348 1.00 88.50 343 TYR A O 1
ATOM 2473 N N . MET A 1 344 ? 8.932 -19.040 7.490 1.00 91.00 344 MET A N 1
ATOM 2474 C CA . MET A 1 344 ? 9.578 -20.224 6.921 1.00 91.00 344 MET A CA 1
ATOM 2475 C C . MET A 1 344 ? 10.872 -19.912 6.154 1.00 91.00 344 MET A C 1
ATOM 2477 O O . MET A 1 344 ? 11.607 -20.840 5.820 1.00 91.00 344 MET A O 1
ATOM 2481 N N . CYS A 1 345 ? 11.145 -18.637 5.868 1.00 89.75 345 CYS A N 1
ATOM 2482 C CA . CYS A 1 345 ? 12.306 -18.199 5.097 1.00 89.75 345 CYS A CA 1
ATOM 2483 C C . CYS A 1 345 ? 13.436 -17.687 5.997 1.00 89.75 345 CYS A C 1
ATOM 2485 O O . CYS A 1 345 ? 13.215 -17.304 7.150 1.00 89.75 345 CYS A O 1
ATOM 2487 N N . GLU A 1 346 ? 14.667 -17.661 5.478 1.00 89.62 346 GLU A N 1
ATOM 2488 C CA . GLU A 1 346 ? 15.781 -17.062 6.214 1.00 89.62 346 GLU A CA 1
ATOM 2489 C C . GLU A 1 346 ? 15.569 -15.551 6.419 1.00 89.62 346 GLU A C 1
ATOM 2491 O O . GLU A 1 346 ? 14.829 -14.888 5.695 1.00 89.62 346 GLU A O 1
ATOM 2496 N N . ASN A 1 347 ? 16.257 -14.949 7.394 1.00 84.56 347 ASN A N 1
ATOM 2497 C CA . ASN A 1 347 ? 16.085 -13.522 7.711 1.00 84.56 347 ASN A CA 1
ATOM 2498 C C . ASN A 1 347 ? 16.376 -12.578 6.527 1.00 84.56 347 ASN A C 1
ATOM 2500 O O . ASN A 1 347 ? 15.870 -11.453 6.507 1.00 84.56 347 ASN A O 1
ATOM 2504 N N . SER A 1 348 ? 17.190 -13.006 5.562 1.00 82.81 348 SER A N 1
ATOM 2505 C CA . SER A 1 348 ? 17.500 -12.282 4.323 1.00 82.81 348 SER A CA 1
ATOM 2506 C C . SER A 1 348 ? 16.508 -12.545 3.187 1.00 82.81 348 SER A C 1
ATOM 2508 O O . SER A 1 348 ? 16.691 -12.012 2.097 1.00 82.81 348 SER A O 1
ATOM 2510 N N . GLU A 1 349 ? 15.457 -13.322 3.430 1.00 88.56 349 GLU A N 1
ATOM 2511 C CA . GLU A 1 349 ? 14.518 -13.809 2.423 1.00 88.56 349 GLU A CA 1
ATOM 2512 C C . GLU A 1 349 ? 13.064 -13.500 2.802 1.00 88.56 349 GLU A C 1
ATOM 2514 O O . GLU A 1 349 ? 12.723 -13.283 3.967 1.00 88.56 349 GLU A O 1
ATOM 2519 N N . TYR A 1 350 ? 12.195 -13.446 1.804 1.00 88.25 350 TYR A N 1
ATOM 2520 C CA . TYR A 1 350 ? 10.753 -13.336 1.983 1.00 88.25 350 TYR A CA 1
ATOM 2521 C C . TYR A 1 350 ? 10.057 -14.455 1.216 1.00 88.25 350 TYR A C 1
ATOM 2523 O O . TYR A 1 350 ? 10.596 -14.981 0.242 1.00 88.25 350 TYR A O 1
ATOM 2531 N N . CYS A 1 351 ? 8.856 -14.811 1.657 1.00 91.38 351 CYS A N 1
ATOM 2532 C CA . CYS A 1 351 ? 8.034 -15.779 0.965 1.00 91.38 351 CYS A CA 1
ATOM 2533 C C . CYS A 1 351 ? 7.297 -15.112 -0.192 1.00 91.38 351 CYS A C 1
ATOM 2535 O O . CYS A 1 351 ? 6.371 -14.322 0.020 1.00 91.38 351 CYS A O 1
ATOM 2537 N N . ASP A 1 352 ? 7.709 -15.429 -1.415 1.00 89.25 352 ASP A N 1
ATOM 2538 C CA . ASP A 1 352 ? 7.018 -14.974 -2.607 1.00 89.25 352 ASP A CA 1
ATOM 2539 C C . ASP A 1 352 ? 5.726 -15.772 -2.801 1.00 89.25 352 ASP A C 1
ATOM 2541 O O . ASP A 1 352 ? 5.753 -16.976 -3.040 1.00 89.25 352 ASP A O 1
ATOM 2545 N N . GLN A 1 353 ? 4.584 -15.095 -2.704 1.00 86.44 353 GLN A N 1
ATOM 2546 C CA . GLN A 1 353 ? 3.264 -15.734 -2.752 1.00 86.44 353 GLN A CA 1
ATOM 2547 C C . GLN A 1 353 ? 2.894 -16.233 -4.158 1.00 86.44 353 GLN A C 1
ATOM 2549 O O . GLN A 1 353 ? 2.048 -17.113 -4.298 1.00 86.44 353 GLN A O 1
ATOM 2554 N N . ALA A 1 354 ? 3.523 -15.697 -5.210 1.00 85.88 354 ALA A N 1
ATOM 2555 C CA . ALA A 1 354 ? 3.272 -16.140 -6.579 1.00 85.88 354 ALA A CA 1
ATOM 2556 C C . ALA A 1 354 ? 3.904 -17.514 -6.850 1.00 85.88 354 ALA A C 1
ATOM 2558 O O . ALA A 1 354 ? 3.307 -18.361 -7.516 1.00 85.88 354 ALA A O 1
ATOM 2559 N N . THR A 1 355 ? 5.103 -17.747 -6.318 1.00 86.44 355 THR A N 1
ATOM 2560 C CA . THR A 1 355 ? 5.857 -18.992 -6.514 1.00 86.44 355 THR A CA 1
ATOM 2561 C C . THR A 1 355 ? 5.821 -19.931 -5.309 1.00 86.44 355 THR A C 1
ATOM 2563 O O . THR A 1 355 ? 6.194 -21.095 -5.448 1.00 86.44 355 THR A O 1
ATOM 2566 N N . ASN A 1 356 ? 5.349 -19.465 -4.147 1.00 92.12 356 ASN A N 1
ATOM 2567 C CA . ASN A 1 356 ? 5.428 -20.148 -2.850 1.00 92.12 356 ASN A CA 1
ATOM 2568 C C . ASN A 1 356 ? 6.856 -20.602 -2.514 1.00 92.12 356 ASN A C 1
ATOM 2570 O O . ASN A 1 356 ? 7.075 -21.701 -1.994 1.00 92.12 356 ASN A O 1
ATOM 2574 N N . THR A 1 357 ? 7.844 -19.768 -2.848 1.00 91.75 357 THR A N 1
ATOM 2575 C CA . THR A 1 357 ? 9.259 -20.029 -2.571 1.00 91.75 357 THR A CA 1
ATOM 2576 C C . THR A 1 357 ? 9.930 -18.845 -1.897 1.00 91.75 357 THR A C 1
ATOM 2578 O O . THR A 1 357 ? 9.545 -17.692 -2.094 1.00 91.75 357 THR A O 1
ATOM 2581 N N . CYS A 1 358 ? 10.930 -19.136 -1.068 1.00 91.25 358 CYS A N 1
ATOM 2582 C CA . CYS A 1 358 ? 11.721 -18.099 -0.421 1.00 91.25 358 CYS A CA 1
ATOM 2583 C C . CYS A 1 358 ? 12.634 -17.432 -1.447 1.00 91.25 358 CYS A C 1
ATOM 2585 O O . CYS A 1 358 ? 13.430 -18.112 -2.095 1.00 91.25 358 CYS A O 1
ATOM 2587 N N . LEU A 1 359 ? 12.514 -16.112 -1.586 1.00 88.62 359 LEU A N 1
ATOM 2588 C CA . LEU A 1 359 ? 13.344 -15.287 -2.458 1.00 88.62 359 LEU A CA 1
ATOM 2589 C C . LEU A 1 359 ? 14.157 -14.283 -1.631 1.00 88.62 359 LEU A C 1
ATOM 2591 O O . LEU A 1 359 ? 13.675 -13.813 -0.597 1.00 88.62 359 LEU A O 1
ATOM 2595 N N . PRO A 1 360 ? 15.363 -13.889 -2.079 1.00 87.12 360 PRO A N 1
ATOM 2596 C CA . PRO A 1 360 ? 16.141 -12.842 -1.433 1.00 87.12 360 PRO A CA 1
ATOM 2597 C C . PRO A 1 360 ? 15.346 -11.544 -1.346 1.00 87.12 360 PRO A C 1
ATOM 2599 O O . PRO A 1 360 ? 14.763 -11.093 -2.336 1.00 87.12 360 PRO A O 1
ATOM 2602 N N . LYS A 1 361 ? 15.356 -10.910 -0.172 1.00 82.38 361 LYS A N 1
ATOM 2603 C CA . LYS A 1 361 ? 14.741 -9.593 0.008 1.00 82.38 361 LYS A CA 1
ATOM 2604 C C . LYS A 1 361 ? 15.391 -8.594 -0.953 1.00 82.38 361 LYS A C 1
ATOM 2606 O O . LYS A 1 361 ? 16.624 -8.518 -0.983 1.00 82.38 361 LYS A O 1
ATOM 2611 N N . PRO A 1 362 ? 14.599 -7.814 -1.710 1.00 73.44 362 PRO A N 1
ATOM 2612 C CA . PRO A 1 362 ? 15.146 -6.747 -2.529 1.00 73.44 362 PRO A CA 1
ATOM 2613 C C . PRO A 1 362 ? 15.929 -5.773 -1.648 1.00 73.44 362 PRO A C 1
ATOM 2615 O O . PRO A 1 362 ? 15.519 -5.435 -0.537 1.00 73.44 362 PRO A O 1
ATOM 2618 N N . THR A 1 363 ? 17.086 -5.340 -2.139 1.00 68.88 363 THR A N 1
ATOM 2619 C CA . THR A 1 363 ? 17.929 -4.342 -1.471 1.00 68.88 363 THR A CA 1
ATOM 2620 C C . THR A 1 363 ? 17.928 -3.036 -2.266 1.00 68.88 363 THR A C 1
ATOM 2622 O O . THR A 1 363 ? 17.488 -2.990 -3.414 1.00 68.88 363 THR A O 1
ATOM 2625 N N . GLY A 1 364 ? 18.400 -1.949 -1.652 1.00 65.31 364 GLY A N 1
ATOM 2626 C CA . GLY A 1 364 ? 18.495 -0.646 -2.311 1.00 65.31 364 GLY A CA 1
ATOM 2627 C C . GLY A 1 364 ? 17.164 0.105 -2.410 1.00 65.31 364 GLY A C 1
ATOM 2628 O O . GLY A 1 364 ? 16.239 -0.126 -1.633 1.00 65.31 364 GLY A O 1
ATOM 2629 N N . GLU A 1 365 ? 17.096 1.046 -3.352 1.00 61.53 365 GLU A N 1
ATOM 2630 C CA . GLU A 1 365 ? 16.004 2.021 -3.502 1.00 61.53 365 GLU A CA 1
ATOM 2631 C C . GLU A 1 365 ? 14.637 1.358 -3.748 1.00 61.53 365 GLU A C 1
ATOM 2633 O O . GLU A 1 365 ? 13.618 1.849 -3.274 1.00 61.53 365 GLU A O 1
ATOM 2638 N N . ALA A 1 366 ? 14.620 0.170 -4.364 1.00 59.88 366 ALA A N 1
ATOM 2639 C CA . ALA A 1 366 ? 13.410 -0.624 -4.589 1.00 59.88 366 ALA A CA 1
ATOM 2640 C C . ALA A 1 366 ? 12.743 -1.141 -3.296 1.00 59.88 366 ALA A C 1
ATOM 2642 O O . ALA A 1 366 ? 11.562 -1.477 -3.312 1.00 59.88 366 ALA A O 1
ATOM 2643 N N . CYS A 1 367 ? 13.467 -1.196 -2.170 1.00 64.81 367 CYS A N 1
ATOM 2644 C CA . CYS A 1 367 ? 12.915 -1.563 -0.859 1.00 64.81 367 CYS A CA 1
ATOM 2645 C C . CYS A 1 367 ? 12.460 -0.334 -0.043 1.00 64.81 367 CYS A C 1
ATOM 2647 O O . CYS A 1 367 ? 11.918 -0.477 1.056 1.00 64.81 367 CYS A O 1
ATOM 2649 N N . PHE A 1 368 ? 12.666 0.880 -0.563 1.00 59.69 368 PHE A N 1
ATOM 2650 C CA . PHE A 1 368 ? 12.195 2.116 0.051 1.00 59.69 368 PHE A CA 1
ATOM 2651 C C . PHE A 1 368 ? 10.908 2.577 -0.629 1.00 59.69 368 PHE A C 1
ATOM 2653 O O . PHE A 1 368 ? 10.914 3.334 -1.593 1.00 59.69 368 PHE A O 1
ATOM 2660 N N . MET A 1 369 ? 9.774 2.157 -0.071 1.00 59.72 369 MET A N 1
ATOM 2661 C CA . MET A 1 369 ? 8.496 2.801 -0.359 1.00 59.72 369 MET A CA 1
ATOM 2662 C C . MET A 1 369 ? 8.339 3.995 0.578 1.00 59.72 369 MET A C 1
ATOM 2664 O O . MET A 1 369 ? 8.031 3.837 1.762 1.00 59.72 369 MET A O 1
ATOM 2668 N N . THR A 1 370 ? 8.531 5.207 0.063 1.00 64.62 370 THR A N 1
ATOM 2669 C CA . THR A 1 370 ? 8.104 6.415 0.773 1.00 64.62 370 THR A CA 1
ATOM 2670 C C . THR A 1 370 ? 6.579 6.430 0.752 1.00 64.62 370 THR A C 1
ATOM 2672 O O . THR A 1 370 ? 5.972 6.858 -0.228 1.00 64.62 370 THR A O 1
ATOM 2675 N N . GLN A 1 371 ? 5.954 5.908 1.809 1.00 61.62 371 GLN A N 1
ATOM 2676 C CA . GLN A 1 371 ? 4.507 5.972 2.004 1.00 61.62 371 GLN A CA 1
ATOM 2677 C C . GLN A 1 371 ? 4.090 7.449 1.989 1.00 61.62 371 GLN A C 1
ATOM 2679 O O . GLN A 1 371 ? 4.259 8.169 2.974 1.00 61.62 371 GLN A O 1
ATOM 2684 N N . LYS A 1 372 ? 3.580 7.932 0.852 1.00 63.44 372 LYS A N 1
ATOM 2685 C CA . LYS A 1 372 ? 2.914 9.231 0.772 1.00 63.44 372 LYS A CA 1
ATOM 2686 C C . LYS A 1 372 ? 1.497 9.032 1.290 1.00 63.44 372 LYS A C 1
ATOM 2688 O O . LYS A 1 372 ? 0.570 8.838 0.513 1.00 63.44 372 LYS A O 1
ATOM 2693 N N . GLY A 1 373 ? 1.352 9.015 2.612 1.00 69.19 373 GLY A N 1
ATOM 2694 C CA . GLY A 1 373 ? 0.033 9.129 3.222 1.00 69.19 373 GLY A CA 1
ATOM 2695 C C . GLY A 1 373 ? -0.648 10.411 2.738 1.00 69.19 373 GLY A C 1
ATOM 2696 O O . GLY A 1 373 ? 0.013 11.436 2.557 1.00 69.19 373 GLY A O 1
ATOM 2697 N N . GLY A 1 374 ? -1.957 10.342 2.498 1.00 75.12 374 GLY A N 1
ATOM 2698 C CA . GLY A 1 374 ? -2.770 11.534 2.273 1.00 75.12 374 GLY A CA 1
ATOM 2699 C C . GLY A 1 374 ? -2.851 12.399 3.534 1.00 75.12 374 GLY A C 1
ATOM 2700 O O . GLY A 1 374 ? -2.564 11.942 4.643 1.00 75.12 374 GLY A O 1
ATOM 2701 N N . GLU A 1 375 ? -3.250 13.658 3.374 1.00 82.69 375 GLU A N 1
ATOM 2702 C CA . GLU A 1 375 ? -3.514 14.536 4.512 1.00 82.69 375 GLU A CA 1
ATOM 2703 C C . GLU A 1 375 ? -4.783 14.059 5.241 1.00 82.69 375 GLU A C 1
ATOM 2705 O O . GLU A 1 375 ? -5.872 14.047 4.671 1.00 82.69 375 GLU A O 1
ATOM 2710 N N . VAL A 1 376 ? -4.653 13.634 6.502 1.00 84.31 376 VAL A N 1
ATOM 2711 C CA . VAL A 1 376 ? -5.808 13.284 7.339 1.00 84.31 376 VAL A CA 1
ATOM 2712 C C . VAL A 1 376 ? -6.382 14.579 7.911 1.00 84.31 376 VAL A C 1
ATOM 2714 O O . VAL A 1 376 ? -5.775 15.191 8.788 1.00 84.31 376 VAL A O 1
ATOM 2717 N N . GLN A 1 377 ? -7.549 14.992 7.409 1.00 89.62 377 GLN A N 1
ATOM 2718 C CA . GLN A 1 377 ? -8.286 16.188 7.842 1.00 89.62 377 GLN A CA 1
ATOM 2719 C C . GLN A 1 377 ? -9.545 15.781 8.634 1.00 89.62 377 GLN A C 1
ATOM 2721 O O . GLN A 1 377 ? -10.642 15.758 8.072 1.00 89.62 377 GLN A O 1
ATOM 2726 N N . PRO A 1 378 ? -9.431 15.400 9.921 1.00 89.62 378 PRO A N 1
ATOM 2727 C CA . PRO A 1 378 ? -10.581 14.954 10.695 1.00 89.62 378 PRO A CA 1
ATOM 2728 C C . PRO A 1 378 ? -11.523 16.128 10.992 1.00 89.62 378 PRO A C 1
ATOM 2730 O O . PRO A 1 378 ? -11.098 17.193 11.440 1.00 89.62 378 PRO A O 1
ATOM 2733 N N . THR A 1 379 ? -12.825 15.918 10.808 1.00 94.12 379 THR A N 1
ATOM 2734 C CA . THR A 1 379 ? -13.864 16.842 11.278 1.00 94.12 379 THR A CA 1
ATOM 2735 C C . THR A 1 379 ? -14.430 16.369 12.611 1.00 94.12 379 THR A C 1
ATOM 2737 O O . THR A 1 379 ? -14.617 15.171 12.817 1.00 94.12 379 THR A O 1
ATOM 2740 N N . LEU A 1 380 ? -14.745 17.304 13.511 1.00 93.69 380 LEU A N 1
ATOM 2741 C CA . LEU A 1 380 ? -15.394 16.983 14.783 1.00 93.69 380 LEU A CA 1
ATOM 2742 C C . LEU A 1 380 ? -16.771 16.353 14.528 1.00 93.69 380 LEU A C 1
ATOM 2744 O O . LEU A 1 380 ? -17.663 17.033 14.025 1.00 93.69 380 LEU A O 1
ATOM 2748 N N . LEU A 1 381 ? -16.944 15.088 14.916 1.00 92.75 381 LEU A N 1
ATOM 2749 C CA . LEU A 1 381 ? -18.244 14.417 14.871 1.00 92.75 381 LEU A CA 1
ATOM 2750 C C . LEU A 1 381 ? -19.151 14.915 16.009 1.00 92.75 381 LEU A C 1
ATOM 2752 O O . LEU A 1 381 ? -20.223 15.460 15.765 1.00 92.75 381 LEU A O 1
ATOM 2756 N N . TRP A 1 382 ? -18.687 14.791 17.255 1.00 94.75 382 TRP A N 1
ATOM 2757 C CA . TRP A 1 382 ? -19.354 15.310 18.451 1.00 94.75 382 TRP A CA 1
ATOM 2758 C C . TRP A 1 382 ? -18.342 15.566 19.575 1.00 94.75 382 TRP A C 1
ATOM 2760 O O . TRP A 1 382 ? -17.193 15.132 19.518 1.00 94.75 382 TRP A O 1
ATOM 2770 N N . TYR A 1 383 ? -18.774 16.301 20.604 1.00 92.56 383 TYR A N 1
ATOM 2771 C CA . TYR A 1 383 ? -17.988 16.593 21.805 1.00 92.56 383 TYR A CA 1
ATOM 2772 C C . TYR A 1 383 ? -18.840 16.356 23.055 1.00 92.56 383 TYR A C 1
ATOM 2774 O O . TYR A 1 383 ? -19.801 17.087 23.312 1.00 92.56 383 TYR A O 1
ATOM 2782 N N . TRP A 1 384 ? -18.468 15.343 23.839 1.00 91.31 384 TRP A N 1
ATOM 2783 C CA . TRP A 1 384 ? -19.055 15.097 25.152 1.00 91.31 384 TRP A CA 1
ATOM 2784 C C . TRP A 1 384 ? -18.495 16.096 26.174 1.00 91.31 384 TRP A C 1
ATOM 2786 O O . TRP A 1 384 ? -17.290 16.339 26.218 1.00 91.31 384 TRP A O 1
ATOM 2796 N N . GLY A 1 385 ? -19.372 16.687 26.988 1.00 80.12 385 GLY A N 1
ATOM 2797 C CA . GLY A 1 385 ? -19.020 17.754 27.935 1.00 80.12 385 GLY A CA 1
ATOM 2798 C C . GLY A 1 385 ? -19.378 19.170 27.468 1.00 80.12 385 GLY A C 1
ATOM 2799 O O . GLY A 1 385 ? -19.107 20.131 28.187 1.00 80.12 385 GLY A O 1
ATOM 2800 N N . LYS A 1 386 ? -20.031 19.324 26.302 1.00 82.00 386 LYS A N 1
ATOM 2801 C CA . LYS A 1 386 ? -20.619 20.611 25.872 1.00 82.00 386 LYS A CA 1
ATOM 2802 C C . LYS A 1 386 ? -21.636 21.134 26.889 1.00 82.00 386 LYS A C 1
ATOM 2804 O O . LYS A 1 386 ? -21.697 22.333 27.152 1.00 82.00 386 LYS A O 1
ATOM 2809 N N . GLU A 1 387 ? -22.413 20.217 27.452 1.00 86.56 387 GLU A N 1
ATOM 2810 C CA . GLU A 1 387 ? -23.325 20.449 28.563 1.00 86.56 387 GLU A CA 1
ATOM 2811 C C . GLU A 1 387 ? -22.919 19.543 29.726 1.00 86.56 387 GLU A C 1
ATOM 2813 O O . GLU A 1 387 ? -22.462 18.415 29.523 1.00 86.56 387 GLU A O 1
ATOM 2818 N N . ALA A 1 388 ? -23.056 20.049 30.953 1.00 87.75 388 ALA A N 1
ATOM 2819 C CA . ALA A 1 388 ? -22.748 19.265 32.139 1.00 87.75 388 ALA A CA 1
ATOM 2820 C C . ALA A 1 388 ? -23.777 18.129 32.301 1.00 87.75 388 ALA A C 1
ATOM 2822 O O . ALA A 1 388 ? -24.980 18.396 32.214 1.00 87.75 388 ALA A O 1
ATOM 2823 N N . PRO A 1 389 ? -23.343 16.889 32.590 1.00 89.44 389 PRO A N 1
ATOM 2824 C CA . PRO A 1 389 ? -24.251 15.799 32.929 1.00 89.44 389 PRO A CA 1
ATOM 2825 C C . PRO A 1 389 ? -25.191 16.168 34.083 1.00 89.44 389 PRO A C 1
ATOM 2827 O O . PRO A 1 389 ? -24.767 16.805 35.048 1.00 89.44 389 PRO A O 1
ATOM 2830 N N . ALA A 1 390 ? -26.454 15.733 34.026 1.00 88.88 390 ALA A N 1
ATOM 2831 C CA . ALA A 1 390 ? -27.412 15.970 35.113 1.00 88.88 390 ALA A CA 1
ATOM 2832 C C . ALA A 1 390 ? -26.941 15.333 36.433 1.00 88.88 390 ALA A C 1
ATOM 2834 O O . ALA A 1 390 ? -27.029 15.933 37.506 1.00 88.88 390 ALA A O 1
ATOM 2835 N N . GLU A 1 391 ? -26.399 14.122 36.335 1.00 88.06 391 GLU A N 1
ATOM 2836 C CA . GLU A 1 391 ? -25.810 13.388 37.444 1.00 88.06 391 GLU A CA 1
ATOM 2837 C C . GLU A 1 391 ? -24.309 13.665 37.493 1.00 88.06 391 GLU A C 1
ATOM 2839 O O . GLU A 1 391 ? -23.593 13.467 36.507 1.00 88.06 391 GLU A O 1
ATOM 2844 N N . PHE A 1 392 ? -23.823 14.107 38.655 1.00 89.81 392 PHE A N 1
ATOM 2845 C CA . PHE A 1 392 ? -22.417 14.468 38.854 1.00 89.81 392 PHE A CA 1
ATOM 2846 C C . PHE A 1 392 ? -21.924 15.519 37.831 1.00 89.81 392 PHE A C 1
ATOM 2848 O O . PHE A 1 392 ? -21.014 15.242 37.047 1.00 89.81 392 PHE A O 1
ATOM 2855 N N . PRO A 1 393 ? -22.490 16.747 37.827 1.00 92.25 393 PRO A N 1
ATOM 2856 C CA . PRO A 1 393 ? -22.225 17.764 36.798 1.00 92.25 393 PRO A CA 1
ATOM 2857 C C . PRO A 1 393 ? -20.786 18.294 36.774 1.00 92.25 393 PRO A C 1
ATOM 2859 O O . PRO A 1 393 ? -20.385 18.941 35.814 1.00 92.25 393 PRO A O 1
ATOM 2862 N N . GLN A 1 394 ? -20.011 18.062 37.836 1.00 92.38 394 GLN A N 1
ATOM 2863 C CA . GLN A 1 394 ? -18.604 18.470 37.916 1.00 92.38 394 GLN A CA 1
ATOM 2864 C C . GLN A 1 394 ? -17.645 17.379 37.410 1.00 92.38 394 GLN A C 1
ATOM 2866 O O . GLN A 1 394 ? -16.459 17.646 37.219 1.00 92.38 394 GLN A O 1
ATOM 2871 N N . HIS A 1 395 ? -18.140 16.158 37.179 1.00 93.19 395 HIS A N 1
ATOM 2872 C CA . HIS A 1 395 ? -17.346 15.013 36.740 1.00 93.19 395 HIS A CA 1
ATOM 2873 C C . HIS A 1 395 ? -17.253 14.969 35.217 1.00 93.19 395 HIS A C 1
ATOM 2875 O O . HIS A 1 395 ? -17.933 14.176 34.565 1.00 93.19 395 HIS A O 1
ATOM 2881 N N . VAL A 1 396 ? -16.446 15.879 34.672 1.00 93.62 396 VAL A N 1
ATOM 2882 C CA . VAL A 1 396 ? -16.273 16.122 33.226 1.00 93.62 396 VAL A CA 1
ATOM 2883 C C . VAL A 1 396 ? -14.826 15.951 32.752 1.00 93.62 396 VAL A C 1
ATOM 2885 O O . VAL A 1 396 ? -14.530 16.184 31.585 1.00 93.62 396 VAL A O 1
ATOM 2888 N N . GLN A 1 397 ? -13.909 15.572 33.645 1.00 94.56 397 GLN A N 1
ATOM 2889 C CA . GLN A 1 397 ? -12.519 15.268 33.296 1.00 94.56 397 GLN A CA 1
ATOM 2890 C C . GLN A 1 397 ? -12.378 13.782 32.964 1.00 94.56 397 GLN A C 1
ATOM 2892 O O . GLN A 1 397 ? -13.009 12.955 33.620 1.00 94.56 397 GLN A O 1
ATOM 2897 N N . VAL A 1 398 ? -11.546 13.450 31.976 1.00 94.31 398 VAL A N 1
ATOM 2898 C CA . VAL A 1 398 ? -11.275 12.075 31.521 1.00 94.31 398 VAL A CA 1
ATOM 2899 C C . VAL A 1 398 ? -9.765 11.913 31.365 1.00 94.31 398 VAL A C 1
ATOM 2901 O O . VAL A 1 398 ? -9.104 12.796 30.822 1.00 94.31 398 VAL A O 1
ATOM 2904 N N . MET A 1 399 ? -9.209 10.810 31.869 1.00 92.56 399 MET A N 1
ATOM 2905 C CA . MET A 1 399 ? -7.763 10.545 31.830 1.00 92.56 399 MET A CA 1
ATOM 2906 C C . MET A 1 399 ? -7.445 9.059 31.607 1.00 92.56 399 MET A C 1
ATOM 2908 O O . MET A 1 399 ? -6.402 8.569 32.027 1.00 92.56 399 MET A O 1
ATOM 2912 N N . SER A 1 400 ? -8.352 8.349 30.937 1.00 86.00 400 SER A N 1
ATOM 2913 C CA . SER A 1 400 ? -8.180 6.966 30.495 1.00 86.00 400 SER A CA 1
ATOM 2914 C C . SER A 1 400 ? -8.551 6.827 29.019 1.00 86.00 400 SER A C 1
ATOM 2916 O O . SER A 1 400 ? -9.179 7.720 28.441 1.00 86.00 400 SER A O 1
ATOM 2918 N N . SER A 1 401 ? -8.126 5.728 28.389 1.00 88.69 401 SER A N 1
ATOM 2919 C CA . SER A 1 401 ? -8.525 5.439 27.008 1.00 88.69 401 SER A CA 1
ATOM 2920 C C . SER A 1 401 ? -9.977 4.953 27.010 1.00 88.69 401 SER A C 1
ATOM 2922 O O . SER A 1 401 ? -10.293 4.056 27.797 1.00 88.69 401 SER A O 1
ATOM 2924 N N . PRO A 1 402 ? -10.871 5.502 26.170 1.00 92.44 402 PRO A N 1
ATOM 2925 C CA . PRO A 1 402 ? -12.248 5.029 26.116 1.00 92.44 402 PRO A CA 1
ATOM 2926 C C . PRO A 1 402 ? -12.320 3.624 25.508 1.00 92.44 402 PRO A C 1
ATOM 2928 O O . PRO A 1 402 ? -11.481 3.253 24.686 1.00 92.44 402 PRO A O 1
ATOM 2931 N N . MET A 1 403 ? -13.353 2.871 25.878 1.00 94.50 403 MET A N 1
ATOM 2932 C CA . MET A 1 403 ? -13.711 1.607 25.233 1.00 94.50 403 MET A CA 1
ATOM 2933 C C . MET A 1 403 ? -14.956 1.792 24.377 1.00 94.50 403 MET A C 1
ATOM 2935 O O . MET A 1 403 ? -15.813 2.608 24.714 1.00 94.50 403 MET A O 1
ATOM 2939 N N . VAL A 1 404 ? -15.046 1.043 23.278 1.00 95.19 404 VAL A N 1
ATOM 2940 C CA . VAL A 1 404 ? -16.141 1.155 22.311 1.00 95.19 404 VAL A CA 1
ATOM 2941 C C . VAL A 1 404 ? -16.785 -0.209 22.093 1.00 95.19 404 VAL A C 1
ATOM 2943 O O . VAL A 1 404 ? -16.095 -1.149 21.703 1.00 95.19 404 VAL A O 1
ATOM 2946 N N . MET A 1 405 ? -18.084 -0.319 22.367 1.00 93.69 405 MET A N 1
ATOM 2947 C CA . MET A 1 405 ? -18.901 -1.525 22.174 1.00 93.69 405 MET A CA 1
ATOM 2948 C C . MET A 1 405 ? -20.383 -1.129 22.186 1.00 93.69 405 MET A C 1
ATOM 2950 O O . MET A 1 405 ? -20.725 -0.123 22.797 1.00 93.69 405 MET A O 1
ATOM 2954 N N . ASP A 1 406 ? -21.252 -1.881 21.516 1.00 94.62 406 ASP A N 1
ATOM 2955 C CA . ASP A 1 406 ? -22.707 -1.691 21.613 1.00 94.62 406 ASP A CA 1
ATOM 2956 C C . ASP A 1 406 ? -23.177 -2.083 23.026 1.00 94.62 406 ASP A C 1
ATOM 2958 O O . ASP A 1 406 ? -23.058 -3.248 23.410 1.00 94.62 406 ASP A O 1
ATOM 2962 N N . MET A 1 407 ? -23.626 -1.106 23.822 1.00 95.94 407 MET A N 1
ATOM 2963 C CA . MET A 1 407 ? -24.021 -1.334 25.214 1.00 95.94 407 MET A CA 1
ATOM 2964 C C . MET A 1 407 ? -25.530 -1.500 25.367 1.00 95.94 407 MET A C 1
ATOM 2966 O O . MET A 1 407 ? -25.964 -2.095 26.352 1.00 95.94 407 MET A O 1
ATOM 2970 N N . ASP A 1 408 ? -26.339 -0.952 24.458 1.00 93.69 408 ASP A N 1
ATOM 2971 C CA . ASP A 1 408 ? -27.801 -0.964 24.565 1.00 93.69 408 ASP A CA 1
ATOM 2972 C C . ASP A 1 408 ? -28.519 -1.879 23.556 1.00 93.69 408 ASP A C 1
ATOM 2974 O O . ASP A 1 408 ? -29.736 -2.076 23.664 1.00 93.69 408 ASP A O 1
ATOM 2978 N N . GLY A 1 409 ? -27.758 -2.535 22.678 1.00 91.75 409 GLY A N 1
ATOM 2979 C CA . GLY A 1 409 ? -28.224 -3.510 21.698 1.00 91.75 409 GLY A CA 1
ATOM 2980 C C . GLY A 1 409 ? -28.851 -2.872 20.458 1.00 91.75 409 GLY A C 1
ATOM 2981 O O . GLY A 1 409 ? -29.612 -3.544 19.752 1.00 91.75 409 GLY A O 1
ATOM 2982 N N . ASP A 1 410 ? -28.606 -1.581 20.208 1.00 93.38 410 ASP A N 1
ATOM 2983 C CA . ASP A 1 410 ? -29.156 -0.846 19.067 1.00 93.38 410 ASP A CA 1
ATOM 2984 C C . ASP A 1 410 ? -28.310 -0.962 17.783 1.00 93.38 410 ASP A C 1
ATOM 2986 O O . ASP A 1 410 ? -28.684 -0.394 16.750 1.00 93.38 410 ASP A O 1
ATOM 2990 N N . THR A 1 411 ? -27.228 -1.753 17.807 1.00 92.19 411 THR A N 1
ATOM 2991 C CA . THR A 1 411 ? -26.227 -1.964 16.742 1.00 92.19 411 THR A CA 1
ATOM 2992 C C . THR A 1 411 ? -25.309 -0.772 16.451 1.00 92.19 411 THR A C 1
ATOM 2994 O O . THR A 1 411 ? -24.483 -0.838 15.535 1.00 92.19 411 THR A O 1
ATOM 2997 N N . ILE A 1 412 ? -25.405 0.311 17.225 1.00 94.31 412 ILE A N 1
ATOM 2998 C CA . ILE A 1 412 ? -24.505 1.462 17.177 1.00 94.31 412 ILE A CA 1
ATOM 2999 C C . ILE A 1 412 ? -23.515 1.330 18.342 1.00 94.31 412 ILE A C 1
ATOM 3001 O O . ILE A 1 412 ? -23.919 1.308 19.497 1.00 94.31 412 ILE A O 1
ATOM 3005 N N . PRO A 1 413 ? -22.194 1.282 18.088 1.00 94.56 413 PRO A N 1
ATOM 3006 C CA . PRO A 1 413 ? -21.234 1.212 19.181 1.00 94.56 413 PRO A CA 1
ATOM 3007 C C . PRO A 1 413 ? -21.302 2.450 20.084 1.00 94.56 413 PRO A C 1
ATOM 3009 O O . PRO A 1 413 ? -21.253 3.582 19.598 1.00 94.56 413 PRO A O 1
ATOM 3012 N N . ASP A 1 414 ? -21.333 2.235 21.394 1.00 97.50 414 ASP A N 1
ATOM 3013 C CA . ASP A 1 414 ? -21.273 3.267 22.423 1.00 97.50 414 ASP A CA 1
ATOM 3014 C C . ASP A 1 414 ? -19.848 3.455 22.939 1.00 97.50 414 ASP A C 1
ATOM 3016 O O . ASP A 1 414 ? -18.981 2.600 22.780 1.00 97.50 414 ASP A O 1
ATOM 3020 N N . VAL A 1 415 ? -19.599 4.589 23.589 1.00 97.75 415 VAL A N 1
ATOM 3021 C CA . VAL A 1 415 ? -18.313 4.947 24.187 1.00 97.75 415 VAL A CA 1
ATOM 3022 C C . VAL A 1 415 ? -18.426 4.897 25.708 1.00 97.75 415 VAL A C 1
ATOM 3024 O O . VAL A 1 415 ? -19.226 5.623 26.304 1.00 97.75 415 VAL A O 1
ATOM 3027 N N . VAL A 1 416 ? -17.588 4.075 26.343 1.00 97.50 416 VAL A N 1
ATOM 3028 C CA . VAL A 1 416 ? -17.549 3.879 27.798 1.00 97.50 416 VAL A CA 1
ATOM 3029 C C . VAL A 1 416 ? -16.223 4.359 28.376 1.00 97.50 416 VAL A C 1
ATOM 3031 O O . VAL A 1 416 ? -15.147 4.004 27.892 1.00 97.50 416 VAL A O 1
ATOM 3034 N N . PHE A 1 417 ? -16.289 5.170 29.430 1.00 95.75 417 PHE A N 1
ATOM 3035 C CA . PHE A 1 417 ? -15.109 5.712 30.109 1.00 95.75 417 PHE A CA 1
ATOM 3036 C C . PHE A 1 417 ? -15.411 6.115 31.556 1.00 95.75 417 PHE A C 1
ATOM 3038 O O . PHE A 1 417 ? -16.565 6.291 31.949 1.00 95.75 417 PHE A O 1
ATOM 3045 N N . ASN A 1 418 ? -14.353 6.304 32.346 1.00 94.25 418 ASN A N 1
ATOM 3046 C CA . ASN A 1 418 ? -14.438 6.916 33.668 1.00 94.25 418 ASN A CA 1
ATOM 3047 C C . ASN A 1 418 ? -14.298 8.440 33.558 1.00 94.25 418 ASN A C 1
ATOM 3049 O O . ASN A 1 418 ? -13.451 8.955 32.828 1.00 94.25 418 ASN A O 1
ATOM 3053 N N . SER A 1 419 ? -15.116 9.165 34.316 1.00 94.38 419 SER A N 1
ATOM 3054 C CA . SER A 1 419 ? -15.048 10.623 34.444 1.00 94.38 419 SER A CA 1
ATOM 3055 C C . SER A 1 419 ? -14.856 11.046 35.897 1.00 94.38 419 SER A C 1
ATOM 3057 O O . SER A 1 419 ? -15.368 10.399 36.808 1.00 94.38 419 SER A O 1
ATOM 3059 N N . PHE A 1 420 ? -14.146 12.145 36.138 1.00 93.38 420 PHE A N 1
ATOM 3060 C CA . PHE A 1 420 ? -13.859 12.646 37.485 1.00 93.38 420 PHE A CA 1
ATOM 3061 C C . PHE A 1 420 ? -13.951 14.172 37.573 1.00 93.38 420 PHE A C 1
ATOM 3063 O O . PHE A 1 420 ? -14.058 14.878 36.568 1.00 93.38 420 PHE A O 1
ATOM 3070 N N . SER A 1 421 ? -13.955 14.691 38.804 1.00 93.25 421 SER A N 1
ATOM 3071 C CA . SER A 1 421 ? -14.065 16.125 39.093 1.00 93.25 421 SER A CA 1
ATOM 3072 C C . SER A 1 421 ? -12.713 16.729 39.473 1.00 93.25 421 SER A C 1
ATOM 3074 O O . SER A 1 421 ? -12.010 16.218 40.348 1.00 93.25 421 SER A O 1
ATOM 3076 N N . GLY A 1 422 ? -12.373 17.876 38.879 1.00 92.31 422 GLY A N 1
ATOM 3077 C CA . GLY A 1 422 ? -11.136 18.601 39.182 1.00 92.31 422 GLY A CA 1
ATOM 3078 C C . GLY A 1 422 ? -9.891 17.739 38.955 1.00 92.31 422 GLY A C 1
ATOM 3079 O O . GLY A 1 422 ? -9.688 17.234 37.862 1.00 92.31 422 GLY A O 1
ATOM 3080 N N . GLY A 1 423 ? -9.055 17.573 39.984 1.00 90.56 423 GLY A N 1
ATOM 3081 C CA . GLY A 1 423 ? -7.853 16.729 39.935 1.00 90.56 423 GLY A CA 1
ATOM 3082 C C . GLY A 1 423 ? -8.020 15.335 40.549 1.00 90.56 423 GLY A C 1
ATOM 3083 O O . GLY A 1 423 ? -7.017 14.677 40.803 1.00 90.56 423 GLY A O 1
ATOM 3084 N N . ALA A 1 424 ? -9.245 14.897 40.857 1.00 87.25 424 ALA A N 1
ATOM 3085 C CA . ALA A 1 424 ? -9.509 13.641 41.566 1.00 87.25 424 ALA A CA 1
ATOM 3086 C C . ALA A 1 424 ? -9.460 12.411 40.637 1.00 87.25 424 ALA A C 1
ATOM 3088 O O . ALA A 1 424 ? -10.420 11.664 40.539 1.00 87.25 424 ALA A O 1
ATOM 3089 N N . TYR A 1 425 ? -8.349 12.198 39.936 1.00 87.19 425 TYR A N 1
ATOM 3090 C CA . TYR A 1 425 ? -8.227 11.103 38.965 1.00 87.19 425 TYR A CA 1
ATOM 3091 C C . TYR A 1 425 ? -7.903 9.736 39.588 1.00 87.19 425 TYR A C 1
ATOM 3093 O O . TYR A 1 425 ? -7.749 8.793 38.839 1.00 87.19 425 TYR A O 1
ATOM 3101 N N . GLN A 1 426 ? -7.762 9.616 40.913 1.00 85.62 426 GLN A N 1
ATOM 3102 C CA . GLN A 1 426 ? -7.452 8.346 41.605 1.00 85.62 426 GLN A CA 1
ATOM 3103 C C . GLN A 1 426 ? -8.631 7.801 42.431 1.00 85.62 426 GLN A C 1
ATOM 3105 O O . GLN A 1 426 ? -8.457 6.916 43.261 1.00 85.62 426 GLN A O 1
ATOM 3110 N N . GLY A 1 427 ? -9.826 8.382 42.290 1.00 84.75 427 GLY A N 1
ATOM 3111 C CA . GLY A 1 427 ? -11.003 8.005 43.074 1.00 84.75 427 GLY A CA 1
ATOM 3112 C C . GLY A 1 427 ? -12.187 8.930 42.808 1.00 84.75 427 GLY A C 1
ATOM 3113 O O . GLY A 1 427 ? -12.042 9.942 42.128 1.00 84.75 427 GLY A O 1
ATOM 3114 N N . ASN A 1 428 ? -13.363 8.609 43.359 1.00 86.31 428 ASN A N 1
ATOM 3115 C CA . ASN A 1 428 ? -14.608 9.356 43.107 1.00 86.31 428 ASN A CA 1
ATOM 3116 C C . ASN A 1 428 ? -14.924 9.515 41.601 1.00 86.31 428 ASN A C 1
ATOM 3118 O O . ASN A 1 428 ? -15.465 10.539 41.174 1.00 86.31 428 ASN A O 1
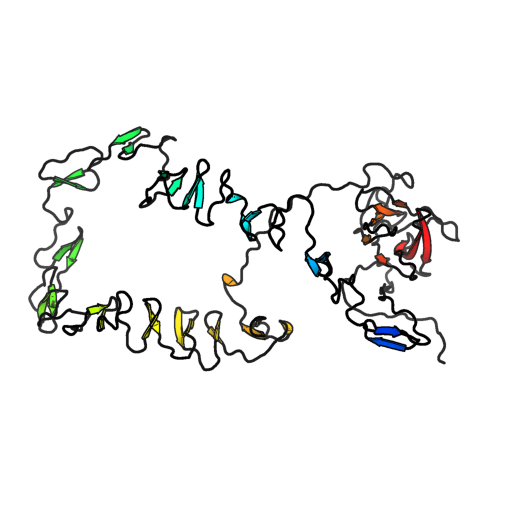ATOM 3122 N N . GLY A 1 429 ? -14.528 8.526 40.801 1.00 91.62 429 GLY A N 1
ATOM 3123 C CA . GLY A 1 429 ? -14.822 8.424 39.381 1.00 91.62 429 GLY A CA 1
ATOM 3124 C C . GLY A 1 429 ? -16.243 7.928 39.129 1.00 91.62 429 GLY A C 1
ATOM 3125 O O . GLY A 1 429 ? -16.838 7.253 39.968 1.00 91.62 429 GLY A O 1
ATOM 3126 N N . ILE A 1 430 ? -16.780 8.283 37.966 1.00 93.88 430 ILE A N 1
ATOM 3127 C CA . ILE A 1 430 ? -18.117 7.920 37.497 1.00 93.88 430 ILE A CA 1
ATOM 3128 C C . ILE A 1 430 ? -17.980 7.254 36.134 1.00 93.88 430 ILE A C 1
ATOM 3130 O O . ILE A 1 430 ? -17.433 7.866 35.212 1.00 93.88 430 ILE A O 1
ATOM 3134 N N . ILE A 1 431 ? -18.522 6.045 36.000 1.00 95.25 431 ILE A N 1
ATOM 3135 C CA . ILE A 1 431 ? -18.647 5.354 34.715 1.00 95.25 431 ILE A CA 1
ATOM 3136 C C . ILE A 1 431 ? -19.661 6.126 33.875 1.00 95.25 431 ILE A C 1
ATOM 3138 O O . ILE A 1 431 ? -20.756 6.426 34.355 1.00 95.25 431 ILE A O 1
ATOM 3142 N N . ARG A 1 432 ? -19.305 6.443 32.633 1.00 95.69 432 ARG A N 1
ATOM 3143 C CA . ARG A 1 432 ? -20.171 7.092 31.648 1.00 95.69 432 ARG A CA 1
ATOM 3144 C C . ARG A 1 432 ? -20.322 6.179 30.443 1.00 95.69 432 ARG A C 1
ATOM 3146 O O . ARG A 1 432 ? -19.326 5.645 29.967 1.00 95.69 432 ARG A O 1
ATOM 3153 N N . ILE A 1 433 ? -21.551 6.053 29.956 1.00 97.06 433 ILE A N 1
ATOM 3154 C CA . ILE A 1 433 ? -21.878 5.422 28.674 1.00 97.06 433 ILE A CA 1
ATOM 3155 C C . ILE A 1 433 ? -22.473 6.511 27.789 1.00 97.06 433 ILE A C 1
ATOM 3157 O O . ILE A 1 433 ? -23.392 7.216 28.216 1.00 97.06 433 ILE A O 1
ATOM 3161 N N . VAL A 1 434 ? -21.924 6.688 26.594 1.00 97.00 434 VAL A N 1
ATOM 3162 C CA . VAL A 1 434 ? -22.279 7.767 25.669 1.00 97.00 434 VAL A CA 1
ATOM 3163 C C . VAL A 1 434 ? -22.513 7.185 24.284 1.00 97.00 434 VAL A C 1
ATOM 3165 O O . VAL A 1 434 ? -21.696 6.401 23.817 1.00 97.00 434 VAL A O 1
ATOM 3168 N N . ASN A 1 435 ? -23.576 7.608 23.604 1.00 96.12 435 ASN A N 1
ATOM 3169 C CA . ASN A 1 435 ? -23.892 7.110 22.271 1.00 96.12 435 ASN A CA 1
ATOM 3170 C C . ASN A 1 435 ? -22.788 7.472 21.266 1.00 96.12 435 ASN A C 1
ATOM 3172 O O . ASN A 1 435 ? -22.466 8.653 21.100 1.00 96.12 435 ASN A O 1
ATOM 3176 N N . GLY A 1 436 ? -22.216 6.488 20.566 1.00 96.44 436 GLY A N 1
ATOM 3177 C CA . GLY A 1 436 ? -21.077 6.736 19.674 1.00 96.44 436 GLY A CA 1
ATOM 3178 C C . GLY A 1 436 ? -21.426 7.512 18.405 1.00 96.44 436 GLY A C 1
ATOM 3179 O O . GLY A 1 436 ? -20.539 8.104 17.786 1.00 96.44 436 GLY A O 1
ATOM 3180 N N . LYS A 1 437 ? -22.709 7.594 18.036 1.00 96.00 437 LYS A N 1
ATOM 3181 C CA . LYS A 1 437 ? -23.176 8.396 16.899 1.00 96.00 437 LYS A CA 1
ATOM 3182 C C . LYS A 1 437 ? -23.430 9.855 17.273 1.00 96.00 437 LYS A C 1
ATOM 3184 O O . LYS A 1 437 ? -23.119 10.737 16.474 1.00 96.00 437 LYS A O 1
ATOM 3189 N N . THR A 1 438 ? -24.002 10.126 18.446 1.00 95.25 438 THR A N 1
ATOM 3190 C CA . THR A 1 438 ? -24.463 11.481 18.817 1.00 95.25 438 THR A CA 1
ATOM 3191 C C . THR A 1 438 ? -23.628 12.164 19.898 1.00 95.25 438 THR A C 1
ATOM 3193 O O . THR A 1 438 ? -23.666 13.390 20.005 1.00 95.25 438 THR A O 1
ATOM 3196 N N . GLY A 1 439 ? -22.877 11.412 20.703 1.00 94.12 439 GLY A N 1
ATOM 3197 C CA . GLY A 1 439 ? -22.197 11.937 21.886 1.00 94.12 439 GLY A CA 1
ATOM 3198 C C . GLY A 1 439 ? -23.133 12.203 23.074 1.00 94.12 439 GLY A C 1
ATOM 3199 O O . GLY A 1 439 ? -22.712 12.821 24.056 1.00 94.12 439 GLY A O 1
ATOM 3200 N N . GLU A 1 440 ? -24.398 11.772 23.006 1.00 94.00 440 GLU A N 1
ATOM 3201 C CA . GLU A 1 440 ? -25.374 11.935 24.088 1.00 94.00 440 GLU A CA 1
ATOM 3202 C C . GLU A 1 440 ? -25.136 10.939 25.227 1.00 94.00 440 GLU A C 1
ATOM 3204 O O . GLU A 1 440 ? -24.851 9.763 25.006 1.00 94.00 440 GLU A O 1
ATOM 3209 N N . LEU A 1 441 ? -25.273 11.405 26.470 1.00 94.38 441 LEU A N 1
ATOM 3210 C CA . LEU A 1 441 ? -25.120 10.561 27.653 1.00 94.38 441 LEU A CA 1
ATOM 3211 C C . LEU A 1 441 ? -26.278 9.556 27.752 1.00 94.38 441 LEU A C 1
ATOM 3213 O O . LEU A 1 441 ? -27.435 9.952 27.897 1.00 94.38 441 LEU A O 1
ATOM 3217 N N . ILE A 1 442 ? -25.951 8.265 27.747 1.00 95.38 442 ILE A N 1
ATOM 3218 C CA . ILE A 1 442 ? -26.905 7.165 27.924 1.00 95.38 442 ILE A CA 1
ATOM 3219 C C . ILE A 1 442 ? -27.107 6.879 29.411 1.00 95.38 442 ILE A C 1
ATOM 3221 O O . ILE A 1 442 ? -28.245 6.860 29.881 1.00 95.38 442 ILE A O 1
ATOM 3225 N N . ALA A 1 443 ? -26.016 6.672 30.154 1.00 94.56 443 ALA A N 1
ATOM 3226 C CA . ALA A 1 443 ? -26.073 6.300 31.565 1.00 94.56 443 ALA A CA 1
ATOM 3227 C C . ALA A 1 443 ? -24.843 6.763 32.350 1.00 94.56 443 ALA A C 1
ATOM 3229 O O . ALA A 1 443 ? -23.777 7.050 31.798 1.00 94.56 443 ALA A O 1
ATOM 3230 N N . SER A 1 444 ? -25.004 6.851 33.669 1.00 93.88 444 SER A N 1
ATOM 3231 C CA . SER A 1 444 ? -23.929 7.127 34.621 1.00 93.88 444 SER A CA 1
ATOM 3232 C C . SER A 1 444 ? -24.031 6.211 35.832 1.00 93.88 444 SER A C 1
ATOM 3234 O O . SER A 1 444 ? -25.128 5.817 36.226 1.00 93.88 444 SER A O 1
ATOM 3236 N N . SER A 1 445 ? -22.898 5.869 36.448 1.00 91.81 445 SER A N 1
ATOM 3237 C CA . SER A 1 445 ? -22.920 5.082 37.683 1.00 91.81 445 SER A CA 1
ATOM 3238 C C . SER A 1 445 ? -23.414 5.940 38.854 1.00 91.81 445 SER A C 1
ATOM 3240 O O . SER A 1 445 ? -22.674 6.730 39.436 1.00 91.81 445 SER A O 1
ATOM 3242 N N . THR A 1 446 ? -24.695 5.800 39.205 1.00 84.81 446 THR A N 1
ATOM 3243 C CA . THR A 1 446 ? -25.330 6.557 40.305 1.00 84.81 446 THR A CA 1
ATOM 3244 C C . THR A 1 446 ? -25.848 5.694 41.446 1.00 84.81 446 THR A C 1
ATOM 3246 O O . THR A 1 446 ? -26.283 6.213 42.478 1.00 84.81 446 THR A O 1
ATOM 3249 N N . GLY A 1 447 ? -25.767 4.373 41.287 1.00 75.88 447 GLY A N 1
ATOM 3250 C CA . GLY A 1 447 ? -26.176 3.418 42.302 1.00 75.88 447 GLY A CA 1
ATOM 3251 C C . GLY A 1 447 ? -25.224 3.330 43.500 1.00 75.88 447 GLY A C 1
ATOM 3252 O O . GLY A 1 447 ? -24.189 4.002 43.585 1.00 75.88 447 GLY A O 1
ATOM 3253 N N . LYS A 1 448 ? -25.622 2.487 44.456 1.00 71.81 448 LYS A N 1
ATOM 3254 C CA . LYS A 1 448 ? -24.887 2.206 45.690 1.00 71.81 448 LYS A CA 1
ATOM 3255 C C . LYS A 1 448 ? -24.730 0.707 45.899 1.00 71.81 448 LYS A C 1
ATOM 3257 O O . LYS A 1 448 ? -25.633 -0.052 45.553 1.00 71.81 448 LYS A O 1
ATOM 3262 N N . ASP A 1 449 ? -23.613 0.299 46.490 1.00 64.50 449 ASP A N 1
ATOM 3263 C CA . ASP A 1 449 ? -23.389 -1.083 46.902 1.00 64.50 449 ASP A CA 1
ATOM 3264 C C . ASP A 1 449 ? -24.288 -1.480 48.084 1.00 64.50 449 ASP A C 1
ATOM 3266 O O . ASP A 1 449 ? -25.016 -0.665 48.661 1.00 64.50 449 ASP A O 1
ATOM 3270 N N . ASN A 1 450 ? -24.242 -2.764 48.449 1.00 63.81 450 ASN A N 1
ATOM 3271 C CA . ASN A 1 450 ? -25.021 -3.315 49.562 1.00 63.81 450 ASN A CA 1
ATOM 3272 C C . ASN A 1 450 ? -24.627 -2.718 50.929 1.00 63.81 450 ASN A C 1
ATOM 3274 O O . ASN A 1 450 ? -25.348 -2.905 51.910 1.00 63.81 450 ASN A O 1
ATOM 3278 N N . GLU A 1 451 ? -23.505 -1.997 51.001 1.00 60.09 451 GLU A N 1
ATOM 3279 C CA . GLU A 1 451 ? -23.021 -1.280 52.182 1.00 60.09 451 GLU A CA 1
ATOM 3280 C C . GLU A 1 451 ? -23.422 0.210 52.173 1.00 60.09 451 GLU A C 1
ATOM 3282 O O . GLU A 1 451 ? -23.211 0.918 53.159 1.00 60.09 451 GLU A O 1
ATOM 3287 N N . GLY A 1 452 ? -24.062 0.685 51.099 1.00 61.81 452 GLY A N 1
ATOM 3288 C CA . GLY A 1 452 ? -24.536 2.056 50.937 1.00 61.81 452 GLY A CA 1
ATOM 3289 C C . GLY A 1 452 ? -23.494 3.039 50.388 1.00 61.81 452 GLY A C 1
ATOM 3290 O O . GLY A 1 452 ? -23.786 4.243 50.342 1.00 61.81 452 GLY A O 1
ATOM 3291 N N . ASN A 1 453 ? -22.321 2.563 49.957 1.00 64.94 453 ASN A N 1
ATOM 3292 C CA . ASN A 1 453 ? -21.308 3.377 49.282 1.00 64.94 453 ASN A CA 1
ATOM 3293 C C . ASN A 1 453 ? -21.688 3.564 47.810 1.00 64.94 453 ASN A C 1
ATOM 3295 O O . ASN A 1 453 ? -22.273 2.670 47.209 1.00 64.94 453 ASN A O 1
ATOM 3299 N N . GLY A 1 454 ? -21.369 4.713 47.212 1.00 69.81 454 GLY A N 1
ATOM 3300 C CA . GLY A 1 454 ? -21.593 4.916 45.775 1.00 69.81 454 GLY A CA 1
ATOM 3301 C C . GLY A 1 454 ? -20.737 3.972 44.925 1.00 69.81 454 GLY A C 1
ATOM 3302 O O . GLY A 1 454 ? -19.650 3.586 45.350 1.00 69.81 454 GLY A O 1
ATOM 3303 N N . PHE A 1 455 ? -21.199 3.640 43.718 1.00 78.06 455 PHE A N 1
ATOM 3304 C CA . PHE A 1 455 ? -20.428 2.923 42.687 1.00 78.06 455 PHE A CA 1
ATOM 3305 C C . PHE A 1 455 ? -19.312 3.794 42.085 1.00 78.06 455 PHE A C 1
ATOM 3307 O O . PHE A 1 455 ? -19.274 4.047 40.880 1.00 78.06 455 PHE A O 1
ATOM 3314 N N . MET A 1 456 ? -18.441 4.304 42.952 1.00 84.44 456 MET A N 1
ATOM 3315 C CA . MET A 1 456 ? -17.342 5.177 42.579 1.00 84.44 456 MET A CA 1
ATOM 3316 C C . MET A 1 456 ? -16.168 4.356 42.062 1.00 84.44 456 MET A C 1
ATOM 3318 O O . MET A 1 456 ? -15.794 3.327 42.635 1.00 84.44 456 MET A O 1
ATOM 3322 N N . THR A 1 457 ? -15.565 4.843 40.988 1.00 89.38 457 THR A N 1
ATOM 3323 C CA . THR A 1 457 ? -14.391 4.242 40.361 1.00 89.38 457 THR A CA 1
ATOM 3324 C C . THR A 1 457 ? -13.122 5.015 40.688 1.00 89.38 457 THR A C 1
ATOM 3326 O O . THR A 1 457 ? -13.155 6.134 41.210 1.00 89.38 457 THR A O 1
ATOM 3329 N N . ASP A 1 458 ? -11.977 4.417 40.393 1.00 89.56 458 ASP A N 1
ATOM 3330 C CA . ASP A 1 458 ? -10.761 5.180 40.161 1.00 89.56 458 ASP A CA 1
ATOM 3331 C C . ASP A 1 458 ? -10.935 5.930 38.826 1.00 89.56 458 ASP A C 1
ATOM 3333 O O . ASP A 1 458 ? -11.041 5.317 37.760 1.00 89.56 458 ASP A O 1
ATOM 3337 N N . GLY A 1 459 ? -11.013 7.263 38.889 1.00 88.38 459 GLY A N 1
ATOM 3338 C CA . GLY A 1 459 ? -11.343 8.120 37.747 1.00 88.38 459 GLY A CA 1
ATOM 3339 C C . GLY A 1 459 ? -10.370 8.044 36.564 1.00 88.38 459 GLY A C 1
ATOM 3340 O O . GLY A 1 459 ? -10.754 8.392 35.450 1.00 88.38 459 GLY A O 1
ATOM 3341 N N . GLY A 1 460 ? -9.133 7.602 36.789 1.00 86.94 460 GLY A N 1
ATOM 3342 C CA . GLY A 1 460 ? -8.096 7.428 35.772 1.00 86.94 460 GLY A CA 1
ATOM 3343 C C . GLY A 1 460 ? -7.908 5.974 35.348 1.00 86.94 460 GLY A C 1
ATOM 3344 O O . GLY A 1 460 ? -7.088 5.696 34.475 1.00 86.94 460 GLY A O 1
ATOM 3345 N N . SER A 1 461 ? -8.648 5.041 35.950 1.00 87.38 461 SER A N 1
ATOM 3346 C CA . SER A 1 461 ? -8.531 3.626 35.614 1.00 87.38 461 SER A CA 1
ATOM 3347 C C . SER A 1 461 ? -9.118 3.296 34.243 1.00 87.38 461 SER A C 1
ATOM 3349 O O . SER A 1 461 ? -10.073 3.923 33.761 1.00 87.38 461 SER A O 1
ATOM 3351 N N . GLN A 1 462 ? -8.518 2.282 33.618 1.00 88.19 462 GLN A N 1
ATOM 3352 C CA . GLN A 1 462 ? -8.969 1.731 32.350 1.00 88.19 462 GLN A CA 1
ATOM 3353 C C . GLN A 1 462 ? -10.289 0.968 32.538 1.00 88.19 462 GLN A C 1
ATOM 3355 O O . GLN A 1 462 ? -10.572 0.411 33.605 1.00 88.19 462 GLN A O 1
ATOM 3360 N N . VAL A 1 463 ? -11.096 0.957 31.483 1.00 88.50 463 VAL A N 1
ATOM 3361 C CA . VAL A 1 463 ? -12.305 0.138 31.386 1.00 88.50 463 VAL A CA 1
ATOM 3362 C C . VAL A 1 463 ? -12.016 -1.044 30.462 1.00 88.50 463 VAL A C 1
ATOM 3364 O O . VAL A 1 463 ? -11.276 -0.897 29.490 1.00 88.50 463 VAL A O 1
ATOM 3367 N N . ALA A 1 464 ? -12.600 -2.199 30.764 1.00 90.12 464 ALA A N 1
ATOM 3368 C CA . ALA A 1 464 ? -12.742 -3.327 29.853 1.00 90.12 464 ALA A CA 1
ATOM 3369 C C . ALA A 1 464 ? -14.232 -3.664 29.709 1.00 90.12 464 ALA A C 1
ATOM 3371 O O . ALA A 1 464 ? -14.991 -3.527 30.670 1.00 90.12 464 ALA A O 1
ATOM 3372 N N . LEU A 1 465 ? -14.638 -4.069 28.506 1.00 91.75 465 LEU A N 1
ATOM 3373 C CA . LEU A 1 465 ? -16.019 -4.411 28.167 1.00 91.75 465 LEU A CA 1
ATOM 3374 C C . LEU A 1 465 ? -16.069 -5.847 27.652 1.00 91.75 465 LEU A C 1
ATOM 3376 O O . LEU A 1 465 ? -15.180 -6.256 26.902 1.00 91.75 465 LEU A O 1
ATOM 3380 N N . GLY A 1 466 ? -17.100 -6.590 28.032 1.00 87.44 466 GLY A N 1
ATOM 3381 C CA . GLY A 1 466 ? -17.375 -7.920 27.495 1.00 87.44 466 GLY A CA 1
ATOM 3382 C C . GLY A 1 466 ? -18.618 -8.524 28.132 1.00 87.44 466 GLY A C 1
ATOM 3383 O O . GLY A 1 466 ? -18.920 -8.216 29.278 1.00 87.44 466 GLY A O 1
ATOM 3384 N N . ASP A 1 467 ? -19.334 -9.366 27.394 1.00 87.56 467 ASP A N 1
ATOM 3385 C CA . ASP A 1 467 ? -20.454 -10.145 27.932 1.00 87.56 467 ASP A CA 1
ATOM 3386 C C . ASP A 1 467 ? -19.898 -11.271 28.818 1.00 87.56 467 ASP A C 1
ATOM 3388 O O . ASP A 1 467 ? -19.216 -12.181 28.334 1.00 87.56 467 ASP A O 1
ATOM 3392 N N . LEU A 1 468 ? -20.112 -11.165 30.132 1.00 85.88 468 LEU A N 1
ATOM 3393 C CA . LEU A 1 468 ? -19.561 -12.093 31.122 1.00 85.88 468 LEU A CA 1
ATOM 3394 C C . LEU A 1 468 ? -20.614 -13.044 31.690 1.00 85.88 468 LEU A C 1
ATOM 3396 O O . LEU A 1 468 ? -20.241 -14.033 32.332 1.00 85.88 468 LEU A O 1
ATOM 3400 N N . ASP A 1 469 ? -21.901 -12.760 31.489 1.00 83.38 469 ASP A N 1
ATOM 3401 C CA . ASP A 1 469 ? -23.000 -13.584 31.992 1.00 83.38 469 ASP A CA 1
ATOM 3402 C C . ASP A 1 469 ? -23.879 -14.231 30.902 1.00 83.38 469 ASP A C 1
ATOM 3404 O O . ASP A 1 469 ? -24.727 -15.073 31.217 1.00 83.38 469 ASP A O 1
ATOM 3408 N N . GLY A 1 470 ? -23.575 -13.968 29.630 1.00 87.06 470 GLY A N 1
ATOM 3409 C CA . GLY A 1 470 ? -24.177 -14.585 28.452 1.00 87.06 470 GLY A CA 1
ATOM 3410 C C . GLY A 1 470 ? -25.531 -13.991 28.068 1.00 87.06 470 GLY A C 1
ATOM 3411 O O . GLY A 1 470 ? -26.313 -14.673 27.396 1.00 87.06 470 GLY A O 1
ATOM 3412 N N . ASP A 1 471 ? -25.852 -12.778 28.526 1.00 84.06 471 ASP A N 1
ATOM 3413 C CA . ASP A 1 471 ? -27.125 -12.111 28.244 1.00 84.06 471 ASP A CA 1
ATOM 3414 C C . ASP A 1 471 ? -27.100 -11.190 27.016 1.00 84.06 471 ASP A C 1
ATOM 3416 O O . ASP A 1 471 ? -28.119 -10.563 26.707 1.00 84.06 471 ASP A O 1
ATOM 3420 N N . THR A 1 472 ? -25.990 -11.188 26.271 1.00 86.31 472 THR A N 1
ATOM 3421 C CA . THR A 1 472 ? -25.717 -10.394 25.062 1.00 86.31 472 THR A CA 1
ATOM 3422 C C . THR A 1 472 ? -25.535 -8.893 25.288 1.00 86.31 472 THR A C 1
ATOM 3424 O O . THR A 1 472 ? -25.348 -8.163 24.316 1.00 86.31 472 THR A O 1
ATOM 3427 N N . ILE A 1 473 ? -25.542 -8.424 26.540 1.00 89.12 473 ILE A N 1
ATOM 3428 C CA . ILE A 1 473 ? -25.216 -7.045 26.905 1.00 89.12 473 ILE A CA 1
ATOM 3429 C C . ILE A 1 473 ? -23.836 -7.040 27.577 1.00 89.12 473 ILE A C 1
ATOM 3431 O O . ILE A 1 473 ? -23.613 -7.787 28.524 1.00 89.12 473 ILE A O 1
ATOM 3435 N N . PRO A 1 474 ? -22.884 -6.195 27.146 1.00 91.38 474 PRO A N 1
ATOM 3436 C CA . PRO A 1 474 ? -21.563 -6.183 27.762 1.00 91.38 474 PRO A CA 1
ATOM 3437 C C . PRO A 1 474 ? -21.588 -5.709 29.223 1.00 91.38 474 PRO A C 1
ATOM 3439 O O . PRO A 1 474 ? -22.108 -4.638 29.552 1.00 91.38 474 PRO A O 1
ATOM 3442 N N . GLU A 1 475 ? -20.918 -6.450 30.101 1.00 93.12 475 GLU A N 1
ATOM 3443 C CA . GLU A 1 475 ? -20.521 -5.974 31.419 1.00 93.12 475 GLU A CA 1
ATOM 3444 C C . GLU A 1 475 ? -19.311 -5.035 31.341 1.00 93.12 475 GLU A C 1
ATOM 3446 O O . GLU A 1 475 ? -18.467 -5.093 30.444 1.00 93.12 475 GLU A O 1
ATOM 3451 N N . ILE A 1 476 ? -19.201 -4.176 32.355 1.00 94.38 476 ILE A N 1
ATOM 3452 C CA . ILE A 1 476 ? -18.150 -3.170 32.489 1.00 94.38 476 ILE A CA 1
ATOM 3453 C C . ILE A 1 476 ? -17.225 -3.580 33.629 1.00 94.38 476 ILE A C 1
ATOM 3455 O O . ILE A 1 476 ? -17.639 -3.625 34.787 1.00 94.38 476 ILE A O 1
ATOM 3459 N N . VAL A 1 477 ? -15.953 -3.821 33.328 1.00 92.75 477 VAL A N 1
ATOM 3460 C CA . VAL A 1 477 ? -14.923 -4.124 34.326 1.00 92.75 477 VAL A CA 1
ATOM 3461 C C . VAL A 1 477 ? -13.997 -2.925 34.481 1.00 92.75 477 VAL A C 1
ATOM 3463 O O . VAL A 1 477 ? -13.441 -2.417 33.509 1.00 92.75 477 VAL A O 1
ATOM 3466 N N . THR A 1 478 ? -13.827 -2.449 35.712 1.00 90.25 478 THR A N 1
ATOM 3467 C CA . THR A 1 478 ? -12.933 -1.324 36.017 1.00 90.25 478 THR A CA 1
ATOM 3468 C C . THR A 1 478 ? -12.519 -1.328 37.490 1.00 90.25 478 THR A C 1
ATOM 3470 O O . THR A 1 478 ? -12.967 -2.165 38.279 1.00 90.25 478 THR A O 1
ATOM 3473 N N . CYS A 1 479 ? -11.650 -0.398 37.880 1.00 87.56 479 CYS A N 1
ATOM 3474 C CA . CYS A 1 479 ? -11.207 -0.265 39.260 1.00 87.56 479 CYS A CA 1
ATOM 3475 C C . CYS A 1 479 ? -12.178 0.612 40.050 1.00 87.56 479 CYS A C 1
ATOM 3477 O O . CYS A 1 479 ? -12.523 1.719 39.643 1.00 87.56 479 CYS A O 1
ATOM 3479 N N . SER A 1 480 ? -12.613 0.130 41.211 1.00 84.50 480 SER A N 1
ATOM 3480 C CA . SER A 1 480 ? -13.322 0.959 42.191 1.00 84.50 480 SER A CA 1
ATOM 3481 C C . SER A 1 480 ? -12.394 2.013 42.811 1.00 84.50 480 SER A C 1
ATOM 3483 O O . SER A 1 480 ? -11.173 1.885 42.762 1.00 84.50 480 SER A O 1
ATOM 3485 N N . ASP A 1 481 ? -12.970 3.010 43.478 1.00 78.25 481 ASP A N 1
ATOM 3486 C CA . ASP A 1 481 ? -12.249 4.045 44.240 1.00 78.25 481 ASP A CA 1
ATOM 3487 C C . ASP A 1 481 ? -11.399 3.518 45.421 1.00 78.25 481 ASP A C 1
ATOM 3489 O O . ASP A 1 481 ? -10.679 4.277 46.068 1.00 78.25 481 ASP A O 1
ATOM 3493 N N . GLN A 1 482 ? -11.481 2.216 45.707 1.00 75.88 482 GLN A N 1
ATOM 3494 C CA . GLN A 1 482 ? -10.696 1.491 46.709 1.00 75.88 482 GLN A CA 1
ATOM 3495 C C . GLN A 1 482 ? -9.651 0.566 46.071 1.00 75.88 482 GLN A C 1
ATOM 3497 O O . GLN A 1 482 ? -9.198 -0.369 46.730 1.00 75.88 482 GLN A O 1
ATOM 3502 N N . TYR A 1 483 ? -9.326 0.783 44.793 1.00 76.88 483 TYR A N 1
ATOM 3503 C CA . TYR A 1 483 ? -8.381 -0.021 44.011 1.00 76.88 483 TYR A CA 1
ATOM 3504 C C . TYR A 1 483 ? -8.764 -1.496 43.888 1.00 76.88 483 TYR A C 1
ATOM 3506 O O . TYR A 1 483 ? -7.928 -2.333 43.618 1.00 76.88 483 TYR A O 1
ATOM 3514 N N . ARG A 1 484 ? -10.045 -1.831 44.054 1.00 78.38 484 ARG A N 1
ATOM 3515 C CA . ARG A 1 484 ? -10.540 -3.197 43.836 1.00 78.38 484 ARG A CA 1
ATOM 3516 C C . ARG A 1 484 ? -11.081 -3.343 42.432 1.00 78.38 484 ARG A C 1
ATOM 3518 O O . ARG A 1 484 ? -11.827 -2.460 41.995 1.00 78.38 484 ARG A O 1
ATOM 3525 N N . LEU A 1 485 ? -10.822 -4.483 41.803 1.00 84.81 485 LEU A N 1
ATOM 3526 C CA . LEU A 1 485 ? -11.494 -4.869 40.569 1.00 84.81 485 LEU A CA 1
ATOM 3527 C C . LEU A 1 485 ? -13.002 -5.001 40.818 1.00 84.81 485 LEU A C 1
ATOM 3529 O O . LEU A 1 485 ? -13.429 -5.690 41.749 1.00 84.81 485 LEU A O 1
ATOM 3533 N N . ALA A 1 486 ? -13.809 -4.338 39.998 1.00 86.12 486 ALA A N 1
ATOM 3534 C CA . ALA A 1 486 ? -15.260 -4.377 40.079 1.00 86.12 486 ALA A CA 1
ATOM 3535 C C . ALA A 1 486 ? -15.872 -4.571 38.690 1.00 86.12 486 ALA A C 1
ATOM 3537 O O . ALA A 1 486 ? -15.425 -3.977 37.710 1.00 86.12 486 ALA A O 1
ATOM 3538 N N . THR A 1 487 ? -16.914 -5.391 38.644 1.00 91.06 487 THR A N 1
ATOM 3539 C CA . THR A 1 487 ? -17.728 -5.661 37.463 1.00 91.06 487 THR A CA 1
ATOM 3540 C C . THR A 1 487 ? -19.097 -5.038 37.672 1.00 91.06 487 THR A C 1
ATOM 3542 O O . THR A 1 487 ? -19.750 -5.282 38.693 1.00 91.06 487 THR A O 1
ATOM 3545 N N . TYR A 1 488 ? -19.541 -4.255 36.701 1.00 92.12 488 TYR A N 1
ATOM 3546 C CA . TYR A 1 488 ? -20.822 -3.574 36.696 1.00 92.12 488 TYR A CA 1
ATOM 3547 C C . TYR A 1 488 ? -21.671 -4.064 35.529 1.00 92.12 488 TYR A C 1
ATOM 3549 O O . TYR A 1 488 ? -21.171 -4.235 34.422 1.00 92.12 488 TYR A O 1
ATOM 3557 N N . LYS A 1 489 ? -22.963 -4.244 35.789 1.00 93.00 489 LYS A N 1
ATOM 3558 C CA . LYS A 1 489 ? -23.975 -4.592 34.800 1.00 93.00 489 LYS A CA 1
ATOM 3559 C C . LYS A 1 489 ? -24.737 -3.344 34.384 1.00 93.00 489 LYS A C 1
ATOM 3561 O O . LYS A 1 489 ? -25.192 -2.588 35.251 1.00 93.00 489 LYS A O 1
ATOM 3566 N N . PHE A 1 490 ? -24.885 -3.148 33.082 1.00 94.75 490 PHE A N 1
ATOM 3567 C CA . PHE A 1 490 ? -25.740 -2.119 32.508 1.00 94.75 490 PHE A CA 1
ATOM 3568 C C . PHE A 1 490 ? -27.084 -2.735 32.104 1.00 94.75 490 PHE A C 1
ATOM 3570 O O . PHE A 1 490 ? -27.124 -3.792 31.490 1.00 94.75 490 PHE A O 1
ATOM 3577 N N . ASP A 1 491 ? -28.191 -2.092 32.478 1.00 94.50 491 ASP A N 1
ATOM 3578 C CA . ASP A 1 491 ? -29.530 -2.451 32.005 1.00 94.50 491 ASP A CA 1
ATOM 3579 C C . ASP A 1 491 ? -30.010 -1.395 30.993 1.00 94.50 491 ASP A C 1
ATOM 3581 O O . ASP A 1 491 ? -30.414 -0.298 31.405 1.00 94.50 491 ASP A O 1
ATOM 3585 N N . PRO A 1 492 ? -30.032 -1.717 29.686 1.00 94.38 492 PRO A N 1
ATOM 3586 C CA . PRO A 1 492 ? -30.462 -0.808 28.624 1.00 94.38 492 PRO A CA 1
ATOM 3587 C C . PRO A 1 492 ? -31.890 -0.286 28.795 1.00 94.38 492 PRO A C 1
ATOM 3589 O O . PRO A 1 492 ? -32.203 0.845 28.420 1.00 94.38 492 PRO A O 1
ATOM 3592 N N . LYS A 1 493 ? -32.782 -1.082 29.404 1.00 93.12 493 LYS A N 1
ATOM 3593 C CA . LYS A 1 493 ? -34.200 -0.720 29.553 1.00 93.12 493 LYS A CA 1
ATOM 3594 C C . LYS A 1 493 ? -34.398 0.346 30.616 1.00 93.12 493 LYS A C 1
ATOM 3596 O O . LYS A 1 493 ? -35.247 1.223 30.461 1.00 93.12 493 LYS A O 1
ATOM 3601 N N . THR A 1 494 ? -33.654 0.246 31.713 1.00 93.56 494 THR A N 1
ATOM 3602 C CA . THR A 1 494 ? -33.756 1.185 32.840 1.00 93.56 494 THR A CA 1
ATOM 3603 C C . THR A 1 494 ? -32.685 2.270 32.806 1.00 93.56 494 THR A C 1
ATOM 3605 O O . THR A 1 494 ? -32.788 3.245 33.554 1.00 93.56 494 THR A O 1
ATOM 3608 N N . LYS A 1 495 ? -31.686 2.127 31.926 1.00 93.25 495 LYS A N 1
ATOM 3609 C CA . LYS A 1 495 ? -30.480 2.958 31.845 1.00 93.25 495 LYS A CA 1
ATOM 3610 C C . LYS A 1 495 ? -29.728 3.024 33.177 1.00 93.25 495 LYS A C 1
ATOM 3612 O O . LYS A 1 495 ? -29.176 4.060 33.541 1.00 93.25 495 LYS A O 1
ATOM 3617 N N . GLN A 1 496 ? -29.753 1.927 33.931 1.00 91.31 496 GLN A N 1
ATOM 3618 C CA . GLN A 1 496 ? -29.120 1.827 35.243 1.00 91.31 496 GLN A CA 1
ATOM 3619 C C . GLN A 1 496 ? -27.845 0.998 35.171 1.00 91.31 496 GLN A C 1
ATOM 3621 O O . GLN A 1 496 ? -27.778 -0.006 34.467 1.00 91.31 496 GLN A O 1
ATOM 3626 N N . ILE A 1 497 ? -26.851 1.410 35.957 1.00 92.75 497 ILE A N 1
ATOM 3627 C CA . ILE A 1 497 ? -25.621 0.653 36.182 1.00 92.75 497 ILE A CA 1
ATOM 3628 C C . ILE A 1 497 ? -25.668 0.094 37.604 1.00 92.75 497 ILE A C 1
ATOM 3630 O O . ILE A 1 497 ? -25.890 0.833 38.567 1.00 92.75 497 ILE A O 1
ATOM 3634 N N . SER A 1 498 ? -25.449 -1.210 37.737 1.00 88.88 498 SER A N 1
ATOM 3635 C CA . SER A 1 498 ? -25.477 -1.934 39.010 1.00 88.88 498 SER A CA 1
ATOM 3636 C C . SER A 1 498 ? -24.192 -2.725 39.230 1.00 88.88 498 SER A C 1
ATOM 3638 O O . SER A 1 498 ? -23.555 -3.155 38.275 1.00 88.88 498 SER A O 1
ATOM 3640 N N . LEU A 1 499 ? -23.775 -2.905 40.483 1.00 87.12 499 LEU A N 1
ATOM 3641 C CA . LEU A 1 499 ? -22.613 -3.735 40.804 1.00 87.12 499 LEU A CA 1
ATOM 3642 C C . LEU A 1 499 ? -22.982 -5.217 40.679 1.00 87.12 499 LEU A C 1
ATOM 3644 O O . LEU A 1 499 ? -23.852 -5.696 41.406 1.00 87.12 499 LEU A O 1
ATOM 3648 N N . LEU A 1 500 ? -22.282 -5.937 39.805 1.00 85.75 500 LEU A N 1
ATOM 3649 C CA . LEU A 1 500 ? -22.432 -7.380 39.631 1.00 85.75 500 LEU A CA 1
ATOM 3650 C C . LEU A 1 500 ? -21.481 -8.146 40.557 1.00 85.75 500 LEU A C 1
ATOM 3652 O O . LEU A 1 500 ? -21.880 -9.089 41.241 1.00 85.75 500 LEU A O 1
ATOM 3656 N N . TRP A 1 501 ? -20.217 -7.720 40.610 1.00 86.19 501 TRP A N 1
ATOM 3657 C CA . TRP A 1 501 ? -19.179 -8.361 41.414 1.00 86.19 501 TRP A CA 1
ATOM 3658 C C . TRP A 1 501 ? -18.072 -7.373 41.799 1.00 86.19 501 TRP A C 1
ATOM 3660 O O . TRP A 1 501 ? -17.825 -6.397 41.099 1.00 86.19 501 TRP A O 1
ATOM 3670 N N . LYS A 1 502 ? -17.383 -7.622 42.916 1.00 82.94 502 LYS A N 1
ATOM 3671 C CA . LYS A 1 502 ? -16.216 -6.847 43.360 1.00 82.94 502 LYS A CA 1
ATOM 3672 C C . LYS A 1 502 ? -15.213 -7.762 44.055 1.00 82.94 502 LYS A C 1
ATOM 3674 O O . LYS A 1 502 ? -15.614 -8.658 44.803 1.00 82.94 502 LYS A O 1
ATOM 3679 N N . SER A 1 503 ? -13.919 -7.528 43.847 1.00 79.12 503 SER A N 1
ATOM 3680 C CA . SER A 1 503 ? -12.865 -8.271 44.533 1.00 79.12 503 SER A CA 1
ATOM 3681 C C . SER A 1 503 ? -12.889 -7.998 46.042 1.00 79.12 503 SER A C 1
ATOM 3683 O O . SER A 1 503 ? -13.193 -6.900 46.518 1.00 79.12 503 SER A O 1
ATOM 3685 N N . ASN A 1 504 ? -12.572 -9.031 46.828 1.00 72.38 504 ASN A N 1
ATOM 3686 C CA . ASN A 1 504 ? -12.515 -8.923 48.291 1.00 72.38 504 ASN A CA 1
ATOM 3687 C C . ASN A 1 504 ? -11.227 -8.253 48.791 1.00 72.38 504 ASN A C 1
ATOM 3689 O O . ASN A 1 504 ? -11.209 -7.736 49.906 1.00 72.38 504 ASN A O 1
ATOM 3693 N N . ASN A 1 505 ? -10.172 -8.269 47.977 1.00 59.50 505 ASN A N 1
ATOM 3694 C CA . ASN A 1 505 ? -8.905 -7.597 48.239 1.00 59.50 505 ASN A CA 1
ATOM 3695 C C . ASN A 1 505 ? -8.715 -6.490 47.193 1.00 59.50 505 ASN A C 1
ATOM 3697 O O . ASN A 1 505 ? -9.151 -6.719 46.058 1.00 59.50 505 ASN A O 1
ATOM 3701 N N . PRO A 1 506 ? -8.146 -5.329 47.582 1.00 54.81 506 PRO A N 1
ATOM 3702 C CA . PRO A 1 506 ? -7.601 -4.382 46.614 1.00 54.81 506 PRO A CA 1
ATOM 3703 C C . PRO A 1 506 ? -6.663 -5.129 45.675 1.00 54.81 506 PRO A C 1
ATOM 3705 O O . PRO A 1 506 ? -5.869 -5.942 46.213 1.00 54.81 506 PRO A O 1
#